Protein AF-Q4CWW0-F1 (afdb_monomer)

InterPro domains:
  IPR001623 DnaJ domain [PF00226] (34-100)
  IPR001623 DnaJ domain [PR00625] (35-53)
  IPR001623 DnaJ domain [PR00625] (53-68)
  IPR001623 DnaJ domain [PR00625] (75-95)
  IPR001623 DnaJ domain [PR00625] (95-114)
  IPR001623 DnaJ domain [SM00271] (32-95)
  IPR001623 DnaJ domain [cd06257] (34-92)
  IPR036869 Chaperone J-domain superfamily [G3DSA:1.10.287.110] (22-113)
  IPR036869 Chaperone J-domain superfamily [SSF46565] (30-106)
  IPR052243 Mitochondrial inner membrane organizing protein [PTHR44157] (26-634)

Mean predicted aligned error: 22.61 Å

Sequence (634 aa):
MVSMGETEEEFREETFSRRPVGDGQKKEPDPSGYYAALGVPQNASQSSIRRSFLYLSQAYHTDKHGGESREIQQLMNERFQQLQEAYMILSDEKQRAAYDAVGSKGVNMVSLLPENITLSKDVARYVTMLEKEQEVLQLENMLSTNSIIKLSYSIAQLFIPNVANDASSPSPPPHPSLKEKEDGEEGSVPKNMSTTEAARERDEEGDGDEKNVDRSVASSGTKAPTKTSQMSMQNTQMQVQLVKLDGEERLVLVPSPELEGMLRQRMGALGHTASHVPSVSRPPSSATLMQKLFLAALPQAIFFRNSFKHELKPNLNMQFLTIASHQGSRMHVGCGGKLSYVPDAIRGYEASCQVSLKGMRLKFSRFRELNALWSLKTKLLFLNAWSLLERYEVSLYRKLSRVWSLENTLIMSLTENGVLKTSVFRFADGLNKSFSVSMGYGVLAFVLYNGSFITSNDKKKEETGKEKRGFISQTVSLLPLSGFGRIGFEAWYNTSEWQSIGIGFATDLSLSILPIGYKTRNSRGRATNTISFLYTRKQHRIEIPVAAFISSEFRWVLLWLMTPWVCYRAARVAWHPFQRSRLATIYRQRRLEHRTEMDLARVRAMHEQKAVEVLSLRNRLAEEKIGGLVIINA

Foldseek 3Di:
DDDDDDDPPPPDPDCPDDPDPPDPPPPDPPCLALCVLLVHDLPDDLVSLVVSLVVLLVVLPLVVCVPDDPVSVVVSVVSNVSNVVSNVQCNDLLSSLLCVQPNPVRNVCSVVDDPPDDDSVVSSVVSVVVVVVVVVVLVCQQFPKDKDKDFAFDLVLVVPDLPDPPVPDDDDDDDDDDDDDDDDDDDDDDDDDDDDDDDDDDDDDDDDDDDDDDDDDDDDDDDDDDDDDDDDDDDPQWDWDFDQDPNDTDTDTDGDVVVVVVVVVVVVVVPDDDDDDDDDDDDDSPQDPVSSVVRRVHGQKIKIKIWTWGDDPPFKIKIKIWIWMDHPPDTKTKIKMWIWGDPDPFKIKIWMWIQIPQAIKIKIWIKGDPDPFKIWIWMWIADDPPGGTAKIKIWIKGDPDPFKIWIWIWIPGPVDWIKTKIKIWGADPNDIWMWIWIDTDLWTKTKTKDKDFDQDPPVPCPVPDRDSQWMKMWIWMDTQSVQKIKTKMKTWGDPDPFKIKIKIKMKIWRNCLPPSHDNPPPPQTKIKIWIWIWMGGHPDIDIHGPDIDIDRHVVVVVVVVCVVVVVVVVCCVVCVVVVVVVVVVVVVVVVVVVVVVVVVVVVVVVVVVVVVVVVVVVVVVVVVVVVDDPPDDD

Nearest PDB structures (foldseek):
  7pge-assembly1_B  TM=3.540E-01  e=8.419E-03  Escherichia coli
  4fqe-assembly1_A  TM=3.627E-01  e=6.221E-02  Dickeya dadantii 3937
  4pr7-assembly1_A  TM=3.180E-01  e=2.919E-02  Dickeya dadantii
  2wjr-assembly1_A  TM=3.089E-01  e=2.227E-02  Escherichia coli K-12
  3pgr-assembly1_A  TM=3.338E-01  e=4.261E-02  Escherichia coli K-12

Organism: Trypanosoma cruzi (strain CL Brener) (NCBI:txid353153)

Structure (mmCIF, N/CA/C/O backbone):
data_AF-Q4CWW0-F1
#
_entry.id   AF-Q4CWW0-F1
#
loop_
_atom_site.group_PDB
_atom_site.id
_atom_site.type_symbol
_atom_site.label_atom_id
_atom_site.label_alt_id
_atom_site.label_comp_id
_atom_site.label_asym_id
_atom_site.label_entity_id
_atom_site.label_seq_id
_atom_site.pdbx_PDB_ins_code
_atom_site.Cartn_x
_atom_site.Cartn_y
_atom_site.Cartn_z
_atom_site.occupancy
_atom_site.B_iso_or_equiv
_atom_site.auth_seq_id
_atom_site.auth_comp_id
_atom_site.auth_asym_id
_atom_site.auth_atom_id
_atom_site.pdbx_PDB_model_num
ATOM 1 N N . MET A 1 1 ? -39.106 49.089 -8.807 1.00 33.34 1 MET A N 1
ATOM 2 C CA . MET A 1 1 ? -40.338 48.671 -8.109 1.00 33.34 1 MET A CA 1
ATOM 3 C C . MET A 1 1 ? -41.087 47.668 -8.982 1.00 33.34 1 MET A C 1
ATOM 5 O O . MET A 1 1 ? -42.009 48.047 -9.683 1.00 33.34 1 MET A O 1
ATOM 9 N N . VAL A 1 2 ? -40.642 46.411 -8.968 1.00 34.94 2 VAL A N 1
ATOM 10 C CA . VAL A 1 2 ? -41.378 45.197 -9.375 1.00 34.94 2 VAL A CA 1
ATOM 11 C C . VAL A 1 2 ? -40.833 44.102 -8.452 1.00 34.94 2 VAL A C 1
ATOM 13 O O . VAL A 1 2 ? -39.640 44.136 -8.143 1.00 34.94 2 VAL A O 1
ATOM 16 N N . SER A 1 3 ? -41.680 43.204 -7.949 1.00 35.41 3 SER A N 1
ATOM 17 C CA . SER A 1 3 ? -41.231 42.127 -7.056 1.00 35.41 3 SER A CA 1
ATOM 18 C C . SER A 1 3 ? -40.558 41.012 -7.850 1.00 35.41 3 SER A C 1
ATOM 20 O O . SER A 1 3 ? -41.059 40.634 -8.908 1.00 35.41 3 SER A O 1
ATOM 22 N N . MET A 1 4 ? -39.490 40.427 -7.305 1.00 34.44 4 MET A N 1
ATOM 23 C CA . MET A 1 4 ? -39.179 39.034 -7.628 1.00 34.44 4 MET A CA 1
ATOM 24 C C . MET A 1 4 ? -40.312 38.174 -7.057 1.00 34.44 4 MET A C 1
ATOM 26 O O . MET A 1 4 ? -40.710 38.370 -5.908 1.00 34.44 4 MET A O 1
ATOM 30 N N . GLY A 1 5 ? -40.869 37.288 -7.878 1.00 34.56 5 GLY A N 1
ATOM 31 C CA . GLY A 1 5 ? -41.782 36.237 -7.442 1.00 34.56 5 GLY A CA 1
ATOM 32 C C . GLY A 1 5 ? -41.027 34.919 -7.471 1.00 34.56 5 GLY A C 1
ATOM 33 O O . GLY A 1 5 ? -40.727 34.415 -8.553 1.00 34.56 5 GLY A O 1
ATOM 34 N N . GLU A 1 6 ? -40.683 34.394 -6.301 1.00 37.84 6 GLU A N 1
ATOM 35 C CA . GLU A 1 6 ? -40.030 33.093 -6.177 1.00 37.84 6 GLU A CA 1
ATOM 36 C C . GLU A 1 6 ? -41.053 32.007 -6.530 1.00 37.84 6 GLU A C 1
ATOM 38 O O . GLU A 1 6 ? -42.061 31.827 -5.851 1.00 37.84 6 GLU A O 1
ATOM 43 N N . THR A 1 7 ? -40.831 31.336 -7.659 1.00 36.66 7 THR A N 1
ATOM 44 C CA . THR A 1 7 ? -41.656 30.215 -8.115 1.00 36.66 7 THR A CA 1
ATOM 45 C C . THR A 1 7 ? -41.043 28.931 -7.581 1.00 36.66 7 THR A C 1
ATOM 47 O O . THR A 1 7 ? -40.188 28.318 -8.214 1.00 36.66 7 THR A O 1
ATOM 50 N N . GLU A 1 8 ? -41.464 28.545 -6.377 1.00 34.28 8 GLU A N 1
ATOM 51 C CA . GLU A 1 8 ? -41.172 27.227 -5.817 1.00 34.28 8 GLU A CA 1
ATOM 52 C C . GLU A 1 8 ? -41.903 26.159 -6.648 1.00 34.28 8 GLU A C 1
ATOM 54 O O . GLU A 1 8 ? -43.064 25.834 -6.401 1.00 34.28 8 GLU A O 1
ATOM 59 N N . GLU A 1 9 ? -41.239 25.630 -7.679 1.00 35.44 9 GLU A N 1
ATOM 60 C CA . GLU A 1 9 ? -41.729 24.457 -8.404 1.00 35.44 9 GLU A CA 1
ATOM 61 C C . GLU A 1 9 ? -41.667 23.236 -7.476 1.00 35.44 9 GLU A C 1
ATOM 63 O O . GLU A 1 9 ? -40.620 22.603 -7.323 1.00 35.44 9 GLU A O 1
ATOM 68 N N . GLU A 1 10 ? -42.799 22.921 -6.833 1.00 34.97 10 GLU A N 1
ATOM 69 C CA . GLU A 1 10 ? -42.956 21.749 -5.969 1.00 34.97 10 GLU A CA 1
ATOM 70 C C . GLU A 1 10 ? -42.474 20.480 -6.685 1.00 34.97 10 GLU A C 1
ATOM 72 O O . GLU A 1 10 ? -43.110 19.973 -7.618 1.00 34.97 10 GLU A O 1
ATOM 77 N N . PHE A 1 11 ? -41.342 19.949 -6.223 1.00 35.72 11 PHE A N 1
ATOM 78 C CA . PHE A 1 11 ? -40.720 18.755 -6.777 1.00 35.72 11 PHE A CA 1
ATOM 79 C C . PHE A 1 11 ? -41.591 17.535 -6.455 1.00 35.72 11 PHE A C 1
ATOM 81 O O . PHE A 1 11 ? -41.449 16.907 -5.407 1.00 35.72 11 PHE A O 1
ATOM 88 N N . ARG A 1 12 ? -42.543 17.228 -7.346 1.00 29.53 12 ARG A N 1
ATOM 89 C CA . ARG A 1 12 ? -43.470 16.098 -7.207 1.00 29.53 12 ARG A CA 1
ATOM 90 C C . ARG A 1 12 ? -42.699 14.786 -7.087 1.00 29.53 12 ARG A C 1
ATOM 92 O O . ARG A 1 12 ? -42.294 14.204 -8.091 1.00 29.53 12 ARG A O 1
ATOM 99 N N . GLU A 1 13 ? -42.569 14.289 -5.860 1.00 36.97 13 GLU A N 1
ATOM 100 C CA . GLU A 1 13 ? -42.163 12.911 -5.603 1.00 36.97 13 GLU A CA 1
ATOM 101 C C . GLU A 1 13 ? -43.212 11.970 -6.210 1.00 36.97 13 GLU A C 1
ATOM 103 O O . GLU A 1 13 ? -44.297 11.768 -5.656 1.00 36.97 13 GLU A O 1
ATOM 108 N N . GLU A 1 14 ? -42.912 11.417 -7.388 1.00 30.72 14 GLU A N 1
ATOM 109 C CA . GLU A 1 14 ? -43.792 10.454 -8.041 1.00 30.72 14 GLU A CA 1
ATOM 110 C C . GLU A 1 14 ? -44.028 9.261 -7.113 1.00 30.72 14 GLU A C 1
ATOM 112 O O . GLU A 1 14 ? -43.091 8.644 -6.598 1.00 30.72 14 GLU A O 1
ATOM 117 N N . THR A 1 15 ? -45.302 8.939 -6.879 1.00 30.30 15 THR A N 1
ATOM 118 C CA . THR A 1 15 ? -45.708 7.971 -5.861 1.00 30.30 15 THR A CA 1
ATOM 119 C C . THR A 1 15 ? -45.315 6.550 -6.257 1.00 30.30 15 THR A C 1
ATOM 121 O O . THR A 1 15 ? -46.128 5.800 -6.807 1.00 30.30 15 THR A O 1
ATOM 124 N N . PHE A 1 16 ? -44.073 6.164 -5.948 1.00 38.25 16 PHE A N 1
ATOM 125 C CA . PHE A 1 16 ? -43.580 4.800 -6.105 1.00 38.25 16 PHE A CA 1
ATOM 126 C C . PHE A 1 16 ? -44.533 3.840 -5.396 1.00 38.25 16 PHE A C 1
ATOM 128 O O . PHE A 1 16 ? -44.714 3.887 -4.177 1.00 38.25 16 PHE A O 1
ATOM 135 N N . SER A 1 17 ? -45.207 3.022 -6.207 1.00 33.00 17 SER A N 1
ATOM 136 C CA . SER A 1 17 ? -46.430 2.334 -5.809 1.00 33.00 17 SER A CA 1
ATOM 137 C C . SER A 1 17 ? -46.233 1.527 -4.527 1.00 33.00 17 SER A C 1
ATOM 139 O O . SER A 1 17 ? -45.369 0.646 -4.459 1.00 33.00 17 SER A O 1
ATOM 141 N N . ARG A 1 18 ? -47.064 1.811 -3.513 1.00 31.02 18 ARG A N 1
ATOM 142 C CA . ARG A 1 18 ? -47.133 1.014 -2.287 1.00 31.02 18 ARG A CA 1
ATOM 143 C C . ARG A 1 18 ? -47.573 -0.406 -2.645 1.00 31.02 18 ARG A C 1
ATOM 145 O O . ARG A 1 18 ? -48.762 -0.717 -2.622 1.00 31.02 18 ARG A O 1
ATOM 152 N N . ARG A 1 19 ? -46.606 -1.301 -2.873 1.00 31.80 19 ARG A N 1
ATOM 153 C CA . ARG A 1 19 ? -46.818 -2.720 -2.573 1.00 31.80 19 ARG A CA 1
ATOM 154 C C . ARG A 1 19 ? -47.335 -2.780 -1.130 1.00 31.80 19 ARG A C 1
ATOM 156 O O . ARG A 1 19 ? -46.744 -2.106 -0.280 1.00 31.80 19 ARG A O 1
ATOM 163 N N . PRO A 1 20 ? -48.428 -3.509 -0.844 1.00 33.28 20 PRO A N 1
ATOM 164 C CA . PRO A 1 20 ? -48.906 -3.626 0.524 1.00 33.28 20 PRO A CA 1
ATOM 165 C C . PRO A 1 20 ? -47.756 -4.152 1.379 1.00 33.28 20 PRO A C 1
ATOM 167 O O . PRO A 1 20 ? -47.070 -5.099 0.985 1.00 33.28 20 PRO A O 1
ATOM 170 N N . VAL A 1 21 ? -47.513 -3.501 2.519 1.00 34.78 21 VAL A N 1
ATOM 171 C CA . VAL A 1 21 ? -46.56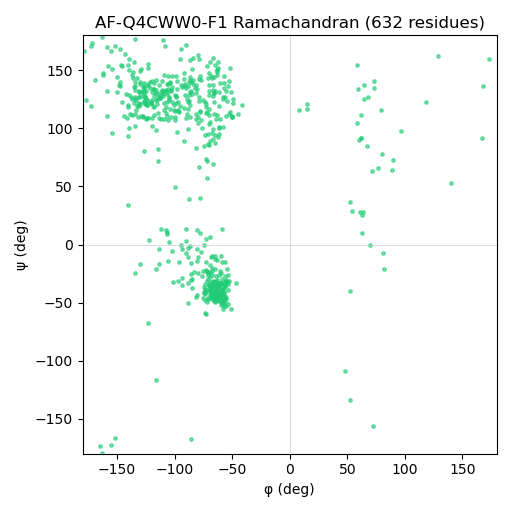6 -4.010 3.512 1.00 34.78 21 VAL A CA 1
ATOM 172 C C . VAL A 1 21 ? -47.109 -5.369 3.927 1.00 34.78 21 VAL A C 1
ATOM 174 O O . VAL A 1 21 ? -48.171 -5.432 4.543 1.00 34.78 21 VAL A O 1
ATOM 177 N N . GLY A 1 22 ? -46.433 -6.437 3.493 1.00 30.83 22 GLY A N 1
ATOM 178 C CA . GLY A 1 22 ? -46.850 -7.804 3.783 1.00 30.83 22 GLY A CA 1
ATOM 179 C C . GLY A 1 22 ? -47.018 -7.965 5.286 1.00 30.83 22 GLY A C 1
ATOM 180 O O . GLY A 1 22 ? -46.188 -7.439 6.033 1.00 30.83 22 GLY A O 1
ATOM 181 N N . ASP A 1 23 ? -48.109 -8.627 5.686 1.00 30.41 23 ASP A N 1
ATOM 182 C CA . ASP A 1 23 ? -48.572 -8.696 7.074 1.00 30.41 23 ASP A CA 1
ATOM 183 C C . ASP A 1 23 ? -47.396 -8.886 8.025 1.00 30.41 23 ASP A C 1
ATOM 185 O O . ASP A 1 23 ? -46.616 -9.833 7.875 1.00 30.41 23 ASP A O 1
ATOM 189 N N . GLY A 1 24 ? -47.226 -7.923 8.934 1.00 34.66 24 GLY A N 1
ATOM 190 C CA . GLY A 1 24 ? -46.001 -7.783 9.706 1.00 34.66 24 GLY A CA 1
ATOM 191 C C . GLY A 1 24 ? -45.710 -9.086 10.429 1.00 34.66 24 GLY A C 1
ATOM 192 O O . GLY A 1 24 ? -46.455 -9.444 11.343 1.00 34.66 24 GLY A O 1
ATOM 193 N N . GLN A 1 25 ? -44.654 -9.791 9.999 1.00 34.19 25 GLN A N 1
ATOM 194 C CA . GLN A 1 25 ? -44.247 -11.057 10.596 1.00 34.19 25 GLN A CA 1
ATOM 195 C C . GLN A 1 25 ? -44.161 -10.838 12.101 1.00 34.19 25 GLN A C 1
ATOM 197 O O . GLN A 1 25 ? -43.308 -10.084 12.576 1.00 34.19 25 GLN A O 1
ATOM 202 N N . LYS A 1 26 ? -45.088 -11.454 12.843 1.00 33.12 26 LYS A N 1
ATOM 203 C CA . LYS A 1 26 ? -45.061 -11.435 14.300 1.00 33.12 26 LYS A CA 1
ATOM 204 C C . LYS A 1 26 ? -43.754 -12.110 14.678 1.00 33.12 26 LYS A C 1
ATOM 206 O O . LYS A 1 26 ? -43.679 -13.330 14.577 1.00 33.12 26 LYS A O 1
ATOM 211 N N . LYS A 1 27 ? -42.733 -11.319 15.038 1.00 41.16 27 LYS A N 1
ATOM 212 C CA . LYS A 1 27 ? -41.474 -11.832 15.583 1.00 41.16 27 LYS A CA 1
ATOM 213 C C . LYS A 1 27 ? -41.866 -12.789 16.699 1.00 41.16 27 LYS A C 1
ATOM 215 O O . LYS A 1 27 ? -42.418 -12.354 17.713 1.00 41.16 27 LYS A O 1
ATOM 220 N N . GLU A 1 28 ? -41.658 -14.079 16.468 1.00 40.06 28 GLU A N 1
ATOM 221 C CA . GLU A 1 28 ? -41.856 -15.075 17.508 1.00 40.06 28 GLU A CA 1
ATOM 222 C C . GLU A 1 28 ? -40.946 -14.679 18.678 1.00 40.06 28 GLU A C 1
ATOM 224 O O . GLU A 1 28 ? -39.847 -14.165 18.445 1.00 40.06 28 GLU A O 1
ATOM 229 N N . PRO A 1 29 ? -41.410 -14.789 19.932 1.00 45.78 29 PRO A N 1
ATOM 230 C CA . PRO A 1 29 ? -40.639 -14.301 21.062 1.00 45.78 29 PRO A CA 1
ATOM 231 C C . PRO A 1 29 ? -39.348 -15.113 21.163 1.00 45.78 29 PRO A C 1
ATOM 233 O O . PRO A 1 29 ? -39.402 -16.279 21.549 1.00 45.78 29 PRO A O 1
ATOM 236 N N . ASP A 1 30 ? -38.212 -14.492 20.815 1.00 55.66 30 ASP A N 1
ATOM 237 C CA . ASP A 1 30 ? -36.886 -15.115 20.855 1.00 55.66 30 ASP A CA 1
ATOM 238 C C . ASP A 1 30 ? -36.721 -15.878 22.183 1.00 55.66 30 ASP A C 1
ATOM 240 O O . ASP A 1 30 ? -36.638 -15.238 23.240 1.00 55.66 30 ASP A O 1
ATOM 244 N N . PRO A 1 31 ? -36.651 -17.226 22.183 1.00 53.19 31 PRO A N 1
ATOM 245 C CA . PRO A 1 31 ? -36.607 -18.005 23.425 1.00 53.19 31 PRO A CA 1
ATOM 246 C C . PRO A 1 31 ? -35.302 -17.789 24.211 1.00 53.19 31 PRO A C 1
ATOM 248 O O . PRO A 1 31 ? -35.201 -18.178 25.372 1.00 53.19 31 PRO A O 1
ATOM 251 N N . SER A 1 32 ? -34.325 -17.123 23.587 1.00 62.69 32 SER A N 1
ATOM 252 C CA . SER A 1 32 ? -33.048 -16.689 24.163 1.00 62.69 32 SER A CA 1
ATOM 253 C C . SER A 1 32 ? -32.975 -15.167 24.403 1.00 62.69 32 SER A C 1
ATOM 255 O O . SER A 1 32 ? -31.886 -14.635 24.598 1.00 62.69 32 SER A O 1
ATOM 257 N N . GLY A 1 33 ? -34.098 -14.441 24.331 1.00 82.81 33 GLY A N 1
ATOM 258 C CA . GLY A 1 33 ? -34.145 -12.980 24.456 1.00 82.81 33 GLY A CA 1
ATOM 259 C C . GLY A 1 33 ? -34.069 -12.453 25.897 1.00 82.81 33 GLY A C 1
ATOM 260 O O . GLY A 1 33 ? -34.407 -13.149 26.856 1.00 82.81 33 GLY A O 1
ATOM 261 N N . TYR A 1 34 ? -33.690 -11.181 26.066 1.00 90.31 34 TYR A N 1
ATOM 262 C CA . TYR A 1 34 ? -33.480 -10.564 27.388 1.00 90.31 34 TYR A CA 1
ATOM 263 C C . TYR A 1 34 ? -34.750 -10.536 28.263 1.00 90.31 34 TYR A C 1
ATOM 265 O O . TYR A 1 34 ? -34.672 -10.714 29.479 1.00 90.31 34 TYR A O 1
ATOM 273 N N . TYR A 1 35 ? -35.935 -10.392 27.658 1.00 92.19 35 TYR A N 1
ATOM 274 C CA . TYR A 1 35 ? -37.216 -10.505 28.368 1.00 92.19 35 TYR A CA 1
ATOM 275 C C . TYR A 1 35 ? -37.445 -11.913 28.944 1.00 92.19 35 TYR A C 1
ATOM 277 O O . TYR A 1 35 ? -37.887 -12.047 30.085 1.00 92.19 35 TYR A O 1
ATOM 285 N N . ALA A 1 36 ? -37.084 -12.958 28.188 1.00 89.06 36 ALA A N 1
ATOM 286 C CA . ALA A 1 36 ? -37.177 -14.348 28.629 1.00 89.06 36 ALA A CA 1
ATOM 287 C C . ALA A 1 36 ? -36.156 -14.657 29.738 1.00 89.06 36 ALA A C 1
ATOM 289 O O . ALA A 1 36 ? -36.513 -15.289 30.729 1.00 89.06 36 ALA A O 1
ATOM 290 N N . ALA A 1 37 ? -34.929 -14.128 29.637 1.00 89.56 37 ALA A N 1
ATOM 291 C CA . ALA A 1 37 ? -33.909 -14.238 30.688 1.00 89.56 37 ALA A CA 1
ATOM 292 C C . ALA A 1 37 ? -34.353 -13.614 32.030 1.00 89.56 37 ALA A C 1
ATOM 294 O O . ALA A 1 37 ? -34.009 -14.125 33.094 1.00 89.56 37 ALA A O 1
ATOM 295 N N . LEU A 1 38 ? -35.155 -12.544 31.982 1.00 90.94 38 LEU A N 1
ATOM 296 C CA . LEU A 1 38 ? -35.777 -11.903 33.148 1.00 90.94 38 LEU A CA 1
ATOM 297 C C . LEU A 1 38 ? -37.140 -12.499 33.551 1.00 90.94 38 LEU A C 1
ATOM 299 O O . LEU A 1 38 ? -37.722 -12.027 34.530 1.00 90.94 38 LEU A O 1
ATOM 303 N N . GLY A 1 39 ? -37.679 -13.476 32.814 1.00 88.62 39 GLY A N 1
ATOM 304 C CA . GLY A 1 39 ? -38.988 -14.085 33.082 1.00 88.62 39 GLY A CA 1
ATOM 305 C C . GLY A 1 39 ? -40.189 -13.134 32.953 1.00 88.62 39 GLY A C 1
ATOM 306 O O . GLY A 1 39 ? -41.189 -13.324 33.643 1.00 88.62 39 GLY A O 1
ATOM 307 N N . VAL A 1 40 ? -40.101 -12.091 32.119 1.00 90.44 40 VAL A N 1
ATOM 308 C CA . VAL A 1 40 ? -41.133 -11.041 31.981 1.00 90.44 40 VAL A CA 1
ATOM 309 C C . VAL A 1 40 ? -41.639 -10.910 30.536 1.00 90.44 40 VAL A C 1
ATOM 311 O O . VAL A 1 40 ? -40.898 -11.194 29.598 1.00 90.44 40 VAL A O 1
ATOM 314 N N . PRO A 1 41 ? -42.891 -10.464 30.306 1.00 89.00 41 PRO A N 1
ATOM 315 C CA . PRO A 1 41 ? -43.392 -10.205 28.954 1.00 89.00 41 PRO A CA 1
ATOM 316 C C . PRO A 1 41 ? -42.705 -8.988 28.313 1.00 89.00 41 PRO A C 1
ATOM 318 O O . PRO A 1 41 ? -42.281 -8.070 29.011 1.00 89.00 41 PRO A O 1
ATOM 321 N N . GLN A 1 42 ? -42.688 -8.911 26.978 1.00 85.50 42 GLN A N 1
ATOM 322 C CA . GLN A 1 42 ? -42.107 -7.773 26.238 1.00 85.50 42 GLN A CA 1
ATOM 323 C C . GLN A 1 42 ? -42.726 -6.414 26.635 1.00 85.50 42 GLN A C 1
ATOM 325 O O . GLN A 1 42 ? -42.032 -5.406 26.710 1.00 85.50 42 GLN A O 1
ATOM 330 N N . ASN A 1 43 ? -44.012 -6.396 27.003 1.00 85.31 43 ASN A N 1
ATOM 331 C CA . ASN A 1 43 ? -44.731 -5.200 27.469 1.00 85.31 43 ASN A CA 1
ATOM 332 C C . ASN A 1 43 ? -44.479 -4.850 28.957 1.00 85.31 43 ASN A C 1
ATOM 334 O O . ASN A 1 43 ? -45.208 -4.047 29.537 1.00 85.31 43 ASN A O 1
ATOM 338 N N . ALA A 1 44 ? -43.484 -5.459 29.610 1.00 88.38 44 ALA A N 1
ATOM 339 C CA . ALA A 1 44 ? -43.180 -5.244 31.025 1.00 88.38 44 ALA A CA 1
ATOM 340 C C . ALA A 1 44 ? -42.811 -3.785 31.352 1.00 88.38 44 ALA A C 1
ATOM 342 O O . ALA A 1 44 ? -42.029 -3.146 30.644 1.00 88.38 44 ALA A O 1
ATOM 343 N N . SER A 1 45 ? -43.310 -3.264 32.474 1.00 92.00 45 SER A N 1
ATOM 344 C CA . SER A 1 45 ? -42.874 -1.970 33.016 1.00 92.00 45 SER A CA 1
ATOM 345 C C . SER A 1 45 ? -41.456 -2.066 33.596 1.00 92.00 45 SER A C 1
ATOM 347 O O . SER A 1 45 ? -41.069 -3.120 34.108 1.00 92.00 45 SER A O 1
ATOM 349 N N . GLN A 1 46 ? -40.703 -0.958 33.627 1.00 90.62 46 GLN A N 1
ATOM 350 C CA . GLN A 1 46 ? -39.390 -0.909 34.299 1.00 90.62 46 GLN A CA 1
ATOM 351 C C . GLN A 1 46 ? -39.452 -1.383 35.765 1.00 90.62 46 GLN A C 1
ATOM 353 O O . GLN A 1 46 ? -38.526 -2.030 36.251 1.00 90.62 46 GLN A O 1
ATOM 358 N N . SER A 1 47 ? -40.557 -1.122 36.474 1.00 92.38 47 SER A N 1
ATOM 359 C CA . SER A 1 47 ? -40.746 -1.597 37.850 1.00 92.38 47 SER A CA 1
ATOM 360 C C . SER A 1 47 ? -40.920 -3.117 37.946 1.00 92.38 47 SER A C 1
ATOM 362 O O . SER A 1 47 ? -40.452 -3.710 38.916 1.00 92.38 47 SER A O 1
ATOM 364 N N . SER A 1 48 ? -41.526 -3.769 36.948 1.00 92.31 48 SER A N 1
ATOM 365 C CA . SER A 1 48 ? -41.588 -5.237 36.874 1.00 92.31 48 SER A CA 1
ATOM 366 C C . SER A 1 48 ? -40.244 -5.862 36.474 1.00 92.31 48 SER A C 1
ATOM 368 O O . SER A 1 48 ? -39.804 -6.789 37.149 1.00 92.31 48 SER A O 1
ATOM 370 N N . ILE A 1 49 ? -39.534 -5.276 35.500 1.00 92.62 49 ILE A N 1
ATOM 371 C CA . ILE A 1 49 ? -38.156 -5.639 35.105 1.00 92.62 49 ILE A CA 1
ATOM 372 C C . ILE A 1 49 ? -37.198 -5.586 36.306 1.00 92.62 49 ILE A C 1
ATOM 374 O O . ILE A 1 49 ? -36.465 -6.535 36.573 1.00 92.62 49 ILE A O 1
ATOM 378 N N . ARG A 1 50 ? -37.244 -4.507 37.100 1.00 93.62 50 ARG A N 1
ATOM 379 C CA . ARG A 1 50 ? -36.412 -4.370 38.306 1.00 93.62 50 ARG A CA 1
ATOM 380 C C . ARG A 1 50 ? -36.786 -5.365 39.409 1.00 93.62 50 ARG A C 1
ATOM 382 O O . ARG A 1 50 ? -35.902 -5.823 40.126 1.00 93.62 50 ARG A O 1
ATOM 389 N N . ARG A 1 51 ? -38.069 -5.718 39.557 1.00 93.75 51 ARG A N 1
ATOM 390 C CA . ARG A 1 51 ? -38.518 -6.740 40.524 1.00 93.75 51 ARG A CA 1
ATOM 391 C C . ARG A 1 51 ? -38.046 -8.140 40.133 1.00 93.75 51 ARG A C 1
ATOM 393 O O . ARG A 1 51 ? -37.528 -8.841 40.998 1.00 93.75 51 ARG A O 1
ATOM 400 N N . SER A 1 52 ? -38.185 -8.537 38.865 1.00 92.38 52 SER A N 1
ATOM 401 C CA . SER A 1 52 ? -37.740 -9.864 38.426 1.00 92.38 52 SER A CA 1
ATOM 402 C C . SER A 1 52 ? -36.217 -9.989 38.452 1.00 92.38 52 SER A C 1
ATOM 404 O O . SER A 1 52 ? -35.712 -10.997 38.940 1.00 92.38 52 SER A O 1
ATOM 406 N N . PHE A 1 53 ? -35.482 -8.933 38.077 1.00 94.12 53 PHE A N 1
ATOM 407 C CA . PHE A 1 53 ? -34.030 -8.880 38.260 1.00 94.12 53 PHE A CA 1
ATOM 408 C C . PHE A 1 53 ? -33.621 -9.086 39.725 1.00 94.12 53 PHE A C 1
ATOM 410 O O . PHE A 1 53 ? -32.776 -9.930 40.007 1.00 94.12 53 PHE A O 1
ATOM 417 N N . LEU A 1 54 ? -34.225 -8.364 40.678 1.00 92.69 54 LEU A N 1
ATOM 418 C CA . LEU A 1 54 ? -33.889 -8.500 42.103 1.00 92.69 54 LEU A CA 1
ATOM 419 C C . LEU A 1 54 ? -34.221 -9.893 42.665 1.00 92.69 54 LEU A C 1
ATOM 421 O O . LEU A 1 54 ? -33.490 -10.390 43.516 1.00 92.69 54 LEU A O 1
ATOM 425 N N . TYR A 1 55 ? -35.282 -10.538 42.177 1.00 92.38 55 TYR A N 1
ATOM 426 C CA . TYR A 1 55 ? -35.643 -11.901 42.574 1.00 92.38 55 TYR A CA 1
ATOM 427 C C . TYR A 1 55 ? -34.666 -12.944 42.004 1.00 92.38 55 TYR A C 1
ATOM 429 O O . TYR A 1 55 ? -34.121 -13.760 42.746 1.00 92.38 55 TYR A O 1
ATOM 437 N N . LEU A 1 56 ? -34.387 -12.887 40.698 1.00 91.62 56 LEU A N 1
ATOM 438 C CA . LEU A 1 56 ? -33.524 -13.853 40.009 1.00 91.62 56 LEU A CA 1
ATOM 439 C C . LEU A 1 56 ? -32.033 -13.666 40.341 1.00 91.62 56 LEU A C 1
ATOM 441 O O . LEU A 1 56 ? -31.312 -14.652 40.464 1.00 91.62 56 LEU A O 1
ATOM 445 N N . SER A 1 57 ? -31.568 -12.433 40.569 1.00 90.12 57 SER A N 1
ATOM 446 C CA . SER A 1 57 ? -30.185 -12.169 41.006 1.00 90.12 57 SER A CA 1
ATOM 447 C C . SER A 1 57 ? -29.929 -12.690 42.418 1.00 90.12 57 SER A C 1
ATOM 449 O O . SER A 1 57 ? -28.852 -13.214 42.682 1.00 90.12 57 SER A O 1
ATOM 451 N N . GLN A 1 58 ? -30.930 -12.634 43.305 1.00 88.50 58 GLN A N 1
ATOM 452 C CA . GLN A 1 58 ? -30.876 -13.315 44.599 1.00 88.50 58 GLN A CA 1
ATOM 453 C C . GLN A 1 58 ? -30.972 -14.838 44.484 1.00 88.50 58 GLN A C 1
ATOM 455 O O . GLN A 1 58 ? -30.536 -15.514 45.412 1.00 88.50 58 GLN A O 1
ATOM 460 N N . ALA A 1 59 ? -31.564 -15.395 43.425 1.00 86.06 59 ALA A N 1
ATOM 461 C CA . ALA A 1 59 ? -31.586 -16.840 43.203 1.00 86.06 59 ALA A CA 1
ATOM 462 C C . ALA A 1 59 ? -30.200 -17.334 42.763 1.00 86.06 59 ALA A C 1
ATOM 464 O O . ALA A 1 59 ? -29.586 -18.100 43.492 1.00 86.06 59 ALA A O 1
ATOM 465 N N . TYR A 1 60 ? -29.668 -16.815 41.653 1.00 85.31 60 TYR A N 1
ATOM 466 C CA . TYR A 1 60 ? -28.408 -17.270 41.045 1.00 85.31 60 TYR A CA 1
ATOM 467 C C . TYR A 1 60 ? -27.123 -16.766 41.740 1.00 85.31 60 TYR A C 1
ATOM 469 O O . TYR A 1 60 ? -26.030 -16.904 41.191 1.00 85.31 60 TYR A O 1
ATOM 477 N N . HIS A 1 61 ? -27.214 -16.149 42.923 1.00 80.81 61 HIS A N 1
ATOM 478 C CA . HIS A 1 61 ? -26.041 -15.614 43.621 1.00 80.81 61 HIS A CA 1
ATOM 479 C C . HIS A 1 61 ? -25.144 -16.744 44.150 1.00 80.81 61 HIS A C 1
ATOM 481 O O . HIS A 1 61 ? -25.608 -17.622 44.879 1.00 80.81 61 HIS A O 1
ATOM 487 N N . THR A 1 62 ? -23.844 -16.694 43.844 1.00 78.00 62 THR A N 1
ATOM 488 C CA . THR A 1 62 ? -22.881 -17.780 44.126 1.00 78.00 62 THR A CA 1
ATOM 489 C C . THR A 1 62 ? -22.825 -18.201 45.594 1.00 78.00 62 THR A C 1
ATOM 491 O O . THR A 1 62 ? -22.604 -19.372 45.879 1.00 78.00 62 THR A O 1
ATOM 494 N N . ASP A 1 63 ? -23.075 -17.270 46.518 1.00 80.50 63 ASP A N 1
ATOM 495 C CA . ASP A 1 63 ? -23.142 -17.508 47.968 1.00 80.50 63 ASP A CA 1
ATOM 496 C C . ASP A 1 63 ? -24.173 -18.591 48.355 1.00 80.50 63 ASP A C 1
ATOM 498 O O . ASP A 1 63 ? -23.912 -19.422 49.220 1.00 80.50 63 ASP A O 1
ATOM 502 N N . LYS A 1 64 ? -25.311 -18.671 47.645 1.00 78.81 64 LYS A N 1
ATOM 503 C CA . LYS A 1 64 ? -26.328 -19.718 47.869 1.00 78.81 64 LYS A CA 1
ATOM 504 C C . LYS A 1 64 ? -25.937 -21.086 47.308 1.00 78.81 64 LYS A C 1
ATOM 506 O O . LYS A 1 64 ? -26.437 -22.100 47.783 1.00 78.81 64 LYS A O 1
ATOM 511 N N . HIS A 1 65 ? -25.042 -21.109 46.324 1.00 76.81 65 HIS A N 1
ATOM 512 C CA . HIS A 1 65 ? -24.616 -22.306 45.591 1.00 76.81 65 HIS A CA 1
ATOM 513 C C . HIS A 1 65 ? -23.191 -22.760 45.977 1.00 76.81 65 HIS A C 1
ATOM 515 O O . HIS A 1 65 ? -22.606 -23.637 45.338 1.00 76.81 65 HIS A O 1
ATOM 521 N N . GLY A 1 66 ? -22.613 -22.194 47.045 1.00 75.25 66 GLY A N 1
ATOM 522 C CA . GLY A 1 66 ? -21.232 -22.454 47.474 1.00 75.25 66 GLY A CA 1
ATOM 523 C C . GLY A 1 66 ? -20.920 -23.916 47.828 1.00 75.25 66 GLY A C 1
ATOM 524 O O . GLY A 1 66 ? -19.764 -24.323 47.741 1.00 75.25 66 GLY A O 1
ATOM 525 N N . GLY A 1 67 ? -21.938 -24.713 48.178 1.00 79.69 67 GLY A N 1
ATOM 526 C CA . GLY A 1 67 ? -21.817 -26.147 48.480 1.00 79.69 67 GLY A CA 1
ATOM 527 C C . GLY A 1 67 ? -22.090 -27.104 47.310 1.00 79.69 67 GLY A C 1
ATOM 528 O O . GLY A 1 67 ? -22.023 -28.315 47.504 1.00 79.69 67 GLY A O 1
ATOM 529 N N . GLU A 1 68 ? -22.429 -26.602 46.120 1.00 82.00 68 GLU A N 1
ATOM 530 C CA . GLU A 1 68 ? -22.791 -27.429 44.959 1.00 82.00 68 GLU A CA 1
ATOM 531 C C . GLU A 1 68 ? -21.587 -27.797 44.069 1.00 82.00 68 GLU A C 1
ATOM 533 O O . GLU A 1 68 ? -20.473 -27.298 44.240 1.00 82.00 68 GLU A O 1
ATOM 538 N N . SER A 1 69 ? -21.805 -28.683 43.085 1.00 82.62 69 SER A N 1
ATOM 539 C CA . SER A 1 69 ? -20.784 -29.026 42.083 1.00 82.62 69 SER A CA 1
ATOM 540 C C . SER A 1 69 ? -20.302 -27.780 41.330 1.00 82.62 69 SER A C 1
ATOM 542 O O . SER A 1 69 ? -21.092 -26.896 40.989 1.00 82.62 69 SER A O 1
ATOM 544 N N . ARG A 1 70 ? -19.008 -27.752 40.983 1.00 83.31 70 ARG A N 1
ATOM 545 C CA . ARG A 1 70 ? -18.386 -26.680 40.182 1.00 83.31 70 ARG A CA 1
ATOM 546 C C . ARG A 1 70 ? -19.118 -26.423 38.863 1.00 83.31 70 ARG A C 1
ATOM 548 O O . ARG A 1 70 ? -19.157 -25.286 38.409 1.00 83.31 70 ARG A O 1
ATOM 555 N N . GLU A 1 71 ? -19.704 -27.460 38.273 1.00 84.62 71 GLU A N 1
ATOM 556 C CA . GLU A 1 71 ? -20.497 -27.381 37.040 1.00 84.62 71 GLU A CA 1
ATOM 557 C C . GLU A 1 71 ? -21.776 -26.553 37.244 1.00 84.62 71 GLU A C 1
ATOM 559 O O . GLU A 1 71 ? -22.124 -25.722 36.408 1.00 84.62 71 GLU A O 1
ATOM 564 N N . ILE A 1 72 ? -22.443 -26.715 38.392 1.00 83.75 72 ILE A N 1
ATOM 565 C CA . ILE A 1 72 ? -23.651 -25.953 38.733 1.00 83.75 72 ILE A CA 1
ATOM 566 C C . ILE A 1 72 ? -23.268 -24.510 39.079 1.00 83.75 72 ILE A C 1
ATOM 568 O O . ILE A 1 72 ? -23.902 -23.579 38.594 1.00 83.75 72 ILE A O 1
ATOM 572 N N . GLN A 1 73 ? -22.169 -24.301 39.814 1.00 82.06 73 GLN A N 1
ATOM 573 C CA . GLN A 1 73 ? -21.631 -22.960 40.086 1.00 82.06 73 GLN A CA 1
ATOM 574 C C . GLN A 1 73 ? -21.269 -22.198 38.797 1.00 82.06 73 GLN A C 1
ATOM 576 O O . GLN A 1 73 ? -21.513 -20.995 38.707 1.00 82.06 73 GLN A O 1
ATOM 581 N N . GLN A 1 74 ? -20.726 -22.886 37.785 1.00 86.31 74 GLN A N 1
ATOM 582 C CA . GLN A 1 74 ? -20.481 -22.314 36.456 1.00 86.31 74 GLN A CA 1
ATOM 583 C C . GLN A 1 74 ? -21.794 -21.950 35.752 1.00 86.31 74 GLN A C 1
ATOM 585 O O . GLN A 1 74 ? -21.950 -20.806 35.330 1.00 86.31 74 GLN A O 1
ATOM 590 N N . LEU A 1 75 ? -22.766 -22.866 35.710 1.00 85.94 75 LEU A N 1
ATOM 591 C CA . LEU A 1 75 ? -24.065 -22.633 35.071 1.00 85.94 75 LEU A CA 1
ATOM 592 C C . LEU A 1 75 ? -24.835 -21.472 35.728 1.00 85.94 75 LEU A C 1
ATOM 594 O O . LEU A 1 75 ? -25.379 -20.622 35.023 1.00 85.94 75 LEU A O 1
ATOM 598 N N . MET A 1 76 ? -24.841 -21.371 37.062 1.00 84.44 76 MET A N 1
ATOM 599 C CA . MET A 1 76 ? -25.471 -20.244 37.769 1.00 84.44 76 MET A CA 1
ATOM 600 C C . MET A 1 76 ? -24.759 -18.917 37.488 1.00 84.44 76 MET A C 1
ATOM 602 O O . MET A 1 76 ? -25.426 -17.902 37.309 1.00 84.44 76 MET A O 1
ATOM 606 N N . ASN A 1 77 ? -23.428 -18.916 37.366 1.00 87.25 77 ASN A N 1
ATOM 607 C CA . ASN A 1 77 ? -22.661 -17.727 36.991 1.00 87.25 77 ASN A CA 1
ATOM 608 C C . ASN A 1 77 ? -22.971 -17.277 35.546 1.00 87.25 77 ASN A C 1
ATOM 610 O O . ASN A 1 77 ? -23.215 -16.095 35.311 1.00 87.25 77 ASN A O 1
ATOM 614 N N . GLU A 1 78 ? -23.059 -18.204 34.587 1.00 87.94 78 GLU A N 1
ATOM 615 C CA . GLU A 1 78 ? -23.489 -17.903 33.211 1.00 87.94 78 GLU A CA 1
ATOM 616 C C . GLU A 1 78 ? -24.914 -17.325 33.166 1.00 87.94 78 GLU A C 1
ATOM 618 O O . GLU A 1 78 ? -25.163 -16.328 32.483 1.00 87.94 78 GLU A O 1
ATOM 623 N N . ARG A 1 79 ? -25.851 -17.892 33.941 1.00 87.69 79 ARG A N 1
ATOM 624 C CA . ARG A 1 79 ? -27.219 -17.359 34.067 1.00 87.69 79 ARG A CA 1
ATOM 625 C C . ARG A 1 79 ? -27.261 -15.993 34.744 1.00 87.69 79 ARG A C 1
ATOM 627 O O . ARG A 1 79 ? -28.014 -15.132 34.296 1.00 87.69 79 ARG A O 1
ATOM 634 N N . PHE A 1 80 ? -26.448 -15.760 35.772 1.00 90.31 80 PHE A N 1
ATOM 635 C CA . PHE A 1 80 ? -26.338 -14.462 36.437 1.00 90.31 80 PHE A CA 1
ATOM 636 C C . PHE A 1 80 ? -25.782 -13.384 35.491 1.00 90.31 80 PHE A C 1
ATOM 638 O O . PHE A 1 80 ? -26.310 -12.274 35.455 1.00 90.31 80 PHE A O 1
ATOM 645 N N . GLN A 1 81 ? -24.781 -13.714 34.667 1.00 89.56 81 GLN A N 1
ATOM 646 C CA . GLN A 1 81 ? -24.239 -12.802 33.652 1.00 89.56 81 GLN A CA 1
ATOM 647 C C . GLN A 1 81 ? -25.288 -12.452 32.583 1.00 89.56 81 GLN A C 1
ATOM 649 O O . GLN A 1 81 ? -25.516 -11.269 32.328 1.00 89.56 81 GLN A O 1
ATOM 654 N N . GLN A 1 82 ? -26.001 -13.448 32.039 1.00 90.00 82 GLN A N 1
ATOM 655 C CA . GLN A 1 82 ? -27.124 -13.232 31.107 1.00 90.00 82 GLN A CA 1
ATOM 656 C C . GLN A 1 82 ? -28.222 -12.345 31.722 1.00 90.00 82 GLN A C 1
ATOM 658 O O . GLN A 1 82 ? -28.762 -11.461 31.058 1.00 90.00 82 GLN A O 1
ATOM 663 N N . LEU A 1 83 ? -28.538 -12.553 33.004 1.00 91.44 83 LEU A N 1
ATOM 664 C CA . LEU A 1 83 ? -29.522 -11.767 33.750 1.00 91.44 83 LEU A CA 1
ATOM 665 C C . LEU A 1 83 ? -29.070 -10.307 33.957 1.00 91.44 83 LEU A C 1
ATOM 667 O O . LEU A 1 83 ? -29.881 -9.384 33.847 1.00 91.44 83 LEU A O 1
ATOM 671 N N . GLN A 1 84 ? -27.786 -10.090 34.252 1.00 92.50 84 GLN A N 1
ATOM 672 C CA . GLN A 1 84 ? -27.198 -8.762 34.433 1.00 92.50 84 GLN A CA 1
ATOM 673 C C . GLN A 1 84 ? -27.150 -7.978 33.114 1.00 92.50 84 GLN A C 1
ATOM 675 O O . GLN A 1 84 ? -27.509 -6.800 33.099 1.00 92.50 84 GLN A O 1
ATOM 680 N N . GLU A 1 85 ? -26.776 -8.629 32.009 1.00 91.25 85 GLU A N 1
ATOM 681 C CA . GLU A 1 85 ? -26.821 -8.053 30.659 1.00 91.25 85 GLU A CA 1
ATOM 682 C C . GLU A 1 85 ? -28.261 -7.673 30.268 1.00 91.25 85 GLU A C 1
ATOM 684 O O . GLU A 1 85 ? -28.525 -6.530 29.888 1.00 91.25 85 GLU A O 1
ATOM 689 N N . ALA A 1 86 ? -29.215 -8.591 30.467 1.00 91.69 86 ALA A N 1
ATOM 690 C CA . ALA A 1 86 ? -30.633 -8.358 30.201 1.00 91.69 86 ALA A CA 1
ATOM 691 C C . ALA A 1 86 ? -31.196 -7.158 30.980 1.00 91.69 86 ALA A C 1
ATOM 693 O O . ALA A 1 86 ? -31.902 -6.323 30.412 1.00 91.69 86 ALA A O 1
ATOM 694 N N . TYR A 1 87 ? -30.875 -7.041 32.273 1.00 94.00 87 TYR A N 1
ATOM 695 C CA . TYR A 1 87 ? -31.321 -5.913 33.091 1.00 94.00 87 TYR A CA 1
ATOM 696 C C . TYR A 1 87 ? -30.652 -4.593 32.694 1.00 94.00 87 TYR A C 1
ATOM 698 O O . TYR A 1 87 ? -31.331 -3.568 32.649 1.00 94.00 87 TYR A O 1
ATOM 706 N N . MET A 1 88 ? -29.357 -4.594 32.364 1.00 92.19 88 MET A N 1
ATOM 707 C CA . MET A 1 88 ? -28.653 -3.400 31.878 1.00 92.19 88 MET A CA 1
ATOM 708 C C . MET A 1 88 ? -29.337 -2.824 30.628 1.00 92.19 88 MET A C 1
ATOM 710 O O . MET A 1 88 ? -29.645 -1.635 30.585 1.00 92.19 88 MET A O 1
ATOM 714 N N . ILE A 1 89 ? -29.654 -3.686 29.661 1.00 91.94 89 ILE A N 1
ATOM 715 C CA . ILE A 1 89 ? -30.225 -3.300 28.364 1.00 91.94 89 ILE A CA 1
ATOM 716 C C . ILE A 1 89 ? -31.706 -2.910 28.475 1.00 91.94 89 ILE A C 1
ATOM 718 O O . ILE A 1 89 ? -32.146 -1.984 27.799 1.00 91.94 89 ILE A O 1
ATOM 722 N N . LEU A 1 90 ? -32.487 -3.583 29.329 1.00 92.31 90 LEU A N 1
ATOM 723 C CA . LEU A 1 90 ? -33.929 -3.330 29.469 1.00 92.31 90 LEU A CA 1
ATOM 724 C C . LEU A 1 90 ? -34.296 -2.276 30.531 1.00 92.31 90 LEU A C 1
ATOM 726 O O . LEU A 1 90 ? -35.467 -1.895 30.629 1.00 92.31 90 LEU A O 1
ATOM 730 N N . SER A 1 91 ? -33.330 -1.799 31.326 1.00 90.81 91 SER A N 1
ATOM 731 C CA . SER A 1 91 ? -33.536 -0.693 32.275 1.00 90.81 91 SER A CA 1
ATOM 732 C C . SER A 1 91 ? -33.302 0.690 31.656 1.00 90.81 91 SER A C 1
ATOM 734 O O . SER A 1 91 ? -34.033 1.618 31.999 1.00 90.81 91 SER A O 1
ATOM 736 N N . ASP A 1 92 ? -32.374 0.829 30.705 1.00 90.38 92 ASP A N 1
ATOM 737 C CA . ASP A 1 92 ? -32.227 2.031 29.872 1.00 90.38 92 ASP A CA 1
ATOM 738 C C . ASP A 1 92 ? -33.283 2.043 28.750 1.00 90.38 92 ASP A C 1
ATOM 740 O O . ASP A 1 92 ? -33.371 1.119 27.941 1.00 90.38 92 ASP A O 1
ATOM 744 N N . GLU A 1 93 ? -34.089 3.106 28.678 1.00 90.19 93 GLU A N 1
ATOM 745 C CA . GLU A 1 93 ? -35.143 3.242 27.666 1.00 90.19 93 GLU A CA 1
ATOM 746 C C . GLU A 1 93 ? -34.584 3.318 26.231 1.00 90.19 93 GLU A C 1
ATOM 748 O O . GLU A 1 93 ? -35.219 2.805 25.307 1.00 90.19 93 GLU A O 1
ATOM 753 N N . LYS A 1 94 ? -33.382 3.883 26.022 1.00 90.69 94 LYS A N 1
ATOM 754 C CA . LYS A 1 94 ? -32.757 3.934 24.689 1.00 90.69 94 LYS A CA 1
ATOM 755 C C . LYS A 1 94 ? -32.290 2.548 24.242 1.00 90.69 94 LYS A C 1
ATOM 757 O O . LYS A 1 94 ? -32.571 2.143 23.114 1.00 90.69 94 LYS A O 1
ATOM 762 N N . GLN A 1 95 ? -31.618 1.805 25.122 1.00 91.12 95 GLN A N 1
ATOM 763 C CA . GLN A 1 95 ? -31.166 0.439 24.828 1.00 91.12 95 GLN A CA 1
ATOM 764 C C . GLN A 1 95 ? -32.343 -0.516 24.617 1.00 91.12 95 GLN A C 1
ATOM 766 O O . GLN A 1 95 ? -32.343 -1.276 23.646 1.00 91.12 95 GLN A O 1
ATOM 771 N N . ARG A 1 96 ? -33.391 -0.401 25.439 1.00 92.12 96 ARG A N 1
ATOM 772 C CA . ARG A 1 96 ? -34.641 -1.138 25.255 1.00 92.12 96 ARG A CA 1
ATOM 773 C C . ARG A 1 96 ? -35.295 -0.839 23.906 1.00 92.12 96 ARG A C 1
ATOM 775 O O . ARG A 1 96 ? -35.595 -1.772 23.173 1.00 92.12 96 ARG A O 1
ATOM 782 N N . ALA A 1 97 ? -35.461 0.432 23.537 1.00 90.44 97 ALA A N 1
ATOM 783 C CA . ALA A 1 97 ? -36.083 0.804 22.265 1.00 90.44 97 ALA A CA 1
ATOM 784 C C . ALA A 1 97 ? -35.300 0.296 21.037 1.00 90.44 97 ALA A C 1
ATOM 786 O O . ALA A 1 97 ? -35.897 -0.096 20.032 1.00 90.44 97 ALA A O 1
ATOM 787 N N . ALA A 1 98 ? -33.967 0.264 21.120 1.00 89.56 98 ALA A N 1
ATOM 788 C CA . ALA A 1 98 ? -33.112 -0.314 20.086 1.00 89.56 98 ALA A CA 1
ATOM 789 C C . ALA A 1 98 ? -33.223 -1.850 20.012 1.00 89.56 98 ALA A C 1
ATOM 791 O O . ALA A 1 98 ? -33.248 -2.416 18.915 1.00 89.56 98 ALA A O 1
ATOM 792 N N . TYR A 1 99 ? -33.329 -2.518 21.166 1.00 90.62 99 TYR A N 1
ATOM 793 C CA . TYR A 1 99 ? -33.544 -3.962 21.262 1.00 90.62 99 TYR A CA 1
ATOM 794 C C . TYR A 1 99 ? -34.927 -4.383 20.742 1.00 90.62 99 TYR A C 1
ATOM 796 O O . TYR A 1 99 ? -35.021 -5.297 19.927 1.00 90.62 99 TYR A O 1
ATOM 804 N N . ASP A 1 100 ? -35.992 -3.681 21.131 1.00 90.00 100 ASP A N 1
ATOM 805 C CA . ASP A 1 100 ? -37.362 -3.963 20.682 1.00 90.00 100 ASP A CA 1
ATOM 806 C C . ASP A 1 100 ? -37.496 -3.822 19.150 1.00 90.00 100 ASP A C 1
ATOM 808 O O . ASP A 1 100 ? -38.215 -4.584 18.499 1.00 90.00 100 ASP A O 1
ATOM 812 N N . ALA A 1 101 ? -36.741 -2.896 18.547 1.00 88.12 101 ALA A N 1
ATOM 813 C CA . ALA A 1 101 ? -36.687 -2.710 17.101 1.00 88.12 101 ALA A CA 1
ATOM 814 C C . ALA A 1 101 ? -35.912 -3.829 16.372 1.00 88.12 101 ALA A C 1
ATOM 816 O O . ALA A 1 101 ? -36.464 -4.525 15.513 1.00 88.12 101 ALA A O 1
ATOM 817 N N . VAL A 1 102 ? -34.630 -4.015 16.706 1.00 85.38 102 VAL A N 1
ATOM 818 C CA . VAL A 1 102 ? -33.638 -4.746 15.881 1.00 85.38 102 VAL A CA 1
ATOM 819 C C . VAL A 1 102 ? -33.000 -5.944 16.619 1.00 85.38 102 VAL A C 1
ATOM 821 O O . VAL A 1 102 ? -32.164 -6.670 16.082 1.00 85.38 102 VAL A O 1
ATOM 824 N N . GLY A 1 103 ? -33.441 -6.235 17.844 1.00 86.75 103 GLY A N 1
ATOM 825 C CA . GLY A 1 103 ? -32.903 -7.309 18.680 1.00 86.75 103 GLY A CA 1
ATOM 826 C C . GLY A 1 103 ? -31.509 -6.979 19.220 1.00 86.75 103 GLY A C 1
ATOM 827 O O . GLY A 1 103 ? -31.117 -5.816 19.323 1.00 86.75 103 GLY A O 1
ATOM 828 N N . SER A 1 104 ? -30.725 -8.006 19.558 1.00 84.94 104 SER A N 1
ATOM 829 C CA . SER A 1 104 ? -29.395 -7.848 20.176 1.00 84.94 104 SER A CA 1
ATOM 830 C C . SER A 1 104 ? -28.408 -7.027 19.331 1.00 84.94 104 SER A C 1
ATOM 832 O O . SER A 1 104 ? -27.584 -6.301 19.885 1.00 84.94 104 SER A O 1
ATOM 834 N N . LYS A 1 105 ? -28.526 -7.049 17.993 1.00 83.88 105 LYS A N 1
ATOM 835 C CA . LYS A 1 105 ? -27.758 -6.158 17.102 1.00 83.88 105 LYS A CA 1
ATOM 836 C C . LYS A 1 105 ? -27.990 -4.676 17.434 1.00 83.88 105 LYS A C 1
ATOM 838 O O . LYS A 1 105 ? -27.042 -3.894 17.419 1.00 83.88 105 LYS A O 1
ATOM 843 N N . GLY A 1 106 ? -29.241 -4.299 17.715 1.00 84.75 106 GLY A N 1
ATOM 844 C CA . GLY A 1 106 ? -29.672 -2.911 17.886 1.00 84.75 106 GLY A CA 1
ATOM 845 C C . GLY A 1 106 ? -29.033 -2.241 19.098 1.00 84.75 106 GLY A C 1
ATOM 846 O O . GLY A 1 106 ? -28.653 -1.077 19.019 1.00 84.75 106 GLY A O 1
ATOM 847 N N . VAL A 1 107 ? -28.809 -3.001 20.173 1.00 86.12 107 VAL A N 1
ATOM 848 C CA . VAL A 1 107 ? -28.115 -2.547 21.392 1.00 86.12 107 VAL A CA 1
ATOM 849 C C . VAL A 1 107 ? -26.729 -1.984 21.065 1.00 86.12 107 VAL A C 1
ATOM 851 O O . VAL A 1 107 ? -26.383 -0.891 21.503 1.00 86.12 107 VAL A O 1
ATOM 854 N N . ASN A 1 108 ? -25.961 -2.669 20.212 1.00 85.38 108 ASN A N 1
ATOM 855 C CA . ASN A 1 108 ? -24.643 -2.190 19.786 1.00 85.38 108 ASN A CA 1
ATOM 856 C C . ASN A 1 108 ? -24.736 -0.900 18.948 1.00 85.38 108 ASN A C 1
ATOM 858 O O . ASN A 1 108 ? -23.863 -0.036 19.041 1.00 85.38 108 ASN A O 1
ATOM 862 N N . MET A 1 109 ? -25.812 -0.733 18.168 1.00 87.19 109 MET A N 1
ATOM 863 C CA . MET A 1 109 ? -26.055 0.466 17.354 1.00 87.19 109 MET A CA 1
ATOM 864 C C . MET A 1 109 ? -26.454 1.701 18.178 1.00 87.19 109 MET A C 1
ATOM 866 O O . MET A 1 109 ? -26.344 2.811 17.664 1.00 87.19 109 MET A O 1
ATOM 870 N N . VAL A 1 110 ? -26.843 1.552 19.454 1.00 85.75 110 VAL A N 1
ATOM 871 C CA . VAL A 1 110 ? -27.129 2.687 20.363 1.00 85.75 110 VAL A CA 1
ATOM 872 C C . VAL A 1 110 ? -25.926 3.632 20.471 1.00 85.75 110 VAL A C 1
ATOM 874 O O . VAL A 1 110 ? -26.095 4.845 20.554 1.00 85.75 110 VAL A O 1
ATOM 877 N N . SER A 1 111 ? -24.709 3.084 20.383 1.00 86.25 111 SER A N 1
ATOM 878 C CA . SER A 1 111 ? -23.449 3.842 20.385 1.00 86.25 111 SER A CA 1
ATOM 879 C C . SER A 1 111 ? -23.240 4.765 19.171 1.00 86.25 111 SER A C 1
ATOM 881 O O . SER A 1 111 ? -22.343 5.603 19.195 1.00 86.25 111 SER A O 1
ATOM 883 N N . LEU A 1 112 ? -24.055 4.620 18.118 1.00 86.75 112 LEU A N 1
ATOM 884 C CA . LEU A 1 112 ? -23.993 5.396 16.873 1.00 86.75 112 LEU A CA 1
ATOM 885 C C . LEU A 1 112 ? -25.106 6.456 16.773 1.00 86.75 112 LEU A C 1
ATOM 887 O O . LEU A 1 112 ? -25.227 7.128 15.748 1.00 86.75 112 LEU A O 1
ATOM 891 N N . LEU A 1 113 ? -25.946 6.589 17.805 1.00 86.75 113 LEU A N 1
ATOM 892 C CA . LEU A 1 113 ? -27.054 7.543 17.823 1.00 86.75 113 LEU A CA 1
ATOM 893 C C . LEU A 1 113 ? -26.556 8.955 18.174 1.00 86.75 113 LEU A C 1
ATOM 895 O O . LEU A 1 113 ? -25.823 9.108 19.153 1.00 86.75 113 LEU A O 1
ATOM 899 N N . PRO A 1 114 ? -26.982 10.005 17.450 1.00 87.00 114 PRO A N 1
ATOM 900 C CA . PRO A 1 114 ? -26.686 11.377 17.843 1.00 87.00 114 PRO A CA 1
ATOM 901 C C . PRO A 1 114 ? -27.415 11.747 19.147 1.00 87.00 114 PRO A C 1
ATOM 903 O O . PRO A 1 114 ? -28.555 11.345 19.393 1.00 87.00 114 PRO A O 1
ATOM 906 N N . GLU A 1 115 ? -26.749 12.539 19.992 1.00 84.44 115 GLU A N 1
ATOM 907 C CA . GLU A 1 115 ? -27.177 12.827 21.374 1.00 84.44 115 GLU A CA 1
ATOM 908 C C . GLU A 1 115 ? -28.560 13.496 21.477 1.00 84.44 115 GLU A C 1
ATOM 910 O O . GLU A 1 115 ? -29.248 13.349 22.490 1.00 84.44 115 GLU A O 1
ATOM 915 N N . ASN A 1 116 ? -28.991 14.186 20.416 1.00 86.75 116 ASN A N 1
ATOM 916 C CA . ASN A 1 116 ? -30.280 14.873 20.331 1.00 86.75 116 ASN A CA 1
ATOM 917 C C . ASN A 1 116 ? -31.498 13.929 20.278 1.00 86.75 116 ASN A C 1
ATOM 919 O O . ASN A 1 116 ? -32.612 14.381 20.546 1.00 86.75 116 ASN A O 1
ATOM 923 N N . ILE A 1 117 ? -31.328 12.638 19.965 1.00 85.38 117 ILE A N 1
ATOM 924 C CA . ILE A 1 117 ? -32.438 11.675 19.960 1.00 85.38 117 ILE A CA 1
ATOM 925 C C . ILE A 1 117 ? -32.732 11.230 21.396 1.00 85.38 117 ILE A C 1
ATOM 927 O O . ILE A 1 117 ? -32.011 10.419 21.983 1.00 85.38 117 ILE A O 1
ATOM 931 N N . THR A 1 118 ? -33.821 11.749 21.962 1.00 83.38 118 THR A N 1
ATOM 932 C CA . THR A 1 118 ? -34.333 11.382 23.293 1.00 83.38 118 THR A CA 1
ATOM 933 C C . THR A 1 118 ? -35.517 10.417 23.239 1.00 83.38 118 THR A C 1
ATOM 935 O O . THR A 1 118 ? -35.657 9.590 24.134 1.00 83.38 118 THR A O 1
ATOM 938 N N . LEU A 1 119 ? -36.356 10.495 22.202 1.00 89.25 119 LEU A N 1
ATOM 939 C CA . LEU A 1 119 ? -37.612 9.750 22.121 1.00 89.25 119 LEU A CA 1
ATOM 940 C C . LEU A 1 119 ? -37.385 8.287 21.706 1.00 89.25 119 LEU A C 1
ATOM 942 O O . LEU A 1 119 ? -36.821 8.014 20.645 1.00 89.25 119 LEU A O 1
ATOM 946 N N . SER A 1 120 ? -37.906 7.336 22.482 1.00 86.50 120 SER A N 1
ATOM 947 C CA . SER A 1 120 ? -37.785 5.890 22.223 1.00 86.50 120 SER A CA 1
ATOM 948 C C . SER A 1 120 ? -38.310 5.462 20.842 1.00 86.50 120 SER A C 1
ATOM 950 O O . SER A 1 120 ? -37.704 4.624 20.177 1.00 86.50 120 SER A O 1
ATOM 952 N N . LYS A 1 121 ? -39.375 6.099 20.335 1.00 89.12 121 LYS A N 1
ATOM 953 C CA . LYS A 1 121 ? -39.884 5.862 18.967 1.00 89.12 121 LYS A CA 1
ATOM 954 C C . LYS A 1 121 ? -38.883 6.249 17.873 1.00 89.12 121 LYS A C 1
ATOM 956 O O . LYS A 1 121 ? -38.834 5.589 16.835 1.00 89.12 121 LYS A O 1
ATOM 961 N N . ASP A 1 122 ? -38.098 7.297 18.095 1.00 91.19 122 ASP A N 1
ATOM 962 C CA . ASP A 1 122 ? -37.134 7.799 17.114 1.00 91.19 122 ASP A CA 1
ATOM 963 C C . ASP A 1 122 ? -35.794 7.063 17.215 1.00 91.19 122 ASP A C 1
ATOM 965 O O . ASP A 1 122 ? -35.186 6.789 16.183 1.00 91.19 122 ASP A O 1
ATOM 969 N N . VAL A 1 123 ? -35.417 6.593 18.414 1.00 90.75 123 VAL A N 1
ATOM 970 C CA . VAL A 1 123 ? -34.371 5.567 18.587 1.00 90.75 123 VAL A CA 1
ATOM 971 C C . VAL A 1 123 ? -34.700 4.321 17.760 1.00 90.75 123 VAL A C 1
ATOM 973 O O . VAL A 1 123 ? -33.890 3.906 16.934 1.00 90.75 123 VAL A O 1
ATOM 976 N N . ALA A 1 124 ? -35.903 3.756 17.917 1.00 90.38 124 ALA A N 1
ATOM 977 C CA . ALA A 1 124 ? -36.323 2.565 17.177 1.00 90.38 124 ALA A CA 1
ATOM 978 C C . ALA A 1 124 ? -36.258 2.773 15.650 1.00 90.38 124 ALA A C 1
ATOM 980 O O . ALA A 1 124 ? -35.689 1.950 14.931 1.00 90.38 124 ALA A O 1
ATOM 981 N N . ARG A 1 125 ? -36.769 3.910 15.150 1.00 90.62 125 ARG A N 1
ATOM 982 C CA . ARG A 1 125 ? -36.672 4.296 13.729 1.00 90.62 125 ARG A CA 1
ATOM 983 C C . ARG A 1 125 ? -35.221 4.358 13.252 1.00 90.62 125 ARG A C 1
ATOM 985 O O . ARG A 1 125 ? -34.886 3.697 12.270 1.00 90.62 125 ARG A O 1
ATOM 992 N N . TYR A 1 126 ? -34.366 5.103 13.953 1.00 91.75 126 TYR A N 1
ATOM 993 C CA . TYR A 1 126 ? -32.970 5.310 13.565 1.00 91.75 126 TYR A CA 1
ATOM 994 C C . TYR A 1 126 ? -32.184 3.992 13.554 1.00 91.75 126 TYR A C 1
ATOM 996 O O . TYR A 1 126 ? -31.450 3.721 12.609 1.00 91.75 126 TYR A O 1
ATOM 1004 N N . VAL A 1 127 ? -32.403 3.108 14.532 1.00 91.94 127 VAL A N 1
ATOM 1005 C CA . VAL A 1 127 ? -31.754 1.787 14.574 1.00 91.94 127 VAL A CA 1
ATOM 1006 C C . VAL A 1 127 ? -32.224 0.882 13.419 1.00 91.94 127 VAL A C 1
ATOM 1008 O O . VAL A 1 127 ? -31.392 0.213 12.809 1.00 91.94 127 VAL A O 1
ATOM 1011 N N . THR A 1 128 ? -33.504 0.918 13.013 1.00 91.44 128 THR A N 1
ATOM 1012 C CA . THR A 1 128 ? -33.946 0.206 11.786 1.00 91.44 128 THR A CA 1
ATOM 1013 C C . THR A 1 128 ? -33.411 0.812 10.485 1.00 91.44 128 THR A C 1
ATOM 1015 O O . THR A 1 128 ? -33.333 0.114 9.474 1.00 91.44 128 THR A O 1
ATOM 1018 N N . MET A 1 129 ? -33.043 2.098 10.481 1.00 91.56 129 MET A N 1
ATOM 1019 C CA . MET A 1 129 ? -32.362 2.732 9.350 1.00 91.56 129 MET A CA 1
ATOM 1020 C C . MET A 1 129 ? -30.890 2.305 9.294 1.00 91.56 129 MET A C 1
ATOM 1022 O O . MET A 1 129 ? -30.438 1.883 8.233 1.00 91.56 129 MET A O 1
ATOM 1026 N N . LEU A 1 130 ? -30.187 2.313 10.433 1.00 91.88 130 LEU A N 1
ATOM 1027 C CA . LEU A 1 130 ? -28.805 1.832 10.546 1.00 91.88 130 LEU A CA 1
ATOM 1028 C C . LEU A 1 130 ? -28.660 0.359 10.147 1.00 91.88 130 LEU A C 1
ATOM 1030 O O . LEU A 1 130 ? -27.686 0.012 9.485 1.00 91.88 130 LEU A O 1
ATOM 1034 N N . GLU A 1 131 ? -29.609 -0.514 10.504 1.00 88.88 131 GLU A N 1
ATOM 1035 C CA . GLU A 1 131 ? -29.566 -1.914 10.058 1.00 88.88 131 GLU A CA 1
ATOM 1036 C C . GLU A 1 131 ? -29.661 -2.021 8.529 1.00 88.88 131 GLU A C 1
ATOM 1038 O O . GLU A 1 131 ? -28.829 -2.686 7.915 1.00 88.88 131 GLU A O 1
ATOM 1043 N N . LYS A 1 132 ? -30.598 -1.303 7.897 1.00 90.62 132 LYS A N 1
ATOM 1044 C CA . LYS A 1 132 ? -30.737 -1.276 6.430 1.00 90.62 132 LYS A CA 1
ATOM 1045 C C . LYS A 1 132 ? -29.519 -0.672 5.737 1.00 90.62 132 LYS A C 1
ATOM 1047 O O . LYS A 1 132 ? -29.102 -1.172 4.697 1.00 90.62 132 LYS A O 1
ATOM 1052 N N . GLU A 1 133 ? -28.925 0.374 6.304 1.00 90.00 133 GLU A N 1
ATOM 1053 C CA . GLU A 1 133 ? -27.683 0.960 5.795 1.00 90.00 133 GLU A CA 1
ATOM 1054 C C . GLU A 1 133 ? -26.525 -0.044 5.894 1.00 90.00 133 GLU A C 1
ATOM 1056 O O . GLU A 1 133 ? -25.799 -0.252 4.923 1.00 90.00 133 GLU A O 1
ATOM 1061 N N . GLN A 1 134 ? -26.401 -0.762 7.016 1.00 85.88 134 GLN A N 1
ATOM 1062 C CA . GLN A 1 134 ? -25.431 -1.848 7.162 1.00 85.88 134 GLN A CA 1
ATOM 1063 C C . GLN A 1 134 ? -25.696 -3.013 6.200 1.00 85.88 134 GLN A C 1
ATOM 1065 O O . GLN A 1 134 ? -24.738 -3.636 5.744 1.00 85.88 134 GLN A O 1
ATOM 1070 N N . GLU A 1 135 ? -26.948 -3.339 5.877 1.00 85.31 135 GLU A N 1
ATOM 1071 C CA . GLU A 1 135 ? -27.292 -4.347 4.864 1.00 85.31 135 GLU A CA 1
ATOM 1072 C C . GLU A 1 135 ? -26.901 -3.886 3.453 1.00 85.31 135 GLU A C 1
ATOM 1074 O O . GLU A 1 135 ? -26.250 -4.642 2.732 1.00 85.31 135 GLU A O 1
ATOM 1079 N N . VAL A 1 136 ? -27.197 -2.636 3.080 1.00 84.44 136 VAL A N 1
ATOM 1080 C CA . VAL A 1 136 ? -26.784 -2.043 1.794 1.00 84.44 136 VAL A CA 1
ATOM 1081 C C . VAL A 1 136 ? -25.260 -1.992 1.673 1.00 84.44 136 VAL A C 1
ATOM 1083 O O . VAL A 1 136 ? -24.720 -2.439 0.663 1.00 84.44 136 VAL A O 1
ATOM 1086 N N . LEU A 1 137 ? -24.546 -1.549 2.711 1.00 79.56 137 LEU A N 1
ATOM 1087 C CA . LEU A 1 137 ? -23.080 -1.540 2.735 1.00 79.56 137 LEU A CA 1
ATOM 1088 C C . LEU A 1 137 ? -22.491 -2.959 2.688 1.00 79.56 137 LEU A C 1
ATOM 1090 O O . LEU A 1 137 ? -21.447 -3.174 2.071 1.00 79.56 137 LEU A O 1
ATOM 1094 N N . GLN A 1 138 ? -23.137 -3.956 3.299 1.00 76.44 138 GLN A N 1
ATOM 1095 C CA . GLN A 1 138 ? -22.716 -5.356 3.166 1.00 76.44 138 GLN A CA 1
ATOM 1096 C C . GLN A 1 138 ? -22.927 -5.874 1.740 1.00 76.44 138 GLN A C 1
ATOM 1098 O O . GLN A 1 138 ? -22.018 -6.501 1.197 1.00 76.44 138 GLN A O 1
ATOM 1103 N N . LEU A 1 139 ? -24.062 -5.563 1.108 1.00 77.25 139 LEU A N 1
ATOM 1104 C CA . LEU A 1 139 ? -24.337 -5.899 -0.291 1.00 77.25 139 LEU A CA 1
ATOM 1105 C C . LEU A 1 139 ? -23.345 -5.219 -1.249 1.00 77.25 139 LEU A C 1
ATOM 1107 O O . LEU A 1 139 ? -22.815 -5.885 -2.135 1.00 77.25 139 LEU A O 1
ATOM 1111 N N . GLU A 1 140 ? -23.016 -3.940 -1.047 1.00 78.25 140 GLU A N 1
ATOM 1112 C CA . GLU A 1 140 ? -22.008 -3.229 -1.846 1.00 78.25 140 GLU A CA 1
ATOM 1113 C C . GLU A 1 140 ? -20.618 -3.876 -1.709 1.00 78.25 140 GLU A C 1
ATOM 1115 O O . GLU A 1 140 ? -19.951 -4.149 -2.710 1.00 78.25 140 GLU A O 1
ATOM 1120 N N . ASN A 1 141 ? -20.193 -4.202 -0.483 1.00 70.62 141 ASN A N 1
ATOM 1121 C CA . ASN A 1 141 ? -18.919 -4.887 -0.248 1.00 70.62 141 ASN A CA 1
ATOM 1122 C C . ASN A 1 141 ? -18.891 -6.289 -0.889 1.00 70.62 141 ASN A C 1
ATOM 1124 O O . ASN A 1 141 ? -17.911 -6.634 -1.561 1.00 70.62 141 ASN A O 1
ATOM 1128 N N . MET A 1 142 ? -19.978 -7.062 -0.754 1.00 67.94 142 MET A N 1
ATOM 1129 C CA . MET A 1 142 ? -20.168 -8.379 -1.384 1.00 67.94 142 MET A CA 1
ATOM 1130 C C . MET A 1 142 ? -20.230 -8.333 -2.917 1.00 67.94 142 MET A C 1
ATOM 1132 O O . MET A 1 142 ? -20.002 -9.362 -3.551 1.00 67.94 142 MET A O 1
ATOM 1136 N N . LEU A 1 143 ? -20.539 -7.174 -3.507 1.00 66.50 143 LEU A N 1
ATOM 1137 C CA . LEU A 1 143 ? -20.654 -6.980 -4.952 1.00 66.50 143 LEU A CA 1
ATOM 1138 C C . LEU A 1 143 ? -19.547 -6.090 -5.541 1.00 66.50 143 LEU A C 1
ATOM 1140 O O . LEU A 1 143 ? -19.650 -5.667 -6.692 1.00 66.50 143 LEU A O 1
ATOM 1144 N N . SER A 1 144 ? -18.481 -5.810 -4.784 1.00 69.56 144 SER A N 1
ATOM 1145 C CA . SER A 1 144 ? -17.494 -4.770 -5.108 1.00 69.56 144 SER A CA 1
ATOM 1146 C C . SER A 1 144 ? -16.682 -5.048 -6.392 1.00 69.56 144 SER A C 1
ATOM 1148 O O . SER A 1 144 ? -15.573 -5.598 -6.387 1.00 69.56 144 SER A O 1
ATOM 1150 N N . THR A 1 145 ? -17.232 -4.624 -7.536 1.00 72.56 145 THR A N 1
ATOM 1151 C CA . THR A 1 145 ? -16.575 -4.625 -8.850 1.00 72.56 145 THR A CA 1
ATOM 1152 C C . THR A 1 145 ? -15.531 -3.520 -8.937 1.00 72.56 145 THR A C 1
ATOM 1154 O O . THR A 1 145 ? -15.846 -2.339 -8.810 1.00 72.56 145 THR A O 1
ATOM 1157 N N . ASN A 1 146 ? -14.284 -3.882 -9.230 1.00 78.75 146 ASN A N 1
ATOM 1158 C CA . ASN A 1 146 ? -13.203 -2.931 -9.464 1.00 78.75 146 ASN A CA 1
ATOM 1159 C C . ASN A 1 146 ? -12.648 -3.104 -10.886 1.00 78.75 146 ASN A C 1
ATOM 1161 O O . ASN A 1 146 ? -11.889 -4.039 -11.162 1.00 78.75 146 ASN A O 1
ATOM 1165 N N . SER A 1 147 ? -13.054 -2.207 -11.787 1.00 77.12 147 SER A N 1
ATOM 1166 C CA . SER A 1 147 ? -12.617 -2.157 -13.184 1.00 77.12 147 SER A CA 1
ATOM 1167 C C . SER A 1 147 ? -11.531 -1.099 -13.389 1.00 77.12 147 SER A C 1
ATOM 1169 O O . SER A 1 147 ? -11.800 0.101 -13.370 1.00 77.12 147 SER A O 1
ATOM 1171 N N . ILE A 1 148 ? -10.299 -1.541 -13.634 1.00 78.38 148 ILE A N 1
ATOM 1172 C CA . ILE A 1 148 ? -9.153 -0.683 -13.944 1.00 78.38 148 ILE A CA 1
ATOM 1173 C C . ILE A 1 148 ? -8.866 -0.770 -15.442 1.00 78.38 148 ILE A C 1
ATOM 1175 O O . ILE A 1 148 ? -8.456 -1.821 -15.941 1.00 78.38 148 ILE A O 1
ATOM 1179 N N . ILE A 1 149 ? -9.009 0.355 -16.141 1.00 77.75 149 ILE A N 1
ATOM 1180 C CA . ILE A 1 149 ? -8.560 0.518 -17.527 1.00 77.75 149 ILE A CA 1
ATOM 1181 C C . ILE A 1 149 ? -7.292 1.373 -17.519 1.00 77.75 149 ILE A C 1
ATOM 1183 O O . ILE A 1 149 ? -7.279 2.482 -16.987 1.00 77.75 149 ILE A O 1
ATOM 1187 N N . LYS A 1 150 ? -6.209 0.856 -18.100 1.00 75.75 150 LYS A N 1
ATOM 1188 C CA . LYS A 1 150 ? -4.974 1.603 -18.356 1.00 75.75 150 LYS A CA 1
ATOM 1189 C C . LYS A 1 150 ? -4.767 1.708 -19.858 1.00 75.75 150 LYS A C 1
ATOM 1191 O O . LYS A 1 150 ? -4.710 0.694 -20.550 1.00 75.75 150 LYS A O 1
ATOM 1196 N N . LEU A 1 151 ? -4.629 2.938 -20.332 1.00 76.31 151 LEU A N 1
ATOM 1197 C CA . LEU A 1 151 ? -4.297 3.269 -21.712 1.00 76.31 151 LEU A CA 1
ATOM 1198 C C . LEU A 1 151 ? -2.871 3.824 -21.719 1.00 76.31 151 LEU A C 1
ATOM 1200 O O . LEU A 1 151 ? -2.538 4.686 -20.905 1.00 76.31 151 LEU A O 1
ATOM 1204 N N . SER A 1 152 ? -2.014 3.296 -22.587 1.00 75.56 152 SER A N 1
ATOM 1205 C CA . SER A 1 152 ? -0.618 3.719 -22.718 1.00 75.56 152 SER A CA 1
ATOM 1206 C C . SER A 1 152 ? -0.375 4.244 -24.124 1.00 75.56 152 SER A C 1
ATOM 1208 O O . SER A 1 152 ? -0.357 3.479 -25.086 1.00 75.56 152 SER A O 1
ATOM 1210 N N . TYR A 1 153 ? -0.193 5.556 -24.224 1.00 74.50 153 TYR A N 1
ATOM 1211 C CA . TYR A 1 153 ? 0.098 6.282 -25.457 1.00 74.50 153 TYR A CA 1
ATOM 1212 C C . TYR A 1 153 ? 1.609 6.479 -25.617 1.00 74.50 153 TYR A C 1
ATOM 1214 O O . TYR A 1 153 ? 2.351 6.427 -24.635 1.00 74.50 153 TYR A O 1
ATOM 1222 N N . SER A 1 154 ? 2.070 6.742 -26.841 1.00 70.44 154 SER A N 1
ATOM 1223 C CA . SER A 1 154 ? 3.455 7.154 -27.084 1.00 70.44 154 SER A CA 1
ATOM 1224 C C . SER A 1 154 ? 3.518 8.239 -28.145 1.00 70.44 154 SER A C 1
ATOM 1226 O O . SER A 1 154 ? 3.159 8.031 -29.301 1.00 70.44 154 SER A O 1
ATOM 1228 N N . ILE A 1 155 ? 4.030 9.396 -27.736 1.00 72.12 155 ILE A N 1
ATOM 1229 C CA . ILE A 1 155 ? 4.154 10.599 -28.566 1.00 72.12 155 ILE A CA 1
ATOM 1230 C C . ILE A 1 155 ? 5.473 10.572 -29.372 1.00 72.12 155 ILE A C 1
ATOM 1232 O O . ILE A 1 155 ? 5.729 11.443 -30.195 1.00 72.12 155 ILE A O 1
ATOM 1236 N N . ALA A 1 156 ? 6.309 9.535 -29.202 1.00 67.44 156 ALA A N 1
ATOM 1237 C CA . ALA A 1 156 ? 7.622 9.410 -29.847 1.00 67.44 156 ALA A CA 1
ATOM 1238 C C . ALA A 1 156 ? 7.583 9.583 -31.379 1.00 67.44 156 ALA A C 1
ATOM 1240 O O . ALA A 1 156 ? 8.520 10.119 -31.961 1.00 67.44 156 ALA A O 1
ATOM 1241 N N . GLN A 1 157 ? 6.485 9.194 -32.034 1.00 64.44 157 GLN A N 1
ATOM 1242 C CA . GLN A 1 157 ? 6.314 9.329 -33.486 1.00 64.44 157 GLN A CA 1
ATOM 1243 C C . GLN A 1 157 ? 6.211 10.786 -33.974 1.00 64.44 157 GLN A C 1
ATOM 1245 O O . GLN A 1 157 ? 6.526 11.045 -35.136 1.00 64.44 157 GLN A O 1
ATOM 1250 N N . LEU A 1 158 ? 5.830 11.736 -33.107 1.00 65.12 158 LEU A N 1
ATOM 1251 C CA . LEU A 1 158 ? 5.881 13.168 -33.430 1.00 65.12 158 LEU A CA 1
ATOM 1252 C C . LEU A 1 158 ? 7.328 13.688 -33.473 1.00 65.12 158 LEU A C 1
ATOM 1254 O O . LEU A 1 158 ? 7.628 14.590 -34.247 1.00 65.12 158 LEU A O 1
ATOM 1258 N N . PHE A 1 159 ? 8.217 13.100 -32.664 1.00 64.69 159 PHE A N 1
ATOM 1259 C CA . PHE A 1 159 ? 9.607 13.539 -32.489 1.00 64.69 159 PHE A CA 1
ATOM 1260 C C . PHE A 1 159 ? 10.619 12.777 -33.353 1.00 64.69 159 PHE A C 1
ATOM 1262 O O . PHE A 1 159 ? 11.748 13.234 -33.506 1.00 64.69 159 PHE A O 1
ATOM 1269 N N . ILE A 1 160 ? 10.239 11.634 -33.934 1.00 61.97 160 ILE A N 1
ATOM 1270 C CA . ILE A 1 160 ? 11.041 10.976 -34.971 1.00 61.97 160 ILE A CA 1
ATOM 1271 C C . ILE A 1 160 ? 10.923 11.821 -36.253 1.00 61.97 160 ILE A C 1
ATOM 1273 O O . ILE A 1 160 ? 9.817 11.903 -36.813 1.00 61.97 160 ILE A O 1
ATOM 1277 N N . PRO A 1 161 ? 12.015 12.449 -36.738 1.00 48.94 161 PRO A N 1
ATOM 1278 C CA . PRO A 1 161 ? 11.989 13.157 -38.010 1.00 48.94 161 PRO A CA 1
ATOM 1279 C C . PRO A 1 161 ? 11.701 12.162 -39.136 1.00 48.94 161 PRO A C 1
ATOM 1281 O O . PRO A 1 161 ? 12.131 11.007 -39.083 1.00 48.94 161 PRO A O 1
ATOM 1284 N N . ASN A 1 162 ? 10.986 12.602 -40.172 1.00 43.66 162 ASN A N 1
ATOM 1285 C CA . ASN A 1 162 ? 10.931 11.812 -41.395 1.00 43.66 162 ASN A CA 1
ATOM 1286 C C . ASN A 1 162 ? 12.322 11.874 -42.023 1.00 43.66 162 ASN A C 1
ATOM 1288 O O . ASN A 1 162 ? 12.670 12.885 -42.626 1.00 43.66 162 ASN A O 1
ATOM 1292 N N . VAL A 1 163 ? 13.085 10.785 -41.920 1.00 38.84 163 VAL A N 1
ATOM 1293 C CA . VAL A 1 163 ? 14.193 10.519 -42.843 1.00 38.84 163 VAL A CA 1
ATOM 1294 C C . VAL A 1 163 ? 13.561 10.137 -44.184 1.00 38.84 163 VAL A C 1
ATOM 1296 O O . VAL A 1 163 ? 13.494 8.970 -44.568 1.00 38.84 163 VAL A O 1
ATOM 1299 N N . ALA A 1 164 ? 12.990 11.147 -44.844 1.00 37.62 164 ALA A N 1
ATOM 1300 C CA . ALA A 1 164 ? 12.827 11.143 -46.286 1.00 37.62 164 ALA A CA 1
ATOM 1301 C C . ALA A 1 164 ? 14.229 11.097 -46.915 1.00 37.62 164 ALA A C 1
ATOM 1303 O O . ALA A 1 164 ? 15.216 11.414 -46.253 1.00 37.62 164 ALA A O 1
ATOM 1304 N N . ASN A 1 165 ? 14.319 10.631 -48.159 1.00 33.00 165 ASN A N 1
ATOM 1305 C CA . ASN A 1 165 ? 15.579 10.186 -48.749 1.00 33.00 165 ASN A CA 1
ATOM 1306 C C . ASN A 1 165 ? 16.547 11.335 -49.102 1.00 33.00 165 ASN A C 1
ATOM 1308 O O . ASN A 1 165 ? 16.819 11.561 -50.279 1.00 33.00 165 ASN A O 1
ATOM 1312 N N . ASP A 1 166 ? 17.177 11.948 -48.098 1.00 28.67 166 ASP A N 1
ATOM 1313 C CA . ASP A 1 166 ? 18.456 12.660 -48.233 1.00 28.67 166 ASP A CA 1
ATOM 1314 C C . ASP A 1 166 ? 19.587 11.632 -48.441 1.00 28.67 166 ASP A C 1
ATOM 1316 O O . ASP A 1 166 ? 20.557 11.525 -47.690 1.00 28.67 166 ASP A O 1
ATOM 1320 N N . ALA A 1 167 ? 19.435 10.815 -49.486 1.00 33.97 167 ALA A N 1
ATOM 1321 C CA . ALA A 1 167 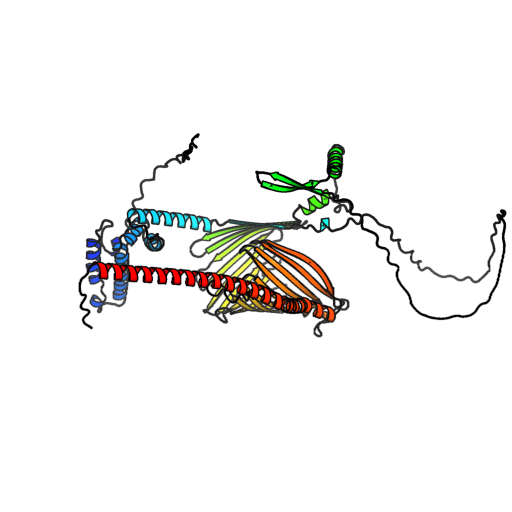? 20.365 9.777 -49.911 1.00 33.97 167 ALA A CA 1
ATOM 1322 C C . ALA A 1 167 ? 21.564 10.377 -50.675 1.00 33.97 167 ALA A C 1
ATOM 1324 O O . ALA A 1 167 ? 22.036 9.822 -51.662 1.00 33.97 167 ALA A O 1
ATOM 1325 N N . SER A 1 168 ? 22.065 11.521 -50.203 1.00 33.56 168 SER A N 1
ATOM 1326 C CA . SER A 1 168 ? 23.244 12.222 -50.714 1.00 33.56 168 SER A CA 1
ATOM 1327 C C . SER A 1 168 ? 24.473 11.936 -49.844 1.00 33.56 168 SER A C 1
ATOM 1329 O O . SER A 1 168 ? 25.189 12.842 -49.420 1.00 33.56 168 SER A O 1
ATOM 1331 N N . SER A 1 169 ? 24.716 10.655 -49.560 1.00 27.03 169 SER A N 1
ATOM 1332 C CA . SER A 1 169 ? 26.019 10.163 -49.101 1.00 27.03 169 SER A CA 1
ATOM 1333 C C . SER A 1 169 ? 26.441 9.026 -50.040 1.00 27.03 169 SER A C 1
ATOM 1335 O O . SER A 1 169 ? 25.671 8.082 -50.221 1.00 27.03 169 SER A O 1
ATOM 1337 N N . PRO A 1 170 ? 27.593 9.141 -50.729 1.00 33.03 170 PRO A N 1
ATOM 1338 C CA . PRO A 1 170 ? 27.915 8.256 -51.842 1.00 33.03 170 PRO A CA 1
ATOM 1339 C C . PRO A 1 170 ? 28.235 6.838 -51.366 1.00 33.03 170 PRO A C 1
ATOM 1341 O O . PRO A 1 170 ? 28.884 6.637 -50.338 1.00 33.03 170 PRO A O 1
ATOM 1344 N N . SER A 1 171 ? 27.821 5.849 -52.158 1.00 26.59 171 SER A N 1
ATOM 1345 C CA . SER A 1 171 ? 28.264 4.464 -52.001 1.00 26.59 171 SER A CA 1
ATOM 1346 C C . SER A 1 171 ? 29.796 4.382 -52.090 1.00 26.59 171 SER A C 1
ATOM 1348 O O . SER A 1 171 ? 30.365 4.981 -53.008 1.00 26.59 171 SER A O 1
ATOM 1350 N N . PRO A 1 172 ? 30.476 3.645 -51.191 1.00 29.06 172 PRO A N 1
ATOM 1351 C CA . PRO A 1 172 ? 31.928 3.503 -51.244 1.00 29.06 172 PRO A CA 1
ATOM 1352 C C . PRO A 1 172 ? 32.372 2.802 -52.543 1.00 29.06 172 PRO A C 1
ATOM 1354 O O . PRO A 1 172 ? 31.619 1.982 -53.077 1.00 29.06 172 PRO A O 1
ATOM 1357 N N . PRO A 1 173 ? 33.580 3.102 -53.057 1.00 30.97 173 PRO A N 1
ATOM 1358 C CA . PRO A 1 173 ? 34.081 2.501 -54.289 1.00 30.97 173 PRO A CA 1
ATOM 1359 C C . PRO A 1 173 ? 34.251 0.976 -54.144 1.00 30.97 173 PRO A C 1
ATOM 1361 O O . PRO A 1 173 ? 34.545 0.491 -53.046 1.00 30.97 173 PRO A O 1
ATOM 1364 N N . PRO A 1 174 ? 34.076 0.203 -55.231 1.00 31.27 174 PRO A N 1
ATOM 1365 C CA . PRO A 1 174 ? 34.134 -1.252 -55.177 1.00 31.27 174 PRO A CA 1
ATOM 1366 C C . PRO A 1 174 ? 35.547 -1.746 -54.845 1.00 31.27 174 PRO A C 1
ATOM 1368 O O . PRO A 1 174 ? 36.528 -1.329 -55.461 1.00 31.27 174 PRO A O 1
ATOM 1371 N N . HIS A 1 175 ? 35.649 -2.683 -53.900 1.00 25.34 175 HIS A N 1
ATOM 1372 C CA . HIS A 1 175 ? 36.899 -3.398 -53.648 1.00 25.34 175 HIS A CA 1
ATOM 1373 C C . HIS A 1 175 ? 37.247 -4.284 -54.862 1.00 25.34 175 HIS A C 1
ATOM 1375 O O . HIS A 1 175 ? 36.394 -5.072 -55.282 1.00 25.34 175 HIS A O 1
ATOM 1381 N N . PRO A 1 176 ? 38.469 -4.197 -55.423 1.00 31.00 176 PRO A N 1
ATOM 1382 C CA . PRO A 1 176 ? 38.875 -5.039 -56.544 1.00 31.00 176 PRO A CA 1
ATOM 1383 C C . PRO A 1 176 ? 38.966 -6.508 -56.113 1.00 31.00 176 PRO A C 1
ATOM 1385 O O . PRO A 1 176 ? 39.463 -6.829 -55.032 1.00 31.00 176 PRO A O 1
ATOM 1388 N N . SER A 1 177 ? 38.466 -7.402 -56.964 1.00 27.12 177 SER A N 1
ATOM 1389 C CA . SER A 1 177 ? 38.450 -8.843 -56.708 1.00 27.12 177 SER A CA 1
ATOM 1390 C C . SER A 1 177 ? 39.802 -9.486 -57.028 1.00 27.12 177 SER A C 1
ATOM 1392 O O . SER A 1 177 ? 40.433 -9.182 -58.036 1.00 27.12 177 SER A O 1
ATOM 1394 N N . LEU A 1 178 ? 40.247 -10.392 -56.154 1.00 22.55 178 LEU A N 1
ATOM 1395 C CA . LEU A 1 178 ? 41.485 -11.151 -56.324 1.00 22.55 178 LEU A CA 1
ATOM 1396 C C . LEU A 1 178 ? 41.328 -12.222 -57.415 1.00 22.55 178 LEU A C 1
ATOM 1398 O O . LEU A 1 178 ? 40.622 -13.207 -57.200 1.00 22.55 178 LEU A O 1
ATOM 1402 N N . LYS A 1 179 ? 42.054 -12.061 -58.525 1.00 24.95 179 LYS A N 1
ATOM 1403 C CA . LYS A 1 179 ? 42.463 -13.118 -59.467 1.00 24.95 179 LYS A CA 1
ATOM 1404 C C . LYS A 1 179 ? 43.906 -12.817 -59.905 1.00 24.95 179 LYS A C 1
ATOM 1406 O O . LYS A 1 179 ? 44.242 -11.662 -60.131 1.00 24.95 179 LYS A O 1
ATOM 1411 N N . GLU A 1 180 ? 44.836 -13.740 -59.652 1.00 23.81 180 GLU A N 1
ATOM 1412 C CA . GLU A 1 180 ? 45.408 -14.642 -60.676 1.00 23.81 180 GLU A CA 1
ATOM 1413 C C . GLU A 1 180 ? 46.131 -13.825 -61.767 1.00 23.81 180 GLU A C 1
ATOM 1415 O O . GLU A 1 180 ? 45.496 -13.208 -62.611 1.00 23.81 180 GLU A O 1
ATOM 1420 N N . LYS A 1 181 ? 47.440 -13.588 -61.601 1.00 18.95 181 LYS A N 1
ATOM 1421 C CA . LYS A 1 181 ? 48.521 -14.431 -62.160 1.00 18.95 181 LYS A CA 1
ATOM 1422 C C . LYS A 1 181 ? 48.455 -14.541 -63.690 1.00 18.95 181 LYS A C 1
ATOM 1424 O O . LYS A 1 181 ? 47.686 -15.353 -64.184 1.00 18.95 181 LYS A O 1
ATOM 1429 N N . GLU A 1 182 ? 49.338 -13.832 -64.390 1.00 22.97 182 GLU A N 1
ATOM 1430 C CA . GLU A 1 182 ? 50.483 -14.431 -65.105 1.00 22.97 182 GLU A CA 1
ATOM 1431 C C . GLU A 1 182 ? 51.427 -13.331 -65.632 1.00 22.97 182 GLU A C 1
ATOM 1433 O O . GLU A 1 182 ? 51.182 -12.143 -65.407 1.00 22.97 182 GLU A O 1
ATOM 1438 N N . ASP A 1 183 ? 52.568 -13.745 -66.180 1.00 19.31 183 ASP A N 1
ATOM 1439 C CA . ASP A 1 183 ? 53.778 -12.932 -66.347 1.00 19.31 183 ASP A CA 1
ATOM 1440 C C . ASP A 1 183 ? 53.779 -12.058 -67.621 1.00 19.31 183 ASP A C 1
ATOM 1442 O O . ASP A 1 183 ? 53.063 -12.334 -68.584 1.00 19.31 183 ASP A O 1
ATOM 1446 N N . GLY A 1 184 ? 54.615 -11.009 -67.653 1.00 23.28 184 GLY A N 1
ATOM 1447 C CA . GLY A 1 184 ? 54.777 -10.157 -68.840 1.00 23.28 184 GLY A CA 1
ATOM 1448 C C . GLY A 1 184 ? 55.522 -8.842 -68.590 1.00 23.28 184 GLY A C 1
ATOM 1449 O O . GLY A 1 184 ? 54.907 -7.822 -68.282 1.00 23.28 184 GLY A O 1
ATOM 1450 N N . GLU A 1 185 ? 56.845 -8.847 -68.760 1.00 18.42 185 GLU A N 1
ATOM 1451 C CA . GLU A 1 185 ? 57.634 -7.621 -68.945 1.00 18.42 185 GLU A CA 1
ATOM 1452 C C . GLU A 1 185 ? 57.555 -7.174 -70.415 1.00 18.42 185 GLU A C 1
ATOM 1454 O O . GLU A 1 185 ? 57.816 -8.003 -71.278 1.00 18.42 185 GLU A O 1
ATOM 1459 N N . GLU A 1 186 ? 57.240 -5.898 -70.701 1.00 21.28 186 GLU A N 1
ATOM 1460 C CA . GLU A 1 186 ? 57.876 -5.068 -71.757 1.00 21.28 186 GLU A CA 1
ATOM 1461 C C . GLU A 1 186 ? 57.197 -3.689 -71.966 1.00 21.28 186 GLU A C 1
ATOM 1463 O O . GLU A 1 186 ? 56.021 -3.487 -71.673 1.00 21.28 186 GLU A 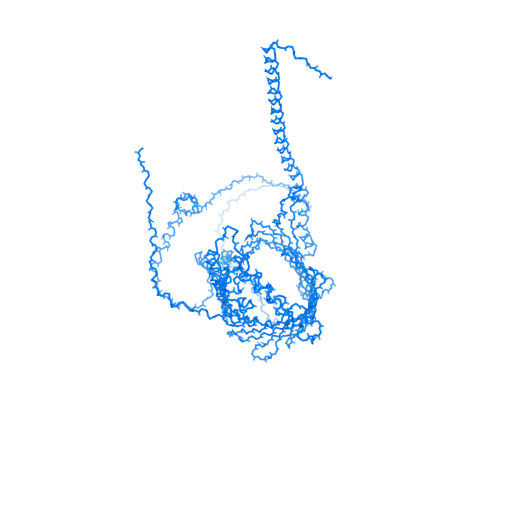O 1
ATOM 1468 N N . GLY A 1 187 ? 57.934 -2.744 -72.571 1.00 20.42 187 GLY A N 1
ATOM 1469 C CA . GLY A 1 187 ? 57.389 -2.037 -73.746 1.00 20.42 187 GLY A CA 1
ATOM 1470 C C . GLY A 1 187 ? 56.546 -0.756 -73.588 1.00 20.42 187 GLY A C 1
ATOM 1471 O O . GLY A 1 187 ? 55.414 -0.695 -74.048 1.00 20.42 187 GLY A O 1
ATOM 1472 N N . SER A 1 188 ? 57.141 0.315 -73.060 1.00 20.86 188 SER A N 1
ATOM 1473 C CA . SER A 1 188 ? 56.992 1.720 -73.528 1.00 20.86 188 SER A CA 1
ATOM 1474 C C . SER A 1 188 ? 55.840 2.154 -74.487 1.00 20.86 188 SER A C 1
ATOM 1476 O O . SER A 1 188 ? 55.861 1.871 -75.682 1.00 20.86 188 SER A O 1
ATOM 1478 N N . VAL A 1 189 ? 54.971 3.044 -73.979 1.00 18.80 189 VAL A N 1
ATOM 1479 C CA . VAL A 1 189 ? 54.358 4.258 -74.602 1.00 18.80 189 VAL A CA 1
ATOM 1480 C C . VAL A 1 189 ? 54.429 4.443 -76.141 1.00 18.80 189 VAL A C 1
ATOM 1482 O O . VAL A 1 189 ? 55.493 4.747 -76.684 1.00 18.80 189 VAL A O 1
ATOM 1485 N N . PRO A 1 190 ? 53.257 4.543 -76.805 1.00 23.08 190 PRO A N 1
ATOM 1486 C CA . PRO A 1 190 ? 52.879 5.749 -77.584 1.00 23.08 190 PRO A CA 1
ATOM 1487 C C . PRO A 1 190 ? 51.553 6.364 -77.066 1.00 23.08 190 PRO A C 1
ATOM 1489 O O . PRO A 1 190 ? 50.673 5.646 -76.611 1.00 23.08 190 PRO A O 1
ATOM 1492 N N . LYS A 1 191 ? 51.361 7.688 -76.958 1.00 20.69 191 LYS A N 1
ATOM 1493 C CA . LYS A 1 191 ? 51.196 8.718 -78.015 1.00 20.69 191 LYS A CA 1
ATOM 1494 C C . LYS A 1 191 ? 49.997 8.520 -78.972 1.00 20.69 191 LYS A C 1
ATOM 1496 O O . LYS A 1 191 ? 50.169 8.023 -80.073 1.00 20.69 191 LYS A O 1
ATOM 1501 N N . ASN A 1 192 ? 48.850 9.089 -78.585 1.00 22.80 192 ASN A N 1
ATOM 1502 C CA . ASN A 1 192 ? 47.870 9.780 -79.448 1.00 22.80 192 ASN A CA 1
ATOM 1503 C C . ASN A 1 192 ? 47.578 11.128 -78.742 1.00 22.80 192 ASN A C 1
ATOM 1505 O O . ASN A 1 192 ? 47.359 11.099 -77.535 1.00 22.80 192 ASN A O 1
ATOM 1509 N N . MET A 1 193 ? 47.663 12.349 -79.288 1.00 19.88 193 MET A N 1
ATOM 1510 C CA . MET A 1 193 ? 47.711 12.909 -80.655 1.00 19.88 193 MET A CA 1
ATOM 1511 C C . MET A 1 193 ? 46.353 13.246 -81.306 1.00 19.88 193 MET A C 1
ATOM 1513 O O . MET A 1 193 ? 45.925 12.607 -82.258 1.00 19.88 193 MET A O 1
ATOM 1517 N N . SER A 1 194 ? 45.747 14.331 -80.811 1.00 25.41 194 SER A N 1
ATOM 1518 C CA . SER A 1 194 ? 44.808 15.227 -81.517 1.00 25.41 194 SER A CA 1
ATOM 1519 C C . SER A 1 194 ? 44.812 16.573 -80.758 1.00 25.41 194 SER A C 1
ATOM 1521 O O . SER A 1 194 ? 44.475 16.558 -79.578 1.00 25.41 194 SER A O 1
ATOM 1523 N N . THR A 1 195 ? 45.314 17.737 -81.200 1.00 19.72 195 THR A N 1
ATOM 1524 C CA . THR A 1 195 ? 45.368 18.464 -82.498 1.00 19.72 195 THR A CA 1
ATOM 1525 C C . THR A 1 195 ? 44.074 19.170 -82.929 1.00 19.72 195 THR A C 1
ATOM 1527 O O . THR A 1 195 ? 43.498 18.842 -83.960 1.00 19.72 195 THR A O 1
ATOM 1530 N N . THR A 1 196 ? 43.689 20.185 -82.145 1.00 25.25 196 THR A N 1
ATOM 1531 C CA . THR A 1 196 ? 42.917 21.397 -82.513 1.00 25.25 196 THR A CA 1
ATOM 1532 C C . THR A 1 196 ? 43.321 22.465 -81.477 1.00 25.25 196 THR A C 1
ATOM 1534 O O . THR A 1 196 ? 42.967 22.315 -80.312 1.00 25.25 196 THR A O 1
ATOM 1537 N N . GLU A 1 197 ? 44.270 23.381 -81.680 1.00 20.91 197 GLU A N 1
ATOM 1538 C CA . GLU A 1 197 ? 44.445 24.448 -82.689 1.00 20.91 197 GLU A CA 1
ATOM 1539 C C . GLU A 1 197 ? 43.452 25.632 -82.619 1.00 20.91 197 GLU A C 1
ATOM 1541 O O . GLU A 1 197 ? 42.243 25.460 -82.699 1.00 20.91 197 GLU A O 1
ATOM 1546 N N . ALA A 1 198 ? 44.047 26.836 -82.560 1.00 21.47 198 ALA A N 1
ATOM 1547 C CA . ALA A 1 198 ? 43.559 28.147 -83.023 1.00 21.47 198 ALA A CA 1
ATOM 1548 C C . ALA A 1 198 ? 42.352 28.861 -82.352 1.00 21.47 198 ALA A C 1
ATOM 1550 O O . ALA A 1 198 ? 41.268 28.917 -82.921 1.00 21.47 198 ALA A O 1
ATOM 1551 N N . ALA A 1 199 ? 42.615 29.602 -81.262 1.00 25.69 199 ALA A N 1
ATOM 1552 C CA . ALA A 1 199 ? 42.466 31.079 -81.157 1.00 25.69 199 ALA A CA 1
ATOM 1553 C C . ALA A 1 199 ? 42.943 31.535 -79.752 1.00 25.69 199 ALA A C 1
ATOM 1555 O O . ALA A 1 199 ? 42.548 30.914 -78.774 1.00 25.69 199 ALA A O 1
ATOM 1556 N N . ARG A 1 200 ? 43.897 32.456 -79.522 1.00 20.95 200 ARG A N 1
ATOM 1557 C CA . ARG A 1 200 ? 44.223 33.806 -80.057 1.00 20.95 200 ARG A CA 1
ATOM 1558 C C . ARG A 1 200 ? 43.404 34.972 -79.477 1.00 20.95 200 ARG A C 1
ATOM 1560 O O . ARG A 1 200 ? 42.602 35.554 -80.187 1.00 20.95 200 ARG A O 1
ATOM 1567 N N . GLU A 1 201 ? 43.774 35.379 -78.266 1.00 26.53 201 GLU A N 1
ATOM 1568 C CA . GLU A 1 201 ? 43.977 36.769 -77.802 1.00 26.53 201 GLU A CA 1
ATOM 1569 C C . GLU A 1 201 ? 44.904 36.654 -76.565 1.00 26.53 201 GLU A C 1
ATOM 1571 O O . GLU A 1 201 ? 44.779 35.672 -75.834 1.00 26.53 201 GLU A O 1
ATOM 1576 N N . ARG A 1 202 ? 45.998 37.402 -76.360 1.00 21.20 202 ARG A N 1
ATOM 1577 C CA . ARG A 1 202 ? 46.418 38.790 -76.661 1.00 21.20 202 ARG A CA 1
ATOM 1578 C C . ARG A 1 202 ? 45.856 39.847 -75.698 1.00 21.20 202 ARG A C 1
ATOM 1580 O O . ARG A 1 202 ? 44.649 40.046 -75.702 1.00 21.20 202 ARG A O 1
ATOM 1587 N N . ASP A 1 203 ? 46.673 40.558 -74.906 1.00 23.67 203 ASP A N 1
ATOM 1588 C CA . ASP A 1 203 ? 48.109 40.341 -74.576 1.00 23.67 203 ASP A CA 1
ATOM 1589 C C . ASP A 1 203 ? 48.320 40.032 -73.067 1.00 23.67 203 ASP A C 1
ATOM 1591 O O . ASP A 1 203 ? 47.834 38.978 -72.661 1.00 23.67 203 ASP A O 1
ATOM 1595 N N . GLU A 1 204 ? 48.990 40.749 -72.155 1.00 26.30 204 GLU A N 1
ATOM 1596 C CA . GLU A 1 204 ? 49.716 42.036 -72.133 1.00 26.30 204 GLU A CA 1
ATOM 1597 C C . GLU A 1 204 ? 50.823 41.959 -71.027 1.00 26.30 204 GLU A C 1
ATOM 1599 O O . GLU A 1 204 ? 51.161 40.863 -70.572 1.00 26.30 204 GLU A O 1
ATOM 1604 N N . GLU A 1 205 ? 51.439 43.073 -70.617 1.00 23.23 205 GLU A N 1
ATOM 1605 C CA . GLU A 1 205 ? 52.685 43.146 -69.812 1.00 23.23 205 GLU A CA 1
ATOM 1606 C C . GLU A 1 205 ? 52.453 43.284 -68.276 1.00 23.23 205 GLU A C 1
ATOM 1608 O O . GLU A 1 205 ? 51.343 43.555 -67.828 1.00 23.23 205 GLU A O 1
ATOM 1613 N N . GLY A 1 206 ? 53.443 43.126 -67.379 1.00 20.78 206 GLY A N 1
ATOM 1614 C CA . GLY A 1 206 ? 54.836 42.694 -67.589 1.00 20.78 206 GLY A CA 1
ATOM 1615 C C . GLY A 1 206 ? 55.911 43.437 -66.769 1.00 20.78 206 GLY A C 1
ATOM 1616 O O . GLY A 1 206 ? 56.872 43.906 -67.362 1.00 20.78 206 GLY A O 1
ATOM 1617 N N . ASP A 1 207 ? 55.786 43.522 -65.437 1.00 26.22 207 ASP A N 1
ATOM 1618 C CA . ASP A 1 207 ? 56.813 44.051 -64.504 1.00 26.22 207 ASP A CA 1
ATOM 1619 C C . ASP A 1 207 ? 56.537 43.472 -63.088 1.00 26.22 207 ASP A C 1
ATOM 1621 O O . ASP A 1 207 ? 55.389 43.126 -62.801 1.00 26.22 207 ASP A O 1
ATOM 1625 N N . GLY A 1 208 ? 57.461 43.292 -62.137 1.00 21.72 208 GLY A N 1
ATOM 1626 C CA . GLY A 1 208 ? 58.916 43.488 -62.094 1.00 21.72 208 GLY A CA 1
ATOM 1627 C C . GLY A 1 208 ? 59.390 43.409 -60.629 1.00 21.72 208 GLY A C 1
ATOM 1628 O O . GLY A 1 208 ? 58.732 43.987 -59.770 1.00 21.72 208 GLY A O 1
ATOM 1629 N N . ASP A 1 209 ? 60.498 42.703 -60.348 1.00 24.75 209 ASP A N 1
ATOM 1630 C CA . ASP A 1 209 ? 61.209 42.633 -59.046 1.00 24.75 209 ASP A CA 1
ATOM 1631 C C . ASP A 1 209 ? 60.426 42.127 -57.787 1.00 24.75 209 ASP A C 1
ATOM 1633 O O . ASP A 1 209 ? 59.206 42.170 -57.699 1.00 24.75 209 ASP A O 1
ATOM 1637 N N . GLU A 1 210 ? 61.034 41.564 -56.729 1.00 23.94 210 GLU A N 1
ATOM 1638 C CA . GLU A 1 210 ? 62.364 40.953 -56.575 1.00 23.94 210 GLU A CA 1
ATOM 1639 C C . GLU A 1 210 ? 62.343 39.794 -55.536 1.00 23.94 210 GLU A C 1
ATOM 1641 O O . GLU A 1 210 ? 61.379 39.605 -54.798 1.00 23.94 210 GLU A O 1
ATOM 1646 N N . LYS A 1 211 ? 63.446 39.025 -55.503 1.00 24.41 211 LYS A N 1
ATOM 1647 C CA . LYS A 1 211 ? 63.993 38.127 -54.444 1.00 24.41 211 LYS A CA 1
ATOM 1648 C C . LYS A 1 211 ? 63.106 37.855 -53.197 1.00 24.41 211 LYS A C 1
ATOM 1650 O O . LYS A 1 211 ? 62.825 38.757 -52.422 1.00 24.41 211 LYS A O 1
ATOM 1655 N N . ASN A 1 212 ? 62.650 36.622 -52.933 1.00 20.30 212 ASN A N 1
ATOM 1656 C CA . ASN A 1 212 ? 63.409 35.417 -52.508 1.00 20.30 212 ASN A CA 1
ATOM 1657 C C . ASN A 1 212 ? 63.903 35.448 -51.036 1.00 20.30 212 ASN A C 1
ATOM 1659 O O . ASN A 1 212 ? 64.451 36.452 -50.599 1.00 20.30 212 ASN A O 1
ATOM 1663 N N . VAL A 1 213 ? 63.828 34.288 -50.352 1.00 22.64 213 VAL A N 1
ATOM 1664 C CA . VAL A 1 213 ? 64.249 34.006 -48.950 1.00 22.64 213 VAL A CA 1
ATOM 1665 C C . VAL A 1 213 ? 63.300 34.623 -47.882 1.00 22.64 213 VAL A C 1
ATOM 1667 O O . VAL A 1 213 ? 62.859 35.752 -48.033 1.00 22.64 213 VAL A O 1
ATOM 1670 N N . ASP A 1 214 ? 62.870 33.953 -46.799 1.00 23.47 214 ASP A N 1
ATOM 1671 C CA . ASP A 1 214 ? 63.227 32.628 -46.250 1.00 23.47 214 ASP A CA 1
ATOM 1672 C C . ASP A 1 214 ? 62.011 31.767 -45.819 1.00 23.47 214 ASP A C 1
ATOM 1674 O O . ASP A 1 214 ? 60.852 32.183 -45.849 1.00 23.47 214 ASP A O 1
ATOM 1678 N N . ARG A 1 215 ? 62.290 30.534 -45.384 1.00 20.11 215 ARG A N 1
ATOM 1679 C CA . ARG A 1 215 ? 61.349 29.566 -44.811 1.00 20.11 215 ARG A CA 1
ATOM 1680 C C . ARG A 1 215 ? 61.158 29.744 -43.295 1.00 20.11 215 ARG A C 1
ATOM 1682 O O . ARG A 1 215 ? 62.082 30.097 -42.574 1.00 20.11 215 ARG A O 1
ATOM 1689 N N . SER A 1 216 ? 60.019 29.217 -42.830 1.00 21.80 216 SER A N 1
ATOM 1690 C CA . SER A 1 216 ? 59.849 28.371 -41.623 1.00 21.80 216 SER A CA 1
ATOM 1691 C C . SER A 1 216 ? 58.954 28.874 -40.465 1.00 21.80 216 SER A C 1
ATOM 1693 O O . SER A 1 216 ? 59.192 29.890 -39.835 1.00 21.80 216 SER A O 1
ATOM 1695 N N . VAL A 1 217 ? 57.953 28.026 -40.170 1.00 21.53 217 VAL A N 1
ATOM 1696 C CA . VAL A 1 217 ? 57.449 27.613 -38.839 1.00 21.53 217 VAL A CA 1
ATOM 1697 C C . VAL A 1 217 ? 56.858 28.663 -37.872 1.00 21.53 217 VAL A C 1
ATOM 1699 O O . VAL A 1 217 ? 57.578 29.369 -37.185 1.00 21.53 217 VAL A O 1
ATOM 1702 N N . ALA A 1 218 ? 55.533 28.540 -37.672 1.00 21.53 218 ALA A N 1
ATOM 1703 C CA . ALA A 1 218 ? 54.727 28.900 -36.484 1.00 21.53 218 ALA A CA 1
ATOM 1704 C C . ALA A 1 218 ? 54.733 30.382 -36.009 1.00 21.53 218 ALA A C 1
ATOM 1706 O O . ALA A 1 218 ? 55.758 30.999 -35.781 1.00 21.53 218 ALA A O 1
ATOM 1707 N N . SER A 1 219 ? 53.593 31.007 -35.701 1.00 22.75 219 SER A N 1
ATOM 1708 C CA . SER A 1 219 ? 52.452 30.453 -34.957 1.00 22.75 219 SER A CA 1
ATOM 1709 C C . SER A 1 219 ? 51.168 31.302 -35.110 1.00 22.75 219 SER A C 1
ATOM 1711 O O . SER A 1 219 ? 51.102 32.230 -35.910 1.00 22.75 219 SER A O 1
ATOM 1713 N N . SER A 1 220 ? 50.114 30.958 -34.365 1.00 21.50 220 SER A N 1
ATOM 1714 C CA . SER A 1 220 ? 48.784 31.583 -34.406 1.00 21.50 220 SER A CA 1
ATOM 1715 C C . SER A 1 220 ? 48.720 33.013 -33.848 1.00 21.50 220 SER A C 1
ATOM 1717 O O . SER A 1 220 ? 49.162 33.242 -32.721 1.00 21.50 220 SER A O 1
ATOM 1719 N N . GLY A 1 221 ? 48.000 33.924 -34.518 1.00 22.62 221 GLY A N 1
ATOM 1720 C CA . GLY A 1 221 ? 47.612 35.203 -33.911 1.00 22.62 221 GLY A CA 1
ATOM 1721 C C . GLY A 1 221 ? 46.579 36.045 -34.676 1.00 22.62 221 GLY A C 1
ATOM 1722 O O . GLY A 1 221 ? 46.678 36.214 -35.883 1.00 22.62 221 GLY A O 1
ATOM 1723 N N . THR A 1 222 ? 45.678 36.675 -33.905 1.00 23.38 222 THR A N 1
ATOM 1724 C CA . THR A 1 222 ? 44.959 37.942 -34.209 1.00 23.38 222 THR A CA 1
ATOM 1725 C C . THR A 1 222 ? 43.532 37.904 -34.805 1.00 23.38 222 THR A C 1
ATOM 1727 O O . THR A 1 222 ? 43.332 37.944 -36.009 1.00 23.38 222 THR A O 1
ATOM 1730 N N . LYS A 1 223 ? 42.561 38.054 -33.881 1.00 25.58 223 LYS A N 1
ATOM 1731 C CA . LYS A 1 223 ? 41.271 38.798 -33.949 1.00 25.58 223 LYS A CA 1
ATOM 1732 C C . LYS A 1 223 ? 40.161 38.365 -34.931 1.00 25.58 223 LYS A C 1
ATOM 1734 O O . LYS A 1 223 ? 40.295 38.405 -36.145 1.00 25.58 223 LYS A O 1
ATOM 1739 N N . ALA A 1 224 ? 38.978 38.133 -34.353 1.00 22.23 224 ALA A N 1
ATOM 1740 C CA . ALA A 1 224 ? 37.698 38.053 -35.058 1.00 22.23 224 ALA A CA 1
ATOM 1741 C C . ALA A 1 224 ? 37.061 39.451 -35.274 1.00 22.23 224 ALA A C 1
ATOM 1743 O O . ALA A 1 224 ? 37.266 40.337 -34.438 1.00 22.23 224 ALA A O 1
ATOM 1744 N N . PRO A 1 225 ? 36.257 39.653 -36.338 1.00 25.98 225 PRO A N 1
ATOM 1745 C CA . PRO A 1 225 ? 35.494 40.880 -36.566 1.00 25.98 225 PRO A CA 1
ATOM 1746 C C . PRO A 1 225 ? 34.081 40.820 -35.955 1.00 25.98 225 PRO A C 1
ATOM 1748 O O . PRO A 1 225 ? 33.365 39.830 -36.100 1.00 25.98 225 PRO A O 1
ATOM 1751 N N . THR A 1 226 ? 33.634 41.913 -35.334 1.00 19.20 226 THR A N 1
ATOM 1752 C CA . THR A 1 226 ? 32.286 42.023 -34.751 1.00 19.20 226 THR A CA 1
ATOM 1753 C C . THR A 1 226 ? 31.326 42.721 -35.718 1.00 19.20 226 THR A C 1
ATOM 1755 O O . THR A 1 226 ? 31.479 43.915 -35.974 1.00 19.20 226 THR A O 1
ATOM 1758 N N . LYS A 1 227 ? 30.293 42.025 -36.214 1.00 26.36 227 LYS A N 1
ATOM 1759 C CA . LYS A 1 227 ? 29.121 42.657 -36.852 1.00 26.36 227 LYS A CA 1
ATOM 1760 C C . LYS A 1 227 ? 27.819 42.001 -36.395 1.00 26.36 227 LYS A C 1
ATOM 1762 O O . LYS A 1 227 ? 27.528 40.859 -36.735 1.00 26.36 227 LYS A O 1
ATOM 1767 N N . THR A 1 228 ? 27.032 42.757 -35.637 1.00 20.72 228 THR A N 1
ATOM 1768 C CA . THR A 1 228 ? 25.682 42.381 -35.208 1.00 20.72 228 THR A CA 1
ATOM 1769 C C . THR A 1 228 ? 24.748 42.302 -36.413 1.00 20.72 228 THR A C 1
ATOM 1771 O O . THR A 1 228 ? 24.669 43.248 -37.193 1.00 20.72 228 THR A O 1
ATOM 1774 N N . SER A 1 229 ? 24.003 41.207 -36.538 1.00 29.81 229 SER A N 1
ATOM 1775 C CA . SER A 1 229 ? 22.865 41.079 -37.455 1.00 29.81 229 SER A CA 1
ATOM 1776 C C . SER A 1 229 ? 21.636 40.659 -36.648 1.00 29.81 229 SER A C 1
ATOM 1778 O O . SER A 1 229 ? 21.717 39.799 -35.772 1.00 29.81 229 SER A O 1
ATOM 1780 N N . GLN A 1 230 ? 20.511 41.341 -36.866 1.00 25.89 230 GLN A N 1
ATOM 1781 C CA . GLN A 1 230 ? 19.288 41.139 -36.088 1.00 25.89 230 GLN A CA 1
ATOM 1782 C C . GLN A 1 230 ? 18.509 39.938 -36.634 1.00 25.89 230 GLN A C 1
ATOM 1784 O O . GLN A 1 230 ? 18.321 39.814 -37.842 1.00 25.89 230 GLN A O 1
ATOM 1789 N N . MET A 1 231 ? 18.036 39.061 -35.746 1.00 24.23 231 MET A N 1
ATOM 1790 C CA . MET A 1 231 ? 17.207 37.917 -36.132 1.00 24.23 231 MET A CA 1
ATOM 1791 C C . MET A 1 231 ? 15.802 38.393 -36.520 1.00 24.23 231 MET A C 1
ATOM 1793 O O . MET A 1 231 ? 15.097 38.973 -35.694 1.00 24.23 231 MET A O 1
ATOM 1797 N N . SER A 1 232 ? 15.375 38.123 -37.754 1.00 27.69 232 SER A N 1
ATOM 1798 C CA . SER A 1 232 ? 13.991 38.334 -38.174 1.00 27.69 232 SER A CA 1
ATOM 1799 C C . SER A 1 232 ? 13.087 37.239 -37.598 1.00 27.69 232 SER A C 1
ATOM 1801 O O . SER A 1 232 ? 13.299 36.045 -37.800 1.00 27.69 232 SER A O 1
ATOM 1803 N N . MET A 1 233 ? 12.051 37.650 -36.869 1.00 26.50 233 MET A N 1
ATOM 1804 C CA . MET A 1 233 ? 11.008 36.750 -36.373 1.00 26.50 233 MET A CA 1
ATOM 1805 C C . MET A 1 233 ? 10.051 36.425 -37.526 1.00 26.50 233 MET A C 1
ATOM 1807 O O . MET A 1 233 ? 9.349 37.318 -37.996 1.00 26.50 233 MET A O 1
ATOM 1811 N N . GLN A 1 234 ? 10.002 35.168 -37.975 1.00 31.41 234 GLN A N 1
ATOM 1812 C CA . GLN A 1 234 ? 9.052 34.719 -38.998 1.00 31.41 234 GLN A CA 1
ATOM 1813 C C . GLN A 1 234 ? 8.153 33.574 -38.503 1.00 31.41 234 GLN A C 1
ATOM 1815 O O . GLN A 1 234 ? 8.615 32.579 -37.950 1.00 31.41 234 GLN A O 1
ATOM 1820 N N . ASN A 1 235 ? 6.859 33.727 -38.801 1.00 38.00 235 ASN A N 1
ATOM 1821 C CA . ASN A 1 235 ? 5.847 32.678 -38.961 1.00 38.00 235 ASN A CA 1
ATOM 1822 C C . ASN A 1 235 ? 5.372 31.929 -37.697 1.00 38.00 235 ASN A C 1
ATOM 1824 O O . ASN A 1 235 ? 5.424 30.702 -37.605 1.00 38.00 235 ASN A O 1
ATOM 1828 N N . THR A 1 236 ? 4.755 32.662 -36.766 1.00 41.38 236 THR A N 1
ATOM 1829 C CA . THR A 1 236 ? 3.822 32.096 -35.772 1.00 41.38 236 THR A CA 1
ATOM 1830 C C . THR A 1 236 ? 2.512 31.643 -36.443 1.00 41.38 236 THR A C 1
ATOM 1832 O O . THR A 1 236 ? 1.662 32.468 -36.766 1.00 41.38 236 THR A O 1
ATOM 1835 N N . GLN A 1 237 ? 2.325 30.332 -36.636 1.00 58.12 237 GLN A N 1
ATOM 1836 C CA . GLN A 1 237 ? 1.184 29.747 -37.378 1.00 58.12 237 GLN A CA 1
ATOM 1837 C C . GLN A 1 237 ? -0.159 29.711 -36.612 1.00 58.12 237 GLN A C 1
ATOM 1839 O O . GLN A 1 237 ? -1.187 29.336 -37.177 1.00 58.12 237 GLN A O 1
ATOM 1844 N N . MET A 1 238 ? -0.159 30.082 -35.330 1.00 58.81 238 MET A N 1
ATOM 1845 C CA . MET A 1 238 ? -1.332 30.109 -34.450 1.00 58.81 238 MET A CA 1
ATOM 1846 C C . MET A 1 238 ? -1.459 31.492 -33.813 1.00 58.81 238 MET A C 1
ATOM 1848 O O . MET A 1 238 ? -0.468 32.028 -33.314 1.00 58.81 238 MET A O 1
ATOM 1852 N N . GLN A 1 239 ? -2.674 32.034 -33.770 1.00 65.12 239 GLN A N 1
ATOM 1853 C CA . GLN A 1 239 ? -3.022 33.198 -32.960 1.00 65.12 239 GLN A CA 1
ATOM 1854 C C . GLN A 1 239 ? -3.782 32.749 -31.708 1.00 65.12 239 GLN A C 1
ATOM 1856 O O . GLN A 1 239 ? -4.563 31.802 -31.739 1.00 65.12 239 GLN A O 1
ATOM 1861 N N . VAL A 1 240 ? -3.563 33.434 -30.589 1.00 63.00 240 VAL A N 1
ATOM 1862 C CA . VAL A 1 240 ? -4.348 33.224 -29.367 1.00 63.00 240 VAL A CA 1
ATOM 1863 C C . VAL A 1 240 ? -5.470 34.253 -29.356 1.00 63.00 240 VAL A C 1
ATOM 1865 O O . VAL A 1 240 ? -5.195 35.450 -29.346 1.00 63.00 240 VAL A O 1
ATOM 1868 N N . GLN A 1 241 ? -6.720 33.795 -29.351 1.00 60.94 241 GLN A N 1
ATOM 1869 C CA . GLN A 1 241 ? -7.895 34.654 -29.226 1.00 60.94 241 GLN A CA 1
ATOM 1870 C C . GLN A 1 241 ? -8.643 34.336 -27.930 1.00 60.94 241 GLN A C 1
ATOM 1872 O O . GLN A 1 241 ? -8.736 33.184 -27.503 1.00 60.94 241 GLN A O 1
ATOM 1877 N N . LEU A 1 242 ? -9.159 35.377 -27.283 1.00 57.91 242 LEU A N 1
ATOM 1878 C CA . LEU A 1 242 ? -9.973 35.261 -26.078 1.00 57.91 242 LEU A CA 1
ATOM 1879 C C . LEU A 1 242 ? -11.436 35.130 -26.509 1.00 57.91 242 LEU A C 1
ATOM 1881 O O . LEU A 1 242 ? -12.017 36.081 -27.026 1.00 57.91 242 LEU A O 1
ATOM 1885 N N . VAL A 1 243 ? -12.006 33.936 -26.346 1.00 63.72 243 VAL A N 1
ATOM 1886 C CA . VAL A 1 243 ? -13.365 33.605 -26.791 1.00 63.72 243 VAL A CA 1
ATOM 1887 C C . VAL A 1 243 ? -14.206 33.246 -25.572 1.00 63.72 243 VAL A C 1
ATOM 1889 O O . VAL A 1 243 ? -13.770 32.490 -24.702 1.00 63.72 243 VAL A O 1
ATOM 1892 N N . LYS A 1 244 ? -15.416 33.804 -25.497 1.00 55.72 244 LYS A N 1
ATOM 1893 C CA . LYS A 1 244 ? -16.334 33.569 -24.382 1.00 55.72 244 LYS A CA 1
ATOM 1894 C C . LYS A 1 244 ? -17.196 32.342 -24.685 1.00 55.72 244 LYS A C 1
ATOM 1896 O O . LYS A 1 244 ? -17.991 32.367 -25.620 1.00 55.72 244 LYS A O 1
ATOM 1901 N N . LEU A 1 245 ? -16.994 31.266 -23.929 1.00 49.50 245 LEU A N 1
ATOM 1902 C CA . LEU A 1 245 ? -17.646 29.964 -24.097 1.00 49.50 245 LEU A CA 1
ATOM 1903 C C . LEU A 1 245 ? -18.289 29.573 -22.767 1.00 49.50 245 LEU A C 1
ATOM 1905 O O . LEU A 1 245 ? -17.628 29.599 -21.732 1.00 49.50 245 LEU A O 1
ATOM 1909 N N . ASP A 1 246 ? -19.581 29.247 -22.800 1.00 60.91 246 ASP A N 1
ATOM 1910 C CA . ASP A 1 246 ? -20.398 28.933 -21.617 1.00 60.91 246 ASP A CA 1
ATOM 1911 C C . ASP A 1 246 ? -20.329 30.024 -20.524 1.00 60.91 246 ASP A C 1
ATOM 1913 O O . ASP A 1 246 ? -20.287 29.751 -19.328 1.00 60.91 246 ASP A O 1
ATOM 1917 N N . GLY A 1 247 ? -20.264 31.291 -20.952 1.00 59.00 247 GLY A N 1
ATOM 1918 C CA . GLY A 1 247 ? -20.131 32.470 -20.085 1.00 59.00 247 GLY A CA 1
ATOM 1919 C C . GLY A 1 247 ? -18.701 32.779 -19.618 1.00 59.00 247 GLY A C 1
ATOM 1920 O O . GLY A 1 247 ? -18.413 33.933 -19.293 1.00 59.00 247 GLY A O 1
ATOM 1921 N N . GLU A 1 248 ? -17.788 31.807 -19.646 1.00 41.28 248 GLU A N 1
ATOM 1922 C CA . GLU A 1 248 ? -16.389 31.978 -19.242 1.00 41.28 248 GLU A CA 1
ATOM 1923 C C . GLU A 1 248 ? -15.494 32.478 -20.383 1.00 41.28 248 GLU A C 1
ATOM 1925 O O . GLU A 1 248 ? -15.596 32.053 -21.532 1.00 41.28 248 GLU A O 1
ATOM 1930 N N . GLU A 1 249 ? -14.550 33.356 -20.052 1.00 60.84 249 GLU A N 1
ATOM 1931 C CA . GLU A 1 249 ? -13.510 33.823 -20.969 1.00 60.84 249 GLU A CA 1
ATOM 1932 C C . GLU A 1 249 ? -12.367 32.805 -21.052 1.00 60.84 249 GLU A C 1
ATOM 1934 O O . GLU A 1 249 ? -11.638 32.585 -20.083 1.00 60.84 249 GLU A O 1
ATOM 1939 N N . ARG A 1 250 ? -12.211 32.162 -22.216 1.00 51.44 250 ARG A N 1
ATOM 1940 C CA . ARG A 1 250 ? -11.235 31.088 -22.435 1.00 51.44 250 ARG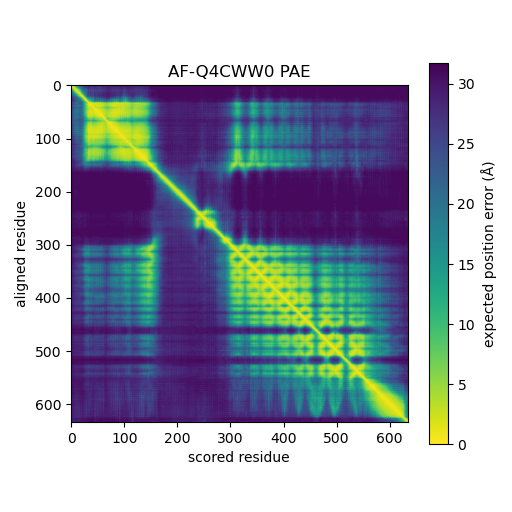 A CA 1
ATOM 1941 C C . ARG A 1 250 ? -10.300 31.431 -23.601 1.00 51.44 250 ARG A C 1
ATOM 1943 O O . ARG A 1 250 ? -10.714 31.947 -24.637 1.00 51.44 250 ARG A O 1
ATOM 1950 N N . LEU A 1 251 ? -9.010 31.146 -23.423 1.00 53.81 251 LEU A N 1
ATOM 1951 C CA . LEU A 1 251 ? -7.976 31.351 -24.441 1.00 53.81 251 LEU A CA 1
ATOM 1952 C C . LEU A 1 251 ? -8.016 30.193 -25.445 1.00 53.81 251 LEU A C 1
ATOM 1954 O O . LEU A 1 251 ? -7.643 29.067 -25.112 1.00 53.81 251 LEU A O 1
ATOM 1958 N N . VAL A 1 252 ? -8.459 30.472 -26.670 1.00 55.44 252 VAL A N 1
ATOM 1959 C CA . VAL A 1 252 ? -8.538 29.507 -27.771 1.00 55.44 252 VAL A CA 1
ATOM 1960 C C . VAL A 1 252 ? -7.431 29.807 -28.781 1.00 55.44 252 VAL A C 1
ATOM 1962 O O . VAL A 1 252 ? -7.235 30.947 -29.201 1.00 55.44 252 VAL A O 1
ATOM 1965 N N . LEU A 1 253 ? -6.687 28.773 -29.172 1.00 61.12 253 LEU A N 1
ATOM 1966 C CA . LEU A 1 253 ? -5.697 28.851 -30.246 1.00 61.12 253 LEU A CA 1
ATOM 1967 C C . LEU A 1 253 ? -6.417 28.718 -31.592 1.00 61.12 253 LEU A C 1
ATOM 1969 O O . LEU A 1 253 ? -6.885 27.637 -31.945 1.00 61.12 253 LEU A O 1
ATOM 1973 N N . VAL A 1 254 ? -6.508 29.828 -32.320 1.00 70.88 254 VAL A N 1
ATOM 1974 C CA . VAL A 1 254 ? -7.109 29.913 -33.653 1.00 70.88 254 VAL A CA 1
ATOM 1975 C C . VAL A 1 254 ? -5.976 29.870 -34.692 1.00 70.88 254 VAL A C 1
ATOM 1977 O O . VAL A 1 254 ? -5.017 30.640 -34.576 1.00 70.88 254 VAL A O 1
ATOM 1980 N N . PRO A 1 255 ? -6.022 28.974 -35.693 1.00 70.81 255 PRO A N 1
ATOM 1981 C CA . PRO A 1 255 ? -5.009 28.928 -36.747 1.00 70.81 255 PRO A CA 1
ATOM 1982 C C . PRO A 1 255 ? -5.031 30.199 -37.609 1.00 70.81 255 PRO A C 1
ATOM 1984 O O . PRO A 1 255 ? -6.064 30.854 -37.732 1.00 70.81 255 PRO A O 1
ATOM 1987 N N . SER A 1 256 ? -3.901 30.551 -38.233 1.00 70.50 256 SER A N 1
ATOM 1988 C CA . SER A 1 256 ? -3.872 31.671 -39.187 1.00 70.50 256 SER A CA 1
ATOM 1989 C C . SER A 1 256 ? -4.780 31.401 -40.406 1.00 70.50 256 SER A C 1
ATOM 1991 O O . SER A 1 256 ? -4.958 30.239 -40.788 1.00 70.50 256 SER A O 1
ATOM 1993 N N . PRO A 1 257 ? -5.328 32.440 -41.072 1.00 68.44 257 PRO A N 1
ATOM 1994 C CA . PRO A 1 257 ? -6.191 32.255 -42.247 1.00 68.44 257 PRO A CA 1
ATOM 1995 C C . PRO A 1 257 ? -5.478 31.555 -43.417 1.00 68.44 257 PRO A C 1
ATOM 1997 O O . PRO A 1 257 ? -6.118 30.852 -44.195 1.00 68.44 257 PRO A O 1
ATOM 2000 N N . GLU A 1 258 ? -4.150 31.671 -43.511 1.00 66.12 258 GLU A N 1
ATOM 2001 C CA . GLU A 1 258 ? -3.321 30.893 -44.443 1.00 66.12 258 GLU A CA 1
ATOM 2002 C C . GLU A 1 258 ? -3.413 29.385 -44.159 1.00 66.12 258 GLU A C 1
ATOM 2004 O O . GLU A 1 258 ? -3.639 28.584 -45.069 1.00 66.12 258 GLU A O 1
ATOM 2009 N N . LEU A 1 259 ? -3.284 28.990 -42.885 1.00 65.06 259 LEU A N 1
ATOM 2010 C CA . LEU A 1 259 ? -3.400 27.595 -42.467 1.00 65.06 259 LEU A CA 1
ATOM 2011 C C . LEU A 1 259 ? -4.837 27.084 -42.653 1.00 65.06 259 LEU A C 1
ATOM 2013 O O . LEU A 1 259 ? -5.026 25.950 -43.089 1.00 65.06 259 LEU A O 1
ATOM 2017 N N . GLU A 1 260 ? -5.849 27.912 -42.376 1.00 64.44 260 GLU A N 1
ATOM 2018 C CA . GLU A 1 260 ? -7.252 27.552 -42.598 1.00 64.44 260 GLU A CA 1
ATOM 2019 C C . GLU A 1 260 ? -7.563 27.350 -44.091 1.00 64.44 260 GLU A C 1
ATOM 2021 O O . GLU A 1 260 ? -8.177 26.347 -44.461 1.00 64.44 260 GLU A O 1
ATOM 2026 N N . GLY A 1 261 ? -7.082 28.238 -44.968 1.00 60.53 261 GLY A N 1
ATOM 2027 C CA . GLY A 1 261 ? -7.195 28.080 -46.420 1.00 60.53 261 GLY A CA 1
ATOM 2028 C C . GLY A 1 261 ? -6.526 26.793 -46.914 1.00 60.53 261 GLY A C 1
ATOM 2029 O O . GLY A 1 261 ? -7.131 26.022 -47.664 1.00 60.53 261 GLY A O 1
ATOM 2030 N N . MET A 1 262 ? -5.321 26.500 -46.417 1.00 60.56 262 MET A N 1
ATOM 2031 C CA . MET A 1 262 ? -4.589 25.273 -46.743 1.00 60.56 262 MET A CA 1
ATOM 2032 C C . MET A 1 262 ? -5.310 24.006 -46.237 1.00 60.56 262 MET A C 1
ATOM 2034 O O . MET A 1 262 ? -5.339 22.991 -46.937 1.00 60.56 262 MET A O 1
ATOM 2038 N N . LEU A 1 263 ? -5.948 24.061 -45.060 1.00 58.97 263 LEU A N 1
ATOM 2039 C CA . LEU A 1 263 ? -6.791 22.984 -44.526 1.00 58.97 263 LEU A CA 1
ATOM 2040 C C . LEU A 1 263 ? -8.064 22.786 -45.362 1.00 58.97 263 LEU A C 1
ATOM 2042 O O . LEU A 1 263 ? -8.371 21.652 -45.730 1.00 58.97 263 LEU A O 1
ATOM 2046 N N . ARG A 1 264 ? -8.772 23.864 -45.727 1.00 59.12 264 ARG A N 1
ATOM 2047 C CA . ARG A 1 264 ? -9.965 23.813 -46.596 1.00 59.12 264 ARG A CA 1
ATOM 2048 C C . ARG A 1 264 ? -9.641 23.201 -47.961 1.00 59.12 264 ARG A C 1
ATOM 2050 O O . ARG A 1 264 ? -10.356 22.306 -48.408 1.00 59.12 264 ARG A O 1
ATOM 2057 N N . GLN A 1 265 ? -8.527 23.602 -48.580 1.00 55.31 265 GLN A N 1
ATOM 2058 C CA . GLN A 1 265 ? -8.059 23.023 -49.843 1.00 55.31 265 GLN A CA 1
ATOM 2059 C C . GLN A 1 265 ? -7.748 21.521 -49.703 1.00 55.31 265 GLN A C 1
ATOM 2061 O O . GLN A 1 265 ? -8.086 20.732 -50.587 1.00 55.31 265 GLN A O 1
ATOM 2066 N N . ARG A 1 266 ? -7.157 21.094 -48.575 1.00 50.88 266 ARG A N 1
ATOM 2067 C CA . ARG A 1 266 ? -6.874 19.673 -48.312 1.00 50.88 266 ARG A CA 1
ATOM 2068 C C . ARG A 1 266 ? -8.131 18.842 -48.048 1.00 50.88 266 ARG A C 1
ATOM 2070 O O . ARG A 1 266 ? -8.169 17.690 -48.465 1.00 50.88 266 ARG A O 1
ATOM 2077 N N . MET A 1 267 ? -9.143 19.419 -47.399 1.00 50.22 267 MET A N 1
ATOM 2078 C CA . MET A 1 267 ? -10.439 18.769 -47.175 1.00 50.22 267 MET A CA 1
ATOM 2079 C C . MET A 1 267 ? -11.214 18.587 -48.487 1.00 50.22 267 MET A C 1
ATOM 2081 O O . MET A 1 267 ? -11.742 17.505 -48.727 1.00 50.22 267 MET A O 1
ATOM 2085 N N . GLY A 1 268 ? -11.221 19.590 -49.374 1.00 40.91 268 GLY A N 1
ATOM 2086 C CA . GLY A 1 268 ? -11.841 19.472 -50.701 1.00 40.91 268 GLY A CA 1
ATOM 2087 C C . GLY A 1 268 ? -11.185 18.403 -51.589 1.00 40.91 268 GLY A C 1
ATOM 2088 O O . GLY A 1 268 ? -11.873 17.682 -52.308 1.00 40.91 268 GLY A O 1
ATOM 2089 N N . ALA A 1 269 ? -9.863 18.233 -51.486 1.00 41.56 269 ALA A N 1
ATOM 2090 C CA . ALA A 1 269 ? -9.111 17.243 -52.261 1.00 41.56 269 ALA A CA 1
ATOM 2091 C C . ALA A 1 269 ? -9.401 15.769 -51.890 1.00 41.56 269 ALA A C 1
ATOM 2093 O O . ALA A 1 269 ? -8.985 14.872 -52.620 1.00 41.56 269 ALA A O 1
ATOM 2094 N N . LEU A 1 270 ? -10.108 15.491 -50.786 1.00 38.94 270 LEU A N 1
ATOM 2095 C CA . LEU A 1 270 ? -10.439 14.123 -50.355 1.00 38.94 270 LEU A CA 1
ATOM 2096 C C . LEU A 1 270 ? -11.638 13.500 -51.100 1.00 38.94 270 LEU A C 1
ATOM 2098 O O . LEU A 1 270 ? -11.941 12.331 -50.876 1.00 38.94 270 LEU A O 1
ATOM 2102 N N . GLY A 1 271 ? -12.312 14.242 -51.988 1.00 32.84 271 GLY A N 1
ATOM 2103 C CA . GLY A 1 271 ? -13.518 13.768 -52.682 1.00 32.84 271 GLY A CA 1
ATOM 2104 C C . GLY A 1 271 ? -13.303 12.687 -53.752 1.00 32.84 271 GLY A C 1
ATOM 2105 O O . GLY A 1 271 ? -14.233 11.935 -54.042 1.00 32.84 271 GLY A O 1
ATOM 2106 N N . HIS A 1 272 ? -12.103 12.575 -54.341 1.00 28.14 272 HIS A N 1
ATOM 2107 C CA . HIS A 1 272 ? -11.868 11.700 -55.500 1.00 28.14 272 HIS A CA 1
ATOM 2108 C C . HIS A 1 272 ? -10.519 10.965 -55.471 1.00 28.14 272 HIS A C 1
ATOM 2110 O O . HIS A 1 272 ? -9.519 11.455 -55.989 1.00 28.14 272 HIS A O 1
ATOM 2116 N N . THR A 1 273 ? -10.509 9.738 -54.945 1.00 27.97 273 THR A N 1
ATOM 2117 C CA . THR A 1 273 ? -9.870 8.559 -55.579 1.00 27.97 273 THR A CA 1
ATOM 2118 C C . THR A 1 273 ? -10.208 7.299 -54.778 1.00 27.97 273 THR A C 1
ATOM 2120 O O . THR A 1 273 ? -9.877 7.191 -53.601 1.00 27.97 273 THR A O 1
ATOM 2123 N N . ALA A 1 274 ? -10.880 6.339 -55.415 1.00 25.73 274 ALA A N 1
ATOM 2124 C CA . ALA A 1 274 ? -11.214 5.040 -54.829 1.00 25.73 274 ALA A CA 1
ATOM 2125 C C . ALA A 1 274 ? -10.400 3.909 -55.489 1.00 25.73 274 ALA A C 1
ATOM 2127 O O . ALA A 1 274 ? -9.675 4.137 -56.453 1.00 25.73 274 ALA A O 1
ATOM 2128 N N . SER A 1 275 ? -10.557 2.685 -54.972 1.00 26.53 275 SER A N 1
ATOM 2129 C CA . SER A 1 275 ? -9.949 1.425 -55.443 1.00 26.53 275 SER A CA 1
ATOM 2130 C C . SER A 1 275 ? -8.412 1.322 -55.410 1.00 26.53 275 SER A C 1
ATOM 2132 O O . SER A 1 275 ? -7.736 1.568 -56.398 1.00 26.53 275 SER A O 1
ATOM 2134 N N . HIS A 1 276 ? -7.876 0.807 -54.297 1.00 26.97 276 HIS A N 1
ATOM 2135 C CA . HIS A 1 276 ? -7.090 -0.441 -54.297 1.00 26.97 276 HIS A CA 1
ATOM 2136 C C . HIS A 1 276 ? -6.991 -1.016 -52.868 1.00 26.97 276 HIS A C 1
ATOM 2138 O O . HIS A 1 276 ? -6.995 -0.270 -51.890 1.00 26.97 276 HIS A O 1
ATOM 2144 N N . VAL A 1 277 ? -6.943 -2.347 -52.732 1.00 28.56 277 VAL A N 1
ATOM 2145 C CA . VAL A 1 277 ? -6.943 -3.042 -51.426 1.00 28.56 277 VAL A CA 1
ATOM 2146 C C . VAL A 1 277 ? -5.506 -3.185 -50.886 1.00 28.56 277 VAL A C 1
ATOM 2148 O O . VAL A 1 277 ? -4.648 -3.679 -51.619 1.00 28.56 277 VAL A O 1
ATOM 2151 N N . PRO A 1 278 ? -5.209 -2.787 -49.630 1.00 32.22 278 PRO A N 1
ATOM 2152 C CA . PRO A 1 278 ? -3.836 -2.745 -49.124 1.00 32.22 278 PRO A CA 1
ATOM 2153 C C . PRO A 1 278 ? -3.355 -4.070 -48.508 1.00 32.22 278 PRO A C 1
ATOM 2155 O O . PRO A 1 278 ? -3.898 -4.558 -47.517 1.00 32.22 278 PRO A O 1
ATOM 2158 N N . SER A 1 279 ? -2.245 -4.599 -49.025 1.00 26.53 279 SER A N 1
ATOM 2159 C CA . SER A 1 279 ? -1.402 -5.575 -48.321 1.00 26.53 279 SER A CA 1
ATOM 2160 C C . SER A 1 279 ? -0.654 -4.920 -47.149 1.00 26.53 279 SER A C 1
ATOM 2162 O O . SER A 1 279 ? -0.251 -3.762 -47.253 1.00 26.53 279 SER A O 1
ATOM 2164 N N . VAL A 1 280 ? -0.402 -5.658 -46.061 1.00 29.88 280 VAL A N 1
ATOM 2165 C CA . VAL A 1 280 ? 0.199 -5.122 -44.820 1.00 29.88 280 VAL A CA 1
ATOM 2166 C C . VAL A 1 280 ? 1.685 -4.762 -44.994 1.00 29.88 280 VAL A C 1
ATOM 2168 O O . VAL A 1 280 ? 2.582 -5.550 -44.694 1.00 29.88 280 VAL A O 1
ATOM 2171 N N . SER A 1 281 ? 1.956 -3.544 -45.462 1.00 30.39 281 SER A N 1
ATOM 2172 C CA . SER A 1 281 ? 3.297 -2.957 -45.496 1.00 30.39 281 SER A CA 1
ATOM 2173 C C . SER A 1 281 ? 3.720 -2.402 -44.128 1.00 30.39 281 SER A C 1
ATOM 2175 O O . SER A 1 281 ? 2.896 -2.130 -43.253 1.00 30.39 281 SER A O 1
ATOM 2177 N N . ARG A 1 282 ? 5.028 -2.161 -43.956 1.00 31.14 282 ARG A N 1
ATOM 2178 C CA . ARG A 1 282 ? 5.570 -1.347 -42.849 1.00 31.14 282 ARG A CA 1
ATOM 2179 C C . ARG A 1 282 ? 4.850 0.017 -42.776 1.00 31.14 282 ARG A C 1
ATOM 2181 O O . ARG A 1 282 ? 4.421 0.506 -43.825 1.00 31.14 282 ARG A O 1
ATOM 2188 N N . PRO A 1 283 ? 4.755 0.658 -41.590 1.00 35.84 283 PRO A N 1
ATOM 2189 C CA . PRO A 1 283 ? 4.219 2.016 -41.494 1.00 35.84 283 PRO A CA 1
ATOM 2190 C C . PRO A 1 283 ? 5.024 2.942 -42.422 1.00 35.84 283 PRO A C 1
ATOM 2192 O O . PRO A 1 283 ? 6.258 2.928 -42.346 1.00 35.84 283 PRO A O 1
ATOM 2195 N N . PRO A 1 284 ? 4.373 3.699 -43.323 1.00 35.66 284 PRO A N 1
ATOM 2196 C CA . PRO A 1 284 ? 5.079 4.466 -44.340 1.00 35.66 284 PRO A CA 1
ATOM 2197 C C . PRO A 1 284 ? 5.929 5.565 -43.696 1.00 35.66 284 PRO A C 1
ATOM 2199 O O . PRO A 1 284 ? 5.444 6.342 -42.874 1.00 35.66 284 PRO A O 1
ATOM 2202 N N . SER A 1 285 ? 7.194 5.673 -44.107 1.00 50.75 285 SER A N 1
ATOM 2203 C CA . SER A 1 285 ? 8.112 6.744 -43.678 1.00 50.75 285 SER A CA 1
ATOM 2204 C C . SER A 1 285 ? 7.659 8.143 -44.119 1.00 50.75 285 SER A C 1
ATOM 2206 O O . SER A 1 285 ? 8.138 9.144 -43.593 1.00 50.75 285 SER A O 1
ATOM 2208 N N . SER A 1 286 ? 6.695 8.213 -45.040 1.00 54.22 286 SER A N 1
ATOM 2209 C CA . SER A 1 286 ? 5.992 9.413 -45.495 1.00 54.22 286 SER A CA 1
ATOM 2210 C C . SER A 1 286 ? 4.716 9.739 -44.697 1.00 54.22 286 SER A C 1
ATOM 2212 O O . SER A 1 286 ? 3.929 10.571 -45.147 1.00 54.22 286 SER A O 1
ATOM 2214 N N . ALA A 1 287 ? 4.493 9.115 -43.529 1.00 59.84 287 ALA A N 1
ATOM 2215 C CA . ALA A 1 287 ? 3.312 9.361 -42.697 1.00 59.84 287 ALA A CA 1
ATOM 2216 C C . ALA A 1 287 ? 3.072 10.865 -42.471 1.00 59.84 287 ALA A C 1
ATOM 2218 O O . ALA A 1 287 ? 3.942 11.582 -41.960 1.00 59.84 287 ALA A O 1
ATOM 2219 N N . THR A 1 288 ? 1.886 11.339 -42.866 1.00 72.94 288 THR A N 1
ATOM 2220 C CA . THR A 1 288 ? 1.525 12.763 -42.803 1.00 72.94 288 THR A CA 1
ATOM 2221 C C . THR A 1 288 ? 1.433 13.245 -41.357 1.00 72.94 288 THR A C 1
ATOM 2223 O O . THR A 1 288 ? 1.242 12.447 -40.439 1.00 72.94 288 THR A O 1
ATOM 2226 N N . LEU A 1 289 ? 1.504 14.561 -41.125 1.00 72.00 289 LEU A N 1
ATOM 2227 C CA . LEU A 1 289 ? 1.358 15.119 -39.774 1.00 72.00 289 LEU A CA 1
ATOM 2228 C C . LEU A 1 289 ? 0.028 14.693 -39.119 1.00 72.00 289 LEU A C 1
ATOM 2230 O O . LEU A 1 289 ? 0.017 14.340 -37.943 1.00 72.00 289 LEU A O 1
ATOM 2234 N N . MET A 1 290 ? -1.059 14.597 -39.895 1.00 72.12 290 MET A N 1
ATOM 2235 C CA . MET A 1 290 ? -2.340 14.055 -39.423 1.00 72.12 290 MET A CA 1
ATOM 2236 C C . MET A 1 290 ? -2.275 12.559 -39.083 1.00 72.12 290 MET A C 1
ATOM 2238 O O . MET A 1 290 ? -2.819 12.154 -38.061 1.00 72.12 290 MET A O 1
ATOM 2242 N N . GLN A 1 291 ? -1.580 11.734 -39.874 1.00 75.06 291 GLN A N 1
ATOM 2243 C CA . GLN A 1 291 ? -1.373 10.317 -39.539 1.00 75.06 291 GLN A CA 1
ATOM 2244 C C . GLN A 1 291 ? -0.496 10.146 -38.290 1.00 75.06 291 GLN A C 1
ATOM 2246 O O . GLN A 1 291 ? -0.793 9.296 -37.455 1.00 75.06 291 GLN A O 1
ATOM 2251 N N . LYS A 1 292 ? 0.536 10.981 -38.111 1.00 73.00 292 LYS A N 1
ATOM 2252 C CA . LYS A 1 292 ? 1.363 11.008 -36.893 1.00 73.00 292 LYS A CA 1
ATOM 2253 C C . LYS A 1 292 ? 0.557 11.417 -35.657 1.00 73.00 292 LYS A C 1
ATOM 2255 O O . LYS A 1 292 ? 0.679 10.763 -34.624 1.00 73.00 292 LYS A O 1
ATOM 2260 N N . LEU A 1 293 ? -0.291 12.444 -35.760 1.00 76.19 293 LEU A N 1
ATOM 2261 C CA . LEU A 1 293 ? -1.211 12.840 -34.686 1.00 76.19 293 LEU A CA 1
ATOM 2262 C C . LEU A 1 293 ? -2.221 11.730 -34.366 1.00 76.19 293 LEU A C 1
ATOM 2264 O O . LEU A 1 293 ? -2.411 11.405 -33.198 1.00 76.19 293 LEU A O 1
ATOM 2268 N N . PHE A 1 294 ? -2.816 11.103 -35.383 1.00 75.12 294 PHE A N 1
ATOM 2269 C CA . PHE A 1 294 ? -3.764 10.001 -35.205 1.00 75.12 294 PHE A CA 1
ATOM 2270 C C . PHE A 1 294 ? -3.116 8.787 -34.522 1.00 75.12 294 PHE A C 1
ATOM 2272 O O . PHE A 1 294 ? -3.662 8.257 -33.559 1.00 75.12 294 PHE A O 1
ATOM 2279 N N . LEU A 1 295 ? -1.911 8.388 -34.943 1.00 73.25 295 LEU A N 1
ATOM 2280 C CA . LEU A 1 295 ? -1.163 7.301 -34.305 1.00 73.25 295 LEU A CA 1
ATOM 2281 C C . LEU A 1 295 ? -0.702 7.647 -32.878 1.00 73.25 295 LEU A C 1
ATOM 2283 O O . LEU A 1 295 ? -0.670 6.758 -32.030 1.00 73.25 295 LEU A O 1
ATOM 2287 N N . ALA A 1 296 ? -0.391 8.914 -32.583 1.00 71.88 296 ALA A N 1
ATOM 2288 C CA . ALA A 1 296 ? -0.097 9.374 -31.221 1.00 71.88 296 ALA A CA 1
ATOM 2289 C C . ALA A 1 296 ? -1.351 9.407 -30.320 1.00 71.88 296 ALA A C 1
ATOM 2291 O O . ALA A 1 296 ? -1.240 9.201 -29.110 1.00 71.88 296 ALA A O 1
ATOM 2292 N N . ALA A 1 297 ? -2.534 9.625 -30.907 1.00 75.94 297 ALA A N 1
ATOM 2293 C CA . ALA A 1 297 ? -3.833 9.565 -30.237 1.00 75.94 297 ALA A CA 1
ATOM 2294 C C . ALA A 1 297 ? -4.367 8.130 -30.044 1.00 75.94 297 ALA A C 1
ATOM 2296 O O . ALA A 1 297 ? -5.320 7.934 -29.292 1.00 75.94 297 ALA A O 1
ATOM 2297 N N . LEU A 1 298 ? -3.758 7.116 -30.673 1.00 76.00 298 LEU A N 1
ATOM 2298 C CA . LEU A 1 298 ? -4.082 5.708 -30.437 1.00 76.00 298 LEU A CA 1
ATOM 2299 C C . LEU A 1 298 ? -3.251 5.123 -29.274 1.00 76.00 298 LEU A C 1
ATOM 2301 O O . LEU A 1 298 ? -2.035 5.325 -29.205 1.00 76.00 298 LEU A O 1
ATOM 2305 N N . PRO A 1 299 ? -3.861 4.345 -28.359 1.00 74.00 299 PRO A N 1
ATOM 2306 C CA . PRO A 1 299 ? -3.124 3.689 -27.284 1.00 74.00 299 PRO A CA 1
ATOM 2307 C C . PRO A 1 299 ? -2.283 2.523 -27.831 1.00 74.00 299 PRO A C 1
ATOM 2309 O O . PRO A 1 299 ? -2.815 1.526 -28.319 1.00 74.00 299 PRO A O 1
ATOM 2312 N N . GLN A 1 300 ? -0.956 2.602 -27.687 1.00 75.25 300 GLN A N 1
ATOM 2313 C CA . GLN A 1 300 ? -0.029 1.510 -28.021 1.00 75.25 300 GLN A CA 1
ATOM 2314 C C . GLN A 1 300 ? -0.249 0.259 -27.165 1.00 75.25 300 GLN A C 1
ATOM 2316 O O . GLN A 1 300 ? 0.013 -0.861 -27.620 1.00 75.25 300 GLN A O 1
ATOM 2321 N N . ALA A 1 301 ? -0.712 0.449 -25.926 1.00 76.69 301 ALA A N 1
ATOM 2322 C CA . ALA A 1 301 ? -1.216 -0.633 -25.102 1.00 76.69 301 ALA A CA 1
ATOM 2323 C C . ALA A 1 301 ? -2.537 -0.266 -24.421 1.00 76.69 301 ALA A C 1
ATOM 2325 O O . ALA A 1 301 ? -2.688 0.818 -23.854 1.00 76.69 301 ALA A O 1
ATOM 2326 N N . ILE A 1 302 ? -3.466 -1.218 -24.436 1.00 78.00 302 ILE A N 1
ATOM 2327 C CA . ILE A 1 302 ? -4.699 -1.208 -23.650 1.00 78.00 302 ILE A CA 1
ATOM 2328 C C . ILE A 1 302 ? -4.568 -2.340 -22.636 1.00 78.00 302 ILE A C 1
ATOM 2330 O O . ILE A 1 302 ? -4.322 -3.481 -23.019 1.00 78.00 302 ILE A O 1
ATOM 2334 N N . PHE A 1 303 ? -4.734 -2.044 -21.350 1.00 81.12 303 PHE A N 1
ATOM 2335 C CA . PHE A 1 303 ? -4.823 -3.037 -20.282 1.00 81.12 303 PHE A CA 1
ATOM 2336 C C . PHE A 1 303 ? -6.145 -2.835 -19.542 1.00 81.12 303 PHE A C 1
ATOM 2338 O O . PHE A 1 303 ? -6.323 -1.861 -18.812 1.00 81.12 303 PHE A O 1
ATOM 2345 N N . PHE A 1 304 ? -7.069 -3.766 -19.740 1.00 81.06 304 PHE A N 1
ATOM 2346 C CA . PHE A 1 304 ? -8.321 -3.877 -19.012 1.00 81.06 304 PHE A CA 1
ATOM 2347 C C . PHE A 1 304 ? -8.177 -4.943 -17.925 1.00 81.06 304 PHE A C 1
ATOM 2349 O O . PHE A 1 304 ? -7.775 -6.078 -18.195 1.00 81.06 304 PHE A O 1
ATOM 2356 N N . ARG A 1 305 ? -8.537 -4.591 -16.692 1.00 82.81 305 ARG A N 1
ATOM 2357 C CA . ARG A 1 305 ? -8.669 -5.523 -15.574 1.00 82.81 305 ARG A CA 1
ATOM 2358 C C . ARG A 1 305 ? -9.993 -5.266 -14.876 1.00 82.81 305 ARG A C 1
ATOM 2360 O O . ARG A 1 305 ? -10.106 -4.275 -14.164 1.00 82.81 305 ARG A O 1
ATOM 2367 N N . ASN A 1 306 ? -10.942 -6.186 -14.997 1.00 84.62 306 ASN A N 1
ATOM 2368 C CA . ASN A 1 306 ? -12.067 -6.256 -14.070 1.00 84.62 306 ASN A CA 1
ATOM 2369 C C . ASN A 1 306 ? -11.725 -7.254 -12.957 1.00 84.62 306 ASN A C 1
ATOM 2371 O O . ASN A 1 306 ? -11.175 -8.325 -13.226 1.00 84.62 306 ASN A O 1
ATOM 2375 N N . SER A 1 307 ? -12.042 -6.927 -11.709 1.00 82.69 307 SER A N 1
ATOM 2376 C CA . SER A 1 307 ? -12.136 -7.935 -10.660 1.00 82.69 307 SER A CA 1
ATOM 2377 C C . SER A 1 307 ? -13.346 -7.704 -9.774 1.00 82.69 307 SER A C 1
ATOM 2379 O O . SER A 1 307 ? -13.491 -6.623 -9.209 1.00 82.69 307 SER A O 1
ATOM 2381 N N . PHE A 1 308 ? -14.149 -8.748 -9.624 1.00 79.50 308 PHE A N 1
ATOM 2382 C CA . PHE A 1 308 ? -15.298 -8.818 -8.733 1.00 79.50 308 PHE A CA 1
ATOM 2383 C C . PHE A 1 308 ? -14.871 -9.545 -7.458 1.00 79.50 308 PHE A C 1
ATOM 2385 O O . PHE A 1 308 ? -14.277 -10.624 -7.544 1.00 79.50 308 PHE A O 1
ATOM 2392 N N . LYS A 1 309 ? -15.119 -8.953 -6.290 1.00 80.06 309 LYS A N 1
ATOM 2393 C CA . LYS A 1 309 ? -14.919 -9.613 -4.997 1.00 80.06 309 LYS A CA 1
ATOM 2394 C C . LYS A 1 309 ? -16.270 -9.994 -4.411 1.00 80.06 309 LYS A C 1
ATOM 2396 O O . LYS A 1 309 ? -17.144 -9.145 -4.337 1.00 80.06 309 LYS A O 1
ATOM 2401 N N . HIS A 1 310 ? -16.361 -11.221 -3.922 1.00 78.94 310 HIS A N 1
ATOM 2402 C CA . HIS A 1 310 ? -17.449 -11.714 -3.097 1.00 78.94 310 HIS A CA 1
ATOM 2403 C C . HIS A 1 310 ? -16.873 -12.165 -1.753 1.00 78.94 310 HIS A C 1
ATOM 2405 O O . HIS A 1 310 ? -15.989 -13.025 -1.697 1.00 78.94 310 HIS A O 1
ATOM 2411 N N . GLU A 1 311 ? -17.369 -11.573 -0.673 1.00 75.94 311 GLU A N 1
ATOM 2412 C CA . GLU A 1 311 ? -17.082 -11.985 0.702 1.00 75.94 311 GLU A CA 1
ATOM 2413 C C . GLU A 1 311 ? -18.148 -13.003 1.128 1.00 75.94 311 GLU A C 1
ATOM 2415 O O . GLU A 1 311 ? -19.341 -12.777 0.918 1.00 75.94 311 GLU A O 1
ATOM 2420 N N . LEU A 1 312 ? -17.731 -14.162 1.639 1.00 76.25 312 LEU A N 1
ATOM 2421 C CA . LEU A 1 312 ? -18.603 -15.227 2.139 1.00 76.25 312 LEU A CA 1
ATOM 2422 C C . LEU A 1 312 ? -18.267 -15.469 3.613 1.00 76.25 312 LEU A C 1
ATOM 2424 O O . LEU A 1 312 ? -17.130 -15.774 3.985 1.00 76.25 312 LEU A O 1
ATOM 2428 N N . LYS A 1 313 ? -19.271 -15.309 4.474 1.00 74.06 313 LYS A N 1
ATOM 2429 C CA . LYS A 1 313 ? -19.111 -15.481 5.920 1.00 74.06 313 LYS A CA 1
ATOM 2430 C C . LYS A 1 313 ? -19.119 -16.977 6.289 1.00 74.06 313 LYS A C 1
ATOM 2432 O O . LYS A 1 313 ? -19.934 -17.709 5.732 1.00 74.06 313 LYS A O 1
ATOM 2437 N N . PRO A 1 314 ? -18.307 -17.424 7.266 1.00 66.81 314 PRO A N 1
ATOM 2438 C CA . PRO A 1 314 ? -17.207 -16.706 7.906 1.00 66.81 314 PRO A CA 1
ATOM 2439 C C . PRO A 1 314 ? -15.884 -16.863 7.127 1.00 66.81 314 PRO A C 1
ATOM 2441 O O . PRO A 1 314 ? -15.437 -17.970 6.832 1.00 66.81 314 PRO A O 1
ATOM 2444 N N . ASN A 1 315 ? -15.211 -15.736 6.883 1.00 78.38 315 ASN A N 1
ATOM 2445 C CA . ASN A 1 315 ? -13.795 -15.648 6.505 1.00 78.38 315 ASN A CA 1
ATOM 2446 C C . ASN A 1 315 ? -13.370 -16.336 5.182 1.00 78.38 315 ASN A C 1
ATOM 2448 O O . ASN A 1 315 ? -12.205 -16.734 5.054 1.00 78.38 315 ASN A O 1
ATOM 2452 N N . LEU A 1 316 ? -14.264 -16.469 4.194 1.00 83.62 316 LEU A N 1
ATOM 2453 C CA . LEU A 1 316 ? -13.955 -17.007 2.863 1.00 83.62 316 LEU A CA 1
ATOM 2454 C C . LEU A 1 316 ? -14.205 -15.955 1.771 1.00 83.62 316 LEU A C 1
ATOM 2456 O O . LEU A 1 316 ? -15.334 -15.609 1.460 1.00 83.62 316 LEU A O 1
ATOM 2460 N N . ASN A 1 317 ? -13.141 -15.471 1.137 1.00 84.94 317 ASN A N 1
ATOM 2461 C CA . ASN A 1 317 ? -13.191 -14.379 0.166 1.00 84.94 317 ASN A CA 1
ATOM 2462 C C . ASN A 1 317 ? -12.788 -14.854 -1.227 1.00 84.94 317 ASN A C 1
ATOM 2464 O O . ASN A 1 317 ? -11.662 -15.316 -1.434 1.00 84.94 317 ASN A O 1
ATOM 2468 N N . MET A 1 318 ? -13.701 -14.702 -2.188 1.00 84.38 318 MET A N 1
ATOM 2469 C CA . MET A 1 318 ? -13.528 -15.073 -3.591 1.00 84.38 318 MET A CA 1
ATOM 2470 C C . MET A 1 318 ? -13.380 -13.817 -4.454 1.00 84.38 318 MET A C 1
ATOM 2472 O O . MET A 1 318 ? -14.288 -13.000 -4.544 1.00 84.38 318 MET A O 1
ATOM 2476 N N . GLN A 1 319 ? -12.241 -13.656 -5.124 1.00 85.50 319 GLN A N 1
ATOM 2477 C CA . GLN A 1 319 ? -12.002 -12.595 -6.099 1.00 85.50 319 GLN A CA 1
ATOM 2478 C C . GLN A 1 319 ? -11.881 -13.187 -7.505 1.00 85.50 319 GLN A C 1
ATOM 2480 O O . GLN A 1 319 ? -10.864 -13.788 -7.851 1.00 85.50 319 GLN A O 1
ATOM 2485 N N . PHE A 1 320 ? -12.888 -12.961 -8.338 1.00 86.56 320 PHE A N 1
ATOM 2486 C CA . PHE A 1 320 ? -12.830 -13.245 -9.768 1.00 86.56 320 PHE A CA 1
ATOM 2487 C C . PHE A 1 320 ? -12.042 -12.138 -10.479 1.00 86.56 320 PHE A C 1
ATOM 2489 O O . PHE A 1 320 ? -12.074 -10.975 -10.072 1.00 86.56 320 PHE A O 1
ATOM 2496 N N . LEU A 1 321 ? -11.283 -12.496 -11.513 1.00 86.75 321 LEU A N 1
ATOM 2497 C CA . LEU A 1 321 ? -10.292 -11.628 -12.145 1.00 86.75 321 LEU A CA 1
ATOM 2498 C C . LEU A 1 321 ? -10.248 -11.864 -13.658 1.00 86.75 321 LEU A C 1
ATOM 2500 O O . LEU A 1 321 ? -9.726 -12.878 -14.115 1.00 86.75 321 LEU A O 1
ATOM 2504 N N . THR A 1 322 ? -10.713 -10.889 -14.433 1.00 86.25 322 THR A N 1
ATOM 2505 C CA . THR A 1 322 ? -10.622 -10.894 -15.898 1.00 86.25 322 THR A CA 1
ATOM 2506 C C . THR A 1 322 ? -9.608 -9.849 -16.336 1.00 86.25 322 THR A C 1
ATOM 2508 O O . THR A 1 322 ? -9.750 -8.667 -16.021 1.00 86.25 322 THR A O 1
ATOM 2511 N N . ILE A 1 323 ? -8.579 -10.281 -17.063 1.00 84.31 323 ILE A N 1
ATOM 2512 C CA . ILE A 1 323 ? -7.539 -9.424 -17.632 1.00 84.31 323 ILE A CA 1
ATOM 2513 C C . ILE A 1 323 ? -7.561 -9.585 -19.151 1.00 84.31 323 ILE A C 1
ATOM 2515 O O . ILE A 1 323 ? -7.386 -10.686 -19.671 1.00 84.31 323 ILE A O 1
ATOM 2519 N N . ALA A 1 324 ? -7.715 -8.471 -19.858 1.00 82.12 324 ALA A N 1
ATOM 2520 C CA . ALA A 1 324 ? -7.498 -8.386 -21.293 1.00 82.12 324 ALA A CA 1
ATOM 2521 C C . ALA A 1 324 ? -6.471 -7.284 -21.555 1.00 82.12 324 ALA A C 1
ATOM 2523 O O . ALA A 1 324 ? -6.684 -6.129 -21.191 1.00 82.12 324 ALA A O 1
ATOM 2524 N N . SER A 1 325 ? -5.341 -7.627 -22.167 1.00 82.31 325 SER A N 1
ATOM 2525 C CA . SER A 1 325 ? -4.327 -6.648 -22.553 1.00 82.31 325 SER A CA 1
ATOM 2526 C C . SER A 1 325 ? -3.877 -6.829 -23.993 1.00 82.31 325 SER A C 1
ATOM 2528 O O . SER A 1 325 ? -3.518 -7.933 -24.400 1.00 82.31 325 SER A O 1
ATOM 2530 N N . HIS A 1 326 ? -3.853 -5.730 -24.733 1.00 78.75 326 HIS A N 1
ATOM 2531 C CA . HIS A 1 326 ? -3.403 -5.638 -26.114 1.00 78.75 326 HIS A CA 1
ATOM 2532 C C . HIS A 1 326 ? -2.178 -4.722 -26.163 1.00 78.75 326 HIS A C 1
ATOM 2534 O O . HIS A 1 326 ? -2.265 -3.587 -25.702 1.00 78.75 326 HIS A O 1
ATOM 2540 N N . GLN A 1 327 ? -1.049 -5.198 -26.694 1.00 75.50 327 GLN A N 1
ATOM 2541 C CA . GLN A 1 327 ? 0.171 -4.402 -26.874 1.00 75.50 327 GLN A CA 1
ATOM 2542 C C . GLN A 1 327 ? 0.839 -4.757 -28.208 1.00 75.50 327 GLN A C 1
ATOM 2544 O O . GLN A 1 327 ? 1.401 -5.846 -28.364 1.00 75.50 327 GLN A O 1
ATOM 2549 N N . GLY A 1 328 ? 0.783 -3.844 -29.182 1.00 71.56 328 GLY A N 1
ATOM 2550 C CA . GLY A 1 328 ? 1.142 -4.161 -30.570 1.00 71.56 328 GLY A CA 1
ATOM 2551 C C . GLY A 1 328 ? 0.380 -5.401 -31.059 1.00 71.56 328 GLY A C 1
ATOM 2552 O O . GLY A 1 328 ? -0.797 -5.552 -30.769 1.00 71.56 328 GLY A O 1
ATOM 2553 N N . SER A 1 329 ? 1.063 -6.346 -31.711 1.00 68.56 329 SER A N 1
ATOM 2554 C CA . SER A 1 329 ? 0.455 -7.620 -32.144 1.00 68.56 329 SER A CA 1
ATOM 2555 C C . SER A 1 329 ? 0.206 -8.637 -31.008 1.00 68.56 329 SER A C 1
ATOM 2557 O O . SER A 1 329 ? -0.245 -9.752 -31.272 1.00 68.56 329 SER A O 1
ATOM 2559 N N . ARG A 1 330 ? 0.542 -8.329 -29.745 1.00 71.75 330 ARG A N 1
ATOM 2560 C CA . ARG A 1 330 ? 0.410 -9.269 -28.618 1.00 71.75 330 ARG A CA 1
ATOM 2561 C C . ARG A 1 330 ? -0.879 -9.011 -27.844 1.00 71.75 330 ARG A C 1
ATOM 2563 O O . ARG A 1 330 ? -0.906 -8.195 -26.925 1.00 71.75 330 ARG A O 1
ATOM 2570 N N . MET A 1 331 ? -1.919 -9.776 -28.166 1.00 73.25 331 MET A N 1
ATOM 2571 C CA . MET A 1 331 ? -3.100 -9.905 -27.314 1.00 73.25 331 MET A CA 1
ATOM 2572 C C . MET A 1 331 ? -2.872 -10.963 -26.222 1.00 73.25 331 MET A C 1
ATOM 2574 O O . MET A 1 331 ? -2.311 -12.033 -26.462 1.00 73.25 331 MET A O 1
ATOM 2578 N N . HIS A 1 332 ? -3.314 -10.655 -25.007 1.00 77.25 332 HIS A N 1
ATOM 2579 C CA . HIS A 1 332 ? -3.345 -11.542 -23.850 1.00 77.25 332 HIS A CA 1
ATOM 2580 C C . HIS A 1 332 ? -4.710 -11.394 -23.173 1.00 77.25 332 HIS A C 1
ATOM 2582 O O . HIS A 1 332 ? -4.941 -10.427 -22.452 1.00 77.25 332 HIS A O 1
ATOM 2588 N N . VAL A 1 333 ? -5.604 -12.355 -23.401 1.00 81.12 333 VAL A N 1
ATOM 2589 C CA . VAL A 1 333 ? -6.864 -12.491 -22.656 1.00 81.12 333 VAL A CA 1
ATOM 2590 C C . VAL A 1 333 ? -6.717 -13.638 -21.660 1.00 81.12 333 VAL A C 1
ATOM 2592 O O . VAL A 1 333 ? -6.119 -14.674 -21.976 1.00 81.12 333 VAL A O 1
ATOM 2595 N N . GLY A 1 334 ? -7.243 -13.445 -20.454 1.00 83.69 334 GLY A N 1
ATOM 2596 C CA . GLY A 1 334 ? -7.322 -14.477 -19.435 1.00 83.69 334 GLY A CA 1
ATOM 2597 C C . GLY A 1 334 ? -8.320 -14.153 -18.327 1.00 83.69 334 GLY A C 1
ATOM 2598 O O . GLY A 1 334 ? -8.486 -12.998 -17.932 1.00 83.69 334 GLY A O 1
ATOM 2599 N N . CYS A 1 335 ? -8.965 -15.193 -17.817 1.00 87.69 335 CYS A N 1
ATOM 2600 C CA . CYS A 1 335 ? -9.834 -15.150 -16.648 1.00 87.69 335 CYS A CA 1
ATOM 2601 C C . CYS A 1 335 ? -9.158 -15.856 -15.464 1.00 87.69 335 CYS A C 1
ATOM 2603 O O . CYS A 1 335 ? -8.109 -16.493 -15.596 1.00 87.69 335 CYS A O 1
ATOM 2605 N N . GLY A 1 336 ? -9.741 -15.743 -14.281 1.00 86.69 336 GLY A N 1
ATOM 2606 C CA . GLY A 1 336 ? -9.196 -16.373 -13.095 1.00 86.69 336 GLY A CA 1
ATOM 2607 C C . GLY A 1 336 ? -10.043 -16.146 -11.859 1.00 86.69 336 GLY A C 1
ATOM 2608 O O . GLY A 1 336 ? -10.920 -15.284 -11.829 1.00 86.69 336 GLY A O 1
ATOM 2609 N N . GLY A 1 337 ? -9.738 -16.921 -10.829 1.00 88.56 337 GLY A N 1
ATOM 2610 C CA . GLY A 1 337 ? -10.314 -16.796 -9.500 1.00 88.56 337 GLY A CA 1
ATOM 2611 C C . GLY A 1 337 ? -9.211 -16.876 -8.456 1.00 88.56 337 GLY A C 1
ATOM 2612 O O . GLY A 1 337 ? -8.285 -17.675 -8.588 1.00 88.56 337 GLY A O 1
ATOM 2613 N N . LYS A 1 338 ? -9.308 -16.047 -7.421 1.00 89.94 338 LYS A N 1
ATOM 2614 C CA . LYS A 1 338 ? -8.527 -16.116 -6.189 1.00 89.94 338 LYS A CA 1
ATOM 2615 C C . LYS A 1 338 ? -9.488 -16.425 -5.045 1.00 89.94 338 LYS A C 1
ATOM 2617 O O . LYS A 1 338 ? -10.315 -15.593 -4.699 1.00 89.94 338 LYS A O 1
ATOM 2622 N N . LEU A 1 339 ? -9.353 -17.600 -4.456 1.00 89.56 339 LEU A N 1
ATOM 2623 C CA . LEU A 1 339 ? -9.962 -17.980 -3.191 1.00 89.56 339 LEU A CA 1
ATOM 2624 C C . LEU A 1 339 ? -8.992 -17.623 -2.058 1.00 89.56 339 LEU A C 1
ATOM 2626 O O . LEU A 1 339 ? -7.804 -17.929 -2.143 1.00 89.56 339 LEU A O 1
ATOM 2630 N N . SER A 1 340 ? -9.486 -17.009 -0.991 1.00 87.56 340 SER A N 1
ATOM 2631 C CA . SER A 1 340 ? -8.725 -16.720 0.228 1.00 87.56 340 SER A CA 1
ATOM 2632 C C . SER A 1 340 ? -9.558 -17.072 1.455 1.00 87.56 340 SER A C 1
ATOM 2634 O O . SER A 1 340 ? -10.648 -16.545 1.610 1.00 87.56 340 SER A O 1
ATOM 2636 N N . TYR A 1 341 ? -9.060 -17.960 2.310 1.00 89.00 341 TYR A N 1
ATOM 2637 C CA . TYR A 1 341 ? -9.773 -18.515 3.460 1.00 89.00 341 TYR A CA 1
ATOM 2638 C C . TYR A 1 341 ? -8.933 -18.371 4.732 1.00 89.00 341 TYR A C 1
ATOM 2640 O O . TYR A 1 341 ? -7.764 -18.768 4.750 1.00 89.00 341 TYR A O 1
ATOM 2648 N N . VAL A 1 342 ? -9.511 -17.791 5.785 1.00 86.81 342 VAL A N 1
ATOM 2649 C CA . VAL A 1 342 ? -8.825 -17.490 7.055 1.00 86.81 342 VAL A CA 1
ATOM 2650 C C . VAL A 1 342 ? -9.626 -18.090 8.221 1.00 86.81 342 VAL A C 1
ATOM 2652 O O . VAL A 1 342 ? -10.402 -17.376 8.852 1.00 86.81 342 VAL A O 1
ATOM 2655 N N . PRO A 1 343 ? -9.501 -19.403 8.503 1.00 84.50 343 PRO A N 1
ATOM 2656 C CA . PRO A 1 343 ? -10.242 -20.044 9.594 1.00 84.50 343 PRO A CA 1
ATOM 2657 C C . PRO A 1 343 ? -9.910 -19.427 10.958 1.00 84.50 343 PRO A C 1
ATOM 2659 O O . PRO A 1 343 ? -10.811 -19.090 11.718 1.00 84.50 343 PRO A O 1
ATOM 2662 N N . ASP A 1 344 ? -8.619 -19.211 11.221 1.00 82.50 344 ASP A N 1
ATOM 2663 C CA . ASP A 1 344 ? -8.099 -18.685 12.481 1.00 82.50 344 ASP A CA 1
ATOM 2664 C C . ASP A 1 344 ? -7.277 -17.421 12.211 1.00 82.50 344 ASP A C 1
ATOM 2666 O O . ASP A 1 344 ? -6.603 -17.332 11.183 1.00 82.50 344 ASP A O 1
ATOM 2670 N N . ALA A 1 345 ? -7.143 -16.532 13.200 1.00 79.94 345 ALA A N 1
ATOM 2671 C CA . ALA A 1 345 ? -6.142 -15.453 13.167 1.00 79.94 345 ALA A CA 1
ATOM 2672 C C . ALA A 1 345 ? -4.696 -15.962 12.928 1.00 79.94 345 ALA A C 1
ATOM 2674 O O . ALA A 1 345 ? -3.827 -15.220 12.477 1.00 79.94 345 ALA A O 1
ATOM 2675 N N . ILE A 1 346 ? -4.444 -17.246 13.207 1.00 84.06 346 ILE A N 1
ATOM 2676 C CA . ILE A 1 346 ? -3.150 -17.925 13.068 1.00 84.06 346 ILE A CA 1
ATOM 2677 C C . ILE A 1 346 ? -2.912 -18.455 11.639 1.00 84.06 346 ILE A C 1
ATOM 2679 O O . ILE A 1 346 ? -1.756 -18.641 11.250 1.00 84.06 346 ILE A O 1
ATOM 2683 N N . ARG A 1 347 ? -3.955 -18.740 10.841 1.00 85.25 347 ARG A N 1
ATOM 2684 C CA . ARG A 1 347 ? -3.842 -19.504 9.580 1.00 85.25 347 ARG A CA 1
ATOM 2685 C C . ARG A 1 347 ? -4.626 -18.855 8.442 1.00 85.25 347 ARG A C 1
ATOM 2687 O O . ARG A 1 347 ? -5.832 -18.679 8.540 1.00 85.25 347 ARG A O 1
ATOM 2694 N N . GLY A 1 348 ? -3.957 -18.612 7.316 1.00 87.56 348 GLY A N 1
ATOM 2695 C CA . GLY A 1 348 ? -4.585 -18.151 6.077 1.00 87.56 348 GLY A CA 1
ATOM 2696 C C . GLY A 1 348 ? -4.167 -18.996 4.875 1.00 87.56 348 GLY A C 1
ATOM 2697 O O . GLY A 1 348 ? -3.001 -19.358 4.724 1.00 87.56 348 GLY A O 1
ATOM 2698 N N . TYR A 1 349 ? -5.108 -19.280 3.988 1.00 89.81 349 TYR A N 1
ATOM 2699 C CA . TYR A 1 349 ? -4.899 -20.020 2.747 1.00 89.81 349 TYR A CA 1
ATOM 2700 C C . TYR A 1 349 ? -5.359 -19.156 1.574 1.00 89.81 349 TYR A C 1
ATOM 2702 O O . TYR A 1 349 ? -6.403 -18.521 1.642 1.00 89.81 349 TYR A O 1
ATOM 2710 N N . GLU A 1 350 ? -4.589 -19.116 0.495 1.00 91.38 350 GLU A N 1
ATOM 2711 C CA . GLU A 1 350 ? -4.901 -18.395 -0.736 1.00 91.38 350 GLU A CA 1
ATOM 2712 C C . GLU A 1 350 ? -4.611 -19.312 -1.928 1.00 91.38 350 GLU A C 1
ATOM 2714 O O . GLU A 1 350 ? -3.457 -19.632 -2.205 1.00 91.38 350 GLU A O 1
ATOM 2719 N N . ALA A 1 351 ? -5.648 -19.727 -2.648 1.00 88.44 351 ALA A N 1
ATOM 2720 C CA . ALA A 1 351 ? -5.528 -20.450 -3.908 1.00 88.44 351 ALA A CA 1
ATOM 2721 C C . ALA A 1 351 ? -5.919 -19.508 -5.049 1.00 88.44 351 ALA A C 1
ATOM 2723 O O . ALA A 1 351 ? -6.941 -18.837 -4.974 1.00 88.44 351 ALA A O 1
ATOM 2724 N N . SER A 1 352 ? -5.134 -19.448 -6.120 1.00 87.62 352 SER A N 1
ATOM 2725 C CA . SER A 1 352 ? -5.497 -18.683 -7.313 1.00 87.62 352 SER A CA 1
ATOM 2726 C C . SER A 1 352 ? -5.249 -19.476 -8.586 1.00 87.62 352 SER A C 1
ATOM 2728 O O . SER A 1 352 ? -4.187 -20.068 -8.769 1.00 87.62 352 SER A O 1
ATOM 2730 N N . CYS A 1 353 ? -6.238 -19.463 -9.469 1.00 87.62 353 CYS A N 1
ATOM 2731 C CA . CYS A 1 353 ? -6.157 -19.987 -10.820 1.00 87.62 353 CYS A CA 1
ATOM 2732 C C . CYS A 1 353 ? -6.234 -18.814 -11.794 1.00 87.62 353 CYS A C 1
ATOM 2734 O O . CYS A 1 353 ? -7.122 -17.971 -11.673 1.00 87.62 353 CYS A O 1
ATOM 2736 N N . GLN A 1 354 ? -5.321 -18.763 -12.761 1.00 84.81 354 GLN A N 1
ATOM 2737 C CA . GLN A 1 354 ? -5.365 -17.817 -13.870 1.00 84.81 354 GLN A CA 1
ATOM 2738 C C . GLN A 1 354 ? -5.236 -18.590 -15.184 1.00 84.81 354 GLN A C 1
ATOM 2740 O O . GLN A 1 354 ? -4.169 -19.113 -15.499 1.00 84.81 354 GLN A O 1
ATOM 2745 N N . VAL A 1 355 ? -6.320 -18.650 -15.953 1.00 82.50 355 VAL A N 1
ATOM 2746 C CA . VAL A 1 355 ? -6.366 -19.259 -17.286 1.00 82.50 355 VAL A CA 1
ATOM 2747 C C . VAL A 1 355 ? -6.112 -18.172 -18.325 1.00 82.50 355 VAL A C 1
ATOM 2749 O O . VAL A 1 355 ? -6.655 -17.075 -18.232 1.00 82.50 355 VAL A O 1
ATOM 2752 N N . SER A 1 356 ? -5.278 -18.452 -19.323 1.00 77.38 356 SER A N 1
ATOM 2753 C CA . SER A 1 356 ? -5.011 -17.538 -20.435 1.00 77.38 356 SER A CA 1
ATOM 2754 C C . SER A 1 356 ? -4.828 -18.301 -21.742 1.00 77.38 356 SER A C 1
ATOM 2756 O O . SER A 1 356 ? -4.516 -19.491 -21.725 1.00 77.38 356 SER A O 1
ATOM 2758 N N . LEU A 1 357 ? -4.913 -17.598 -22.874 1.00 73.44 357 LEU A N 1
ATOM 2759 C CA . LEU A 1 357 ? -4.660 -18.166 -24.211 1.00 73.44 357 LEU A CA 1
ATOM 2760 C C . LEU A 1 357 ? -3.272 -18.826 -24.376 1.00 73.44 357 LEU A C 1
ATOM 2762 O O . LEU A 1 357 ? -3.055 -19.551 -25.338 1.00 73.44 357 LEU A O 1
ATOM 2766 N N . LYS A 1 358 ? -2.320 -18.570 -23.465 1.00 68.81 358 LYS A N 1
ATOM 2767 C CA . LYS A 1 358 ? -0.964 -19.156 -23.471 1.00 68.81 358 LYS A CA 1
ATOM 2768 C C . LYS A 1 358 ? -0.755 -20.226 -22.389 1.00 68.81 358 LYS A C 1
ATOM 2770 O O . LYS A 1 358 ? 0.376 -20.642 -22.163 1.00 68.81 358 LYS A O 1
ATOM 2775 N N . GLY A 1 359 ? -1.824 -20.641 -21.709 1.00 76.19 359 GLY A N 1
ATOM 2776 C CA . GLY A 1 359 ? -1.803 -21.641 -20.644 1.00 76.19 359 GLY A CA 1
ATOM 2777 C C . GLY A 1 359 ? -2.506 -21.189 -19.362 1.00 76.19 359 GLY A C 1
ATOM 2778 O O . GLY A 1 359 ? -2.739 -19.997 -19.127 1.00 76.19 359 GLY A O 1
ATOM 2779 N N . MET A 1 360 ? -2.830 -22.175 -18.528 1.00 80.25 360 MET A N 1
ATOM 2780 C CA . MET A 1 360 ? -3.279 -22.004 -17.146 1.00 80.25 360 MET A CA 1
ATOM 2781 C C . MET A 1 360 ? -2.076 -21.928 -16.205 1.00 80.25 360 MET A C 1
ATOM 2783 O O . MET A 1 360 ? -1.106 -22.651 -16.400 1.00 80.25 360 MET A O 1
ATOM 2787 N N . ARG A 1 361 ? -2.182 -21.099 -15.161 1.00 82.44 361 ARG A N 1
ATOM 2788 C CA . ARG A 1 361 ? -1.253 -21.030 -14.028 1.00 82.44 361 ARG A CA 1
ATOM 2789 C C . ARG A 1 361 ? -2.022 -21.188 -12.727 1.00 82.44 361 ARG A C 1
ATOM 2791 O O . ARG A 1 361 ? -2.948 -20.417 -12.463 1.00 82.44 361 ARG A O 1
ATOM 2798 N N . LEU A 1 362 ? -1.604 -22.135 -11.897 1.00 84.69 362 LEU A N 1
ATOM 2799 C CA . LEU A 1 362 ? -2.156 -22.347 -10.560 1.00 84.69 362 LEU A CA 1
ATOM 2800 C C . LEU A 1 362 ? -1.156 -21.855 -9.510 1.00 84.69 362 LEU A C 1
ATOM 2802 O O . LEU A 1 362 ? 0.048 -22.080 -9.627 1.00 84.69 362 LEU A O 1
ATOM 2806 N N . LYS A 1 363 ? -1.637 -21.168 -8.473 1.00 87.56 363 LYS A N 1
ATOM 2807 C CA . LYS A 1 363 ? -0.808 -20.686 -7.361 1.00 87.56 363 LYS A CA 1
ATOM 2808 C C . LYS A 1 363 ? -1.482 -20.983 -6.036 1.00 87.56 363 LYS A C 1
ATOM 2810 O O . LYS A 1 363 ? -2.592 -20.513 -5.806 1.00 87.56 363 LYS A O 1
ATOM 2815 N N . PHE A 1 364 ? -0.786 -21.666 -5.139 1.00 91.25 364 PHE A N 1
ATOM 2816 C CA . PHE A 1 364 ? -1.261 -21.938 -3.785 1.00 91.25 364 PHE A CA 1
ATOM 2817 C C . PHE A 1 364 ? -0.315 -21.285 -2.784 1.00 91.25 364 PHE A C 1
ATOM 2819 O O . PHE A 1 364 ? 0.865 -21.609 -2.737 1.00 91.25 364 PHE A O 1
ATOM 2826 N N . SER A 1 365 ? -0.817 -20.345 -1.992 1.00 91.00 365 SER A N 1
ATOM 2827 C CA . SER A 1 365 ? -0.099 -19.679 -0.910 1.00 91.00 365 SER A CA 1
ATOM 2828 C C . SER A 1 365 ? -0.741 -20.033 0.426 1.00 91.00 365 SER A C 1
ATOM 2830 O O . SER A 1 365 ? -1.929 -19.823 0.622 1.00 91.00 365 SER A O 1
ATOM 2832 N N . ARG A 1 366 ? 0.049 -20.517 1.380 1.00 92.31 366 ARG A N 1
ATOM 2833 C CA . ARG A 1 366 ? -0.364 -20.695 2.777 1.00 92.31 366 ARG A CA 1
ATOM 2834 C C . ARG A 1 366 ? 0.427 -19.730 3.644 1.00 92.31 366 ARG A C 1
ATOM 2836 O O . ARG A 1 366 ? 1.655 -19.727 3.588 1.00 92.31 366 ARG A O 1
ATOM 2843 N N . PHE A 1 367 ? -0.277 -18.944 4.442 1.00 91.31 367 PHE A N 1
ATOM 2844 C CA . PHE A 1 367 ? 0.246 -18.085 5.494 1.00 91.31 367 PHE A CA 1
ATOM 2845 C C . PHE A 1 367 ? -0.059 -18.710 6.861 1.00 91.31 367 PHE A C 1
ATOM 2847 O O . PHE A 1 367 ? -1.148 -19.239 7.086 1.00 91.31 367 PHE A O 1
ATOM 2854 N N . ARG A 1 368 ? 0.901 -18.661 7.780 1.00 91.75 368 ARG A N 1
ATOM 2855 C CA . ARG A 1 368 ? 0.735 -19.123 9.158 1.00 91.75 368 ARG A CA 1
ATOM 2856 C C . ARG A 1 368 ? 1.551 -18.245 10.097 1.00 91.75 368 ARG A C 1
ATOM 2858 O O . ARG A 1 368 ? 2.770 -18.183 9.947 1.00 91.75 368 ARG A O 1
ATOM 2865 N N . GLU A 1 369 ? 0.925 -17.626 11.091 1.00 88.25 369 GLU A N 1
ATOM 2866 C CA . GLU A 1 369 ? 1.676 -17.117 12.240 1.00 88.25 369 GLU A CA 1
ATOM 2867 C C . GLU A 1 369 ? 2.180 -18.314 13.071 1.00 88.25 369 GLU A C 1
ATOM 2869 O O . GLU A 1 369 ? 1.462 -19.285 13.316 1.00 88.25 369 GLU A O 1
ATOM 2874 N N . LEU A 1 370 ? 3.464 -18.298 13.427 1.00 89.38 370 LEU A N 1
ATOM 2875 C CA . LEU A 1 370 ? 4.103 -19.324 14.259 1.00 89.38 370 LEU A CA 1
ATOM 2876 C C . LEU A 1 370 ? 4.087 -18.905 15.732 1.00 89.38 370 LEU A C 1
ATOM 2878 O O . LEU A 1 370 ? 3.948 -19.744 16.615 1.00 89.38 370 LEU A O 1
ATOM 2882 N N . ASN A 1 371 ? 4.228 -17.602 15.976 1.00 88.38 371 ASN A N 1
ATOM 2883 C CA . ASN A 1 371 ? 3.993 -16.901 17.235 1.00 88.38 371 ASN A CA 1
ATOM 2884 C C . ASN A 1 371 ? 3.881 -15.393 16.930 1.00 88.38 371 ASN A C 1
ATOM 2886 O O . ASN A 1 371 ? 4.039 -14.980 15.781 1.00 88.38 371 ASN A O 1
ATOM 2890 N N . ALA A 1 372 ? 3.678 -14.557 17.951 1.00 86.38 372 ALA A N 1
ATOM 2891 C CA . ALA A 1 372 ? 3.501 -13.112 17.781 1.00 86.38 372 ALA A CA 1
ATOM 2892 C C . ALA A 1 372 ? 4.627 -12.408 16.989 1.00 86.38 372 ALA A C 1
ATOM 2894 O O . ALA A 1 372 ? 4.367 -11.376 16.368 1.00 86.38 372 ALA A O 1
ATOM 2895 N N . LEU A 1 373 ? 5.857 -12.948 16.983 1.00 90.00 373 LEU A N 1
ATOM 2896 C CA . LEU A 1 373 ? 7.017 -12.380 16.285 1.00 90.00 373 LEU A CA 1
ATOM 2897 C C . LEU A 1 373 ? 7.276 -12.993 14.904 1.00 90.00 373 LEU A C 1
ATOM 2899 O O . LEU A 1 373 ? 7.803 -12.294 14.040 1.00 90.00 373 LEU A O 1
ATOM 2903 N N . TRP A 1 374 ? 6.951 -14.268 14.686 1.00 92.50 374 TRP A N 1
ATOM 2904 C CA . TRP A 1 374 ? 7.336 -15.016 13.485 1.00 92.50 374 TRP A CA 1
ATOM 2905 C C . TRP A 1 374 ? 6.123 -15.493 12.684 1.00 92.50 374 TRP A C 1
ATOM 2907 O O . TRP A 1 374 ? 5.216 -16.114 13.236 1.00 92.50 374 TRP A O 1
ATOM 2917 N N . SER A 1 375 ? 6.147 -15.311 11.363 1.00 92.56 375 SER A N 1
ATOM 2918 C CA . SER A 1 375 ? 5.150 -15.892 10.457 1.00 92.56 375 SER A CA 1
ATOM 2919 C C . SER A 1 375 ? 5.786 -16.486 9.201 1.00 92.56 375 SER A C 1
ATOM 2921 O O . SER A 1 375 ? 6.831 -16.048 8.728 1.00 92.56 375 SER A O 1
ATOM 2923 N N . LEU A 1 376 ? 5.167 -17.539 8.677 1.00 94.81 376 LEU A N 1
ATOM 2924 C CA . LEU A 1 376 ? 5.645 -18.340 7.558 1.00 94.81 376 LEU A CA 1
ATOM 2925 C C . LEU A 1 376 ? 4.658 -18.232 6.395 1.00 94.81 376 LEU A C 1
ATOM 2927 O O . LEU A 1 376 ? 3.461 -18.461 6.567 1.00 94.81 376 LEU A O 1
ATOM 2931 N N . LYS A 1 377 ? 5.160 -17.936 5.196 1.00 94.12 377 LYS A N 1
ATOM 2932 C CA . LYS A 1 377 ? 4.384 -17.911 3.955 1.00 94.12 377 LYS A CA 1
ATOM 2933 C C . LYS A 1 377 ? 5.021 -18.829 2.917 1.00 94.12 377 LYS A C 1
ATOM 2935 O O . LYS A 1 377 ? 6.059 -18.505 2.350 1.00 94.12 377 LYS A O 1
ATOM 2940 N N . THR A 1 378 ? 4.379 -19.959 2.651 1.00 93.69 378 THR A N 1
ATOM 2941 C CA . THR A 1 378 ? 4.786 -20.921 1.616 1.00 93.69 378 THR A CA 1
ATOM 2942 C C . THR A 1 378 ? 3.923 -20.726 0.374 1.00 93.69 378 THR A C 1
ATOM 2944 O O . THR A 1 378 ? 2.707 -20.885 0.478 1.00 93.69 378 THR A O 1
ATOM 2947 N N . LYS A 1 379 ? 4.517 -20.399 -0.779 1.00 92.31 379 LYS A N 1
ATOM 2948 C CA . LYS A 1 379 ? 3.838 -20.283 -2.080 1.00 92.31 379 LYS A CA 1
ATOM 2949 C C . LYS A 1 379 ? 4.324 -21.378 -3.028 1.00 92.31 379 LYS A C 1
ATOM 2951 O O . LYS A 1 379 ? 5.520 -21.617 -3.122 1.00 92.31 379 LYS A O 1
ATOM 2956 N N . LEU A 1 380 ? 3.412 -22.001 -3.756 1.00 89.06 380 LEU A N 1
ATOM 2957 C CA . LEU A 1 380 ? 3.668 -22.963 -4.824 1.00 89.06 380 LEU A CA 1
ATOM 2958 C C . LEU A 1 380 ? 3.099 -22.378 -6.120 1.00 89.06 380 LEU A C 1
ATOM 2960 O O . LEU A 1 380 ? 1.934 -21.977 -6.142 1.00 89.06 380 LEU A O 1
ATOM 2964 N N . LEU A 1 381 ? 3.909 -22.312 -7.174 1.00 83.75 381 LEU A N 1
ATOM 2965 C CA . LEU A 1 381 ? 3.513 -21.934 -8.531 1.00 83.75 381 LEU A CA 1
ATOM 2966 C C . LEU A 1 381 ? 3.559 -23.186 -9.401 1.00 83.75 381 LEU A C 1
ATOM 2968 O O . LEU A 1 381 ? 4.631 -23.756 -9.597 1.00 83.75 381 LEU A O 1
ATOM 2972 N N . PHE A 1 382 ? 2.411 -23.607 -9.916 1.00 80.12 382 PHE A N 1
ATOM 2973 C CA . PHE A 1 382 ? 2.275 -24.779 -10.768 1.00 80.12 382 PHE A CA 1
ATOM 2974 C C . PHE A 1 382 ? 2.025 -24.369 -12.226 1.00 80.12 382 PHE A C 1
ATOM 2976 O O . PHE A 1 382 ? 1.076 -23.634 -12.517 1.00 80.12 382 PHE A O 1
ATOM 2983 N N . LEU A 1 383 ? 2.847 -24.969 -13.092 1.00 67.50 383 LEU A N 1
ATOM 2984 C CA . LEU A 1 383 ? 2.643 -25.241 -14.516 1.00 67.50 383 LEU A CA 1
ATOM 2985 C C . LEU A 1 383 ? 2.509 -24.092 -15.541 1.00 67.50 383 LEU A C 1
ATOM 2987 O O . LEU A 1 383 ? 1.713 -23.168 -15.411 1.00 67.50 383 LEU A O 1
ATOM 2991 N N . ASN A 1 384 ? 3.188 -24.296 -16.680 1.00 55.88 384 ASN A N 1
ATOM 2992 C CA . ASN A 1 384 ? 2.640 -24.035 -18.017 1.00 55.88 384 ASN A CA 1
ATOM 2993 C C . ASN A 1 384 ? 2.956 -25.277 -18.889 1.00 55.88 384 ASN A C 1
ATOM 2995 O O . ASN A 1 384 ? 4.128 -25.603 -19.060 1.00 55.88 384 ASN A O 1
ATOM 2999 N N . ALA A 1 385 ? 1.933 -25.959 -19.415 1.00 60.84 385 ALA A N 1
ATOM 3000 C CA . ALA A 1 385 ? 1.951 -27.092 -20.367 1.00 60.84 385 ALA A CA 1
ATOM 3001 C C . ALA A 1 385 ? 2.807 -28.372 -20.108 1.00 60.84 385 ALA A C 1
ATOM 3003 O O . ALA A 1 385 ? 2.301 -29.445 -20.412 1.00 60.84 385 ALA A O 1
ATOM 3004 N N . TRP A 1 386 ? 4.045 -28.311 -19.591 1.00 56.66 386 TRP A N 1
ATOM 3005 C CA . TRP A 1 386 ? 4.981 -29.465 -19.549 1.00 56.66 386 TRP A CA 1
ATOM 3006 C C . TRP A 1 386 ? 5.646 -29.756 -18.189 1.00 56.66 386 TRP A C 1
ATOM 3008 O O . TRP A 1 386 ? 6.204 -30.834 -18.004 1.00 56.66 386 TRP A O 1
ATOM 3018 N N . SER A 1 387 ? 5.637 -28.816 -17.241 1.00 58.00 387 SER A N 1
ATOM 3019 C CA . SER A 1 387 ? 6.143 -29.050 -15.877 1.00 58.00 387 SER A CA 1
ATOM 3020 C C . SER A 1 387 ? 5.055 -29.661 -14.973 1.00 58.00 387 SER A C 1
ATOM 3022 O O . SER A 1 387 ? 4.004 -30.081 -15.445 1.00 58.00 387 SER A O 1
ATOM 3024 N N . LEU A 1 388 ? 5.270 -29.694 -13.655 1.00 67.44 388 LEU A N 1
ATOM 3025 C CA . LEU A 1 388 ? 4.178 -29.808 -12.675 1.00 67.44 388 LEU A CA 1
ATOM 3026 C C . LEU A 1 388 ? 4.269 -28.623 -11.715 1.00 67.44 388 LEU A C 1
ATOM 3028 O O . LEU A 1 388 ? 3.469 -27.690 -11.779 1.00 67.44 388 LEU A O 1
ATOM 3032 N N . LEU A 1 389 ? 5.322 -28.603 -10.901 1.00 72.75 389 LEU A N 1
ATOM 3033 C CA . LEU A 1 389 ? 5.721 -27.443 -10.113 1.00 72.75 389 LEU A CA 1
ATOM 3034 C C . LEU A 1 389 ? 6.690 -26.576 -10.938 1.00 72.75 389 LEU A C 1
ATOM 3036 O O . LEU A 1 389 ? 7.702 -27.071 -11.423 1.00 72.75 389 LEU A O 1
ATOM 3040 N N . GLU A 1 390 ? 6.388 -25.290 -11.114 1.00 81.44 390 GLU A N 1
ATOM 3041 C CA . GLU A 1 390 ? 7.273 -24.324 -11.785 1.00 81.44 390 GLU A CA 1
ATOM 3042 C C . GLU A 1 390 ? 8.230 -23.682 -10.765 1.00 81.44 390 GLU A C 1
ATOM 3044 O O . GLU A 1 390 ? 9.448 -23.685 -10.959 1.00 81.44 390 GLU A O 1
ATOM 3049 N N . ARG A 1 391 ? 7.689 -23.173 -9.645 1.00 87.44 391 ARG A N 1
ATOM 3050 C CA . ARG A 1 391 ? 8.465 -22.567 -8.546 1.00 87.44 391 ARG A CA 1
ATOM 3051 C C . ARG A 1 391 ? 7.846 -22.827 -7.168 1.00 87.44 391 ARG A C 1
ATOM 3053 O O . ARG A 1 391 ? 6.631 -22.951 -7.029 1.00 87.44 391 ARG A O 1
ATOM 3060 N N . TYR A 1 392 ? 8.684 -22.824 -6.139 1.00 90.81 392 TYR A N 1
ATOM 3061 C CA . TYR A 1 392 ? 8.329 -22.888 -4.722 1.00 90.81 392 TYR A CA 1
ATOM 3062 C C . TYR A 1 392 ? 9.006 -21.732 -3.979 1.00 90.81 392 TYR A C 1
ATOM 3064 O O . TYR A 1 392 ? 10.194 -21.488 -4.159 1.00 90.81 392 TYR A O 1
ATOM 3072 N N . GLU A 1 393 ? 8.259 -21.004 -3.153 1.00 92.88 393 GLU A N 1
ATOM 3073 C CA . GLU A 1 393 ? 8.753 -19.861 -2.381 1.00 92.88 393 GLU A CA 1
ATOM 3074 C C . GLU A 1 393 ? 8.432 -20.052 -0.895 1.00 92.88 393 GLU A C 1
ATOM 3076 O O . GLU A 1 393 ? 7.265 -20.163 -0.517 1.00 92.88 393 GLU A O 1
ATOM 3081 N N . VAL A 1 394 ? 9.443 -20.026 -0.029 1.00 93.56 394 VAL A N 1
ATOM 3082 C CA . VAL A 1 394 ? 9.291 -20.100 1.431 1.00 93.56 394 VAL A CA 1
ATOM 3083 C C . VAL A 1 394 ? 9.780 -18.797 2.047 1.00 93.56 394 VAL A C 1
ATOM 3085 O O . VAL A 1 394 ? 10.980 -18.606 2.223 1.00 93.56 394 VAL A O 1
ATOM 3088 N N . SER A 1 395 ? 8.851 -17.896 2.369 1.00 94.38 395 SER A N 1
ATOM 3089 C CA . SER A 1 395 ? 9.118 -16.622 3.046 1.00 94.38 395 SER A CA 1
ATOM 3090 C C . SER A 1 395 ? 8.895 -16.759 4.555 1.00 94.38 395 SER A C 1
ATOM 3092 O O . SER A 1 395 ? 7.764 -16.949 5.001 1.00 94.38 395 SER A O 1
ATOM 3094 N N . LEU A 1 396 ? 9.959 -16.642 5.347 1.00 96.06 396 LEU A N 1
ATOM 3095 C CA . LEU A 1 396 ? 9.919 -16.567 6.807 1.00 96.06 396 LEU A CA 1
ATOM 3096 C C . LEU A 1 396 ? 10.067 -15.104 7.247 1.00 96.06 396 LEU A C 1
ATOM 3098 O O . LEU A 1 396 ? 11.110 -14.485 7.030 1.00 96.06 396 LEU A O 1
ATOM 3102 N N . TYR A 1 397 ? 9.025 -14.562 7.871 1.00 94.19 397 TYR A N 1
ATOM 3103 C CA . TYR A 1 397 ? 8.977 -13.206 8.407 1.00 94.19 397 TYR A CA 1
ATOM 3104 C C . TYR A 1 397 ? 9.265 -13.197 9.910 1.00 94.19 397 TYR A C 1
ATOM 3106 O O . TYR A 1 397 ? 8.766 -14.046 10.650 1.00 94.19 397 TYR A O 1
ATOM 3114 N N . ARG A 1 398 ? 10.009 -12.189 10.371 1.00 95.00 398 ARG A N 1
ATOM 3115 C CA . ARG A 1 398 ? 10.264 -11.884 11.784 1.00 95.00 398 ARG A CA 1
ATOM 3116 C C . ARG A 1 398 ? 10.018 -10.401 12.055 1.00 95.00 398 ARG A C 1
ATOM 3118 O O . ARG A 1 398 ? 10.694 -9.551 11.480 1.00 95.00 398 ARG A O 1
ATOM 3125 N N . LYS A 1 399 ? 9.113 -10.076 12.976 1.00 92.38 399 LYS A N 1
ATOM 3126 C CA . LYS A 1 399 ? 8.971 -8.736 13.565 1.00 92.38 399 LYS A CA 1
ATOM 3127 C C . LYS A 1 399 ? 10.195 -8.509 14.472 1.00 92.38 399 LYS A C 1
ATOM 3129 O O . LYS A 1 399 ? 10.415 -9.266 15.414 1.00 92.38 399 LYS A O 1
ATOM 3134 N N . LEU A 1 400 ? 11.037 -7.525 14.144 1.00 92.56 400 LEU A N 1
ATOM 3135 C CA . LEU A 1 400 ? 12.243 -7.165 14.916 1.00 92.56 400 LEU A CA 1
ATOM 3136 C C . LEU A 1 400 ? 11.959 -6.052 15.934 1.00 92.56 400 LEU A C 1
ATOM 3138 O O . LEU A 1 400 ? 12.616 -5.960 16.963 1.00 92.56 400 LEU A O 1
ATOM 3142 N N . SER A 1 401 ? 10.984 -5.194 15.640 1.00 89.69 401 SER A N 1
ATOM 3143 C CA . SER A 1 401 ? 10.422 -4.197 16.556 1.00 89.69 401 SER A CA 1
ATOM 3144 C C . SER A 1 401 ? 8.994 -3.855 16.110 1.00 89.69 401 SER A C 1
ATOM 3146 O O . SER A 1 401 ? 8.484 -4.455 15.165 1.00 89.69 401 SER A O 1
ATOM 3148 N N . ARG A 1 402 ? 8.359 -2.844 16.723 1.00 86.38 402 ARG A N 1
ATOM 3149 C CA .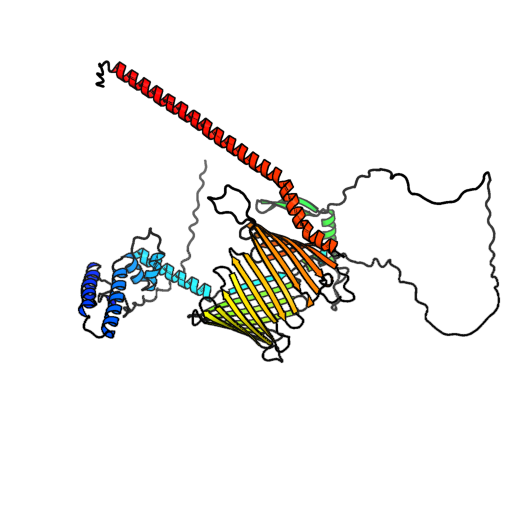 ARG A 1 402 ? 7.053 -2.312 16.277 1.00 86.38 402 ARG A CA 1
ATOM 3150 C C . ARG A 1 402 ? 7.046 -1.789 14.828 1.00 86.38 402 ARG A C 1
ATOM 3152 O O . ARG A 1 402 ? 5.974 -1.538 14.296 1.00 86.38 402 ARG A O 1
ATOM 3159 N N . VAL A 1 403 ? 8.217 -1.564 14.220 1.00 88.06 403 VAL A N 1
ATOM 3160 C CA . VAL A 1 403 ? 8.350 -0.860 12.928 1.00 88.06 403 VAL A CA 1
ATOM 3161 C C . VAL A 1 403 ? 9.304 -1.552 11.947 1.00 88.06 403 VAL A C 1
ATOM 3163 O O . VAL A 1 403 ? 9.179 -1.353 10.742 1.00 88.06 403 VAL A O 1
ATOM 3166 N N . TRP A 1 404 ? 10.264 -2.344 12.441 1.00 92.62 404 TRP A N 1
ATOM 3167 C CA . TRP A 1 404 ? 11.215 -3.108 11.624 1.00 92.62 404 TRP A CA 1
ATOM 3168 C C . TRP A 1 404 ? 10.848 -4.591 11.572 1.00 92.62 404 TRP A C 1
ATOM 3170 O O . TRP A 1 404 ? 10.538 -5.199 12.599 1.00 92.62 404 TRP A O 1
ATOM 3180 N N . SER A 1 405 ? 11.001 -5.192 10.399 1.00 93.69 405 SER A N 1
ATOM 3181 C CA . SER A 1 405 ? 10.798 -6.615 10.135 1.00 93.69 405 SER A CA 1
ATOM 3182 C C . SER A 1 405 ? 11.854 -7.167 9.178 1.00 93.69 405 SER A C 1
ATOM 3184 O O . SER A 1 405 ? 12.439 -6.443 8.375 1.00 93.69 405 SER A O 1
ATOM 3186 N N . LEU A 1 406 ? 12.095 -8.470 9.270 1.00 95.62 406 LEU A N 1
ATOM 3187 C CA . LEU A 1 406 ? 12.998 -9.241 8.422 1.00 95.62 406 LEU A CA 1
ATOM 3188 C C . LEU A 1 406 ? 12.188 -10.306 7.669 1.00 95.62 406 LEU A C 1
ATOM 3190 O O . LEU A 1 406 ? 11.290 -10.909 8.244 1.00 95.62 406 LEU A O 1
ATOM 3194 N N . GLU A 1 407 ? 12.487 -10.514 6.391 1.00 95.25 407 GLU A N 1
ATOM 3195 C CA . GLU A 1 407 ? 11.894 -11.497 5.475 1.00 95.25 407 GLU A CA 1
ATOM 3196 C C . GLU A 1 407 ? 13.031 -12.308 4.844 1.00 95.25 407 GLU A C 1
ATOM 3198 O O . GLU A 1 407 ? 13.762 -11.789 4.002 1.00 95.25 407 GLU A O 1
ATOM 3203 N N . ASN A 1 408 ? 13.152 -13.583 5.205 1.00 95.50 408 ASN A N 1
ATOM 3204 C CA . ASN A 1 408 ? 14.030 -14.530 4.521 1.00 95.50 408 ASN A CA 1
ATOM 3205 C C . ASN A 1 408 ? 13.176 -15.371 3.572 1.00 95.50 408 ASN A C 1
ATOM 3207 O O . ASN A 1 408 ? 12.404 -16.212 4.026 1.00 95.50 408 ASN A O 1
ATOM 3211 N N . THR A 1 409 ? 13.281 -15.135 2.265 1.00 93.88 409 THR A N 1
ATOM 3212 C CA . THR A 1 409 ? 12.569 -15.894 1.230 1.00 93.88 409 THR A CA 1
ATOM 3213 C C . THR A 1 409 ? 13.522 -16.803 0.474 1.00 93.88 409 THR A C 1
ATOM 3215 O O . THR A 1 409 ? 14.361 -16.317 -0.276 1.00 93.88 409 THR A O 1
ATOM 3218 N N . LEU A 1 410 ? 13.365 -18.116 0.622 1.00 91.81 410 LEU A N 1
ATOM 3219 C CA . LEU A 1 410 ? 13.991 -19.091 -0.266 1.00 91.81 410 LEU A CA 1
ATOM 3220 C C . LEU A 1 410 ? 13.078 -19.323 -1.475 1.00 91.81 410 LEU A C 1
ATOM 3222 O O . LEU A 1 410 ? 11.938 -19.748 -1.307 1.00 91.81 410 LEU A O 1
ATOM 3226 N N . ILE A 1 411 ? 13.572 -19.042 -2.678 1.00 89.69 411 ILE A N 1
ATOM 3227 C CA . ILE A 1 411 ? 12.927 -19.372 -3.953 1.00 89.69 411 ILE A CA 1
ATOM 3228 C C . ILE A 1 411 ? 13.642 -20.591 -4.535 1.00 89.69 411 ILE A C 1
ATOM 3230 O O . ILE A 1 411 ? 14.868 -20.617 -4.608 1.00 89.69 411 ILE A O 1
ATOM 3234 N N . MET A 1 412 ? 12.880 -21.587 -4.970 1.00 87.06 412 MET A N 1
ATOM 3235 C CA . MET A 1 412 ? 13.357 -22.781 -5.667 1.00 87.06 412 MET A CA 1
ATOM 3236 C C . MET A 1 412 ? 12.523 -22.980 -6.936 1.00 87.06 412 MET A C 1
ATOM 3238 O O . MET A 1 412 ? 11.346 -22.626 -6.972 1.00 87.06 412 MET A O 1
ATOM 3242 N N . SER A 1 413 ? 13.113 -23.550 -7.980 1.00 80.38 413 SER A N 1
ATOM 3243 C CA . SER A 1 413 ? 12.438 -23.898 -9.233 1.00 80.38 413 SER A CA 1
ATOM 3244 C C . SER A 1 413 ? 12.946 -25.255 -9.717 1.00 80.38 413 SER A C 1
ATOM 3246 O O . SER A 1 413 ? 14.014 -25.694 -9.295 1.00 80.38 413 SER A O 1
ATOM 3248 N N . LEU A 1 414 ? 12.179 -25.924 -10.581 1.00 74.31 414 LEU A N 1
ATOM 3249 C CA . LEU A 1 414 ? 12.655 -27.111 -11.301 1.00 74.31 414 LEU A CA 1
ATOM 3250 C C . LEU A 1 414 ? 13.401 -26.754 -12.600 1.00 74.31 414 LEU A C 1
ATOM 3252 O O . LEU A 1 414 ? 14.093 -27.601 -13.152 1.00 74.31 414 LEU A O 1
ATOM 3256 N N . THR A 1 415 ? 13.264 -25.518 -13.093 1.00 73.38 415 THR A N 1
ATOM 3257 C CA . THR A 1 415 ? 13.859 -25.045 -14.359 1.00 73.38 415 THR A CA 1
ATOM 3258 C C . THR A 1 415 ? 14.935 -23.977 -14.171 1.00 73.38 415 THR A C 1
ATOM 3260 O O . THR A 1 415 ? 15.692 -23.695 -15.094 1.00 73.38 415 THR A O 1
ATOM 3263 N N . GLU A 1 416 ? 14.993 -23.352 -12.996 1.00 75.75 416 GLU A N 1
ATOM 3264 C CA . GLU A 1 416 ? 15.927 -22.276 -12.659 1.00 75.75 416 GLU A CA 1
ATOM 3265 C C . GLU A 1 416 ? 16.633 -22.590 -11.336 1.00 75.75 416 GLU A C 1
ATOM 3267 O O . GLU A 1 416 ? 16.069 -23.224 -10.442 1.00 75.75 416 GLU A O 1
ATOM 3272 N N . ASN A 1 417 ? 17.859 -22.098 -11.174 1.00 80.69 417 ASN A N 1
ATOM 3273 C CA . ASN A 1 417 ? 18.578 -22.246 -9.913 1.00 80.69 417 ASN A CA 1
ATOM 3274 C C . ASN A 1 417 ? 17.896 -21.465 -8.778 1.00 80.69 417 ASN A C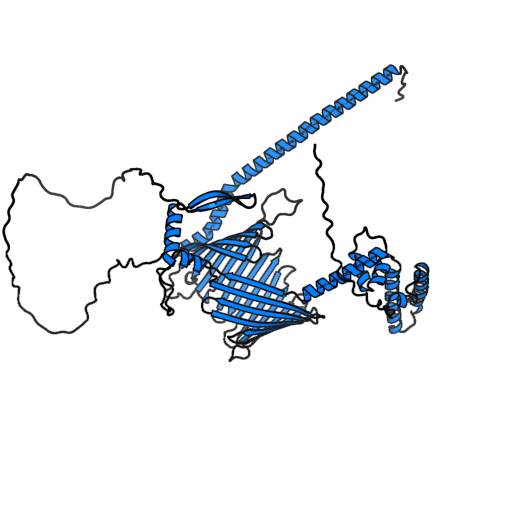 1
ATOM 3276 O O . ASN A 1 417 ? 17.387 -20.361 -8.978 1.00 80.69 417 ASN A O 1
ATOM 3280 N N . GLY A 1 418 ? 17.928 -22.028 -7.568 1.00 84.56 418 GLY A N 1
ATOM 3281 C CA . GLY A 1 418 ? 17.339 -21.400 -6.386 1.00 84.56 418 GLY A CA 1
ATOM 3282 C C . GLY A 1 418 ? 17.992 -20.064 -6.010 1.00 84.56 418 GLY A C 1
ATOM 3283 O O . GLY A 1 418 ? 19.186 -19.847 -6.232 1.00 84.56 418 GLY A O 1
ATOM 3284 N N . VAL A 1 419 ? 17.196 -19.176 -5.408 1.00 90.50 419 VAL A N 1
ATOM 3285 C CA . VAL A 1 419 ? 17.606 -17.841 -4.951 1.00 90.50 419 VAL A CA 1
ATOM 3286 C C . VAL A 1 419 ? 17.126 -17.614 -3.518 1.00 90.50 419 VAL A C 1
ATOM 3288 O O . VAL A 1 419 ? 15.928 -17.603 -3.244 1.00 90.50 419 VAL A O 1
ATOM 3291 N N . LEU A 1 420 ? 18.058 -17.374 -2.600 1.00 93.19 420 LEU A N 1
ATOM 3292 C CA . LEU A 1 420 ? 17.783 -16.906 -1.246 1.00 93.19 420 LEU A CA 1
ATOM 3293 C C . LEU A 1 420 ? 17.744 -15.371 -1.230 1.00 93.19 420 LEU A C 1
ATOM 3295 O O . LEU A 1 420 ? 18.754 -14.719 -1.486 1.00 93.19 420 LEU A O 1
ATOM 3299 N N . LYS A 1 421 ? 16.590 -14.790 -0.898 1.00 94.88 421 LYS A N 1
ATOM 3300 C CA . LYS A 1 421 ? 16.375 -13.349 -0.719 1.00 94.88 421 LYS A CA 1
ATOM 3301 C C . LYS A 1 421 ? 16.170 -13.012 0.760 1.00 94.88 421 LYS A C 1
ATOM 3303 O O . LYS A 1 421 ? 15.094 -13.249 1.305 1.00 94.88 421 LYS A O 1
ATOM 3308 N N . THR A 1 422 ? 17.156 -12.379 1.381 1.00 96.25 422 THR A N 1
ATOM 3309 C CA . THR A 1 422 ? 17.077 -11.823 2.741 1.00 96.25 422 THR A CA 1
ATOM 3310 C C . THR A 1 422 ? 16.747 -10.336 2.662 1.00 96.25 422 THR A C 1
ATOM 3312 O O . THR A 1 422 ? 17.493 -9.584 2.043 1.00 96.25 422 THR A O 1
ATOM 3315 N N . SER A 1 423 ? 15.655 -9.888 3.284 1.00 95.38 423 SER A N 1
ATOM 3316 C CA . SER A 1 423 ? 15.197 -8.489 3.252 1.00 95.38 423 SER A CA 1
ATOM 3317 C C . SER A 1 423 ? 14.910 -7.968 4.657 1.00 95.38 423 SER A C 1
ATOM 3319 O O . SER A 1 423 ? 14.031 -8.485 5.333 1.00 95.38 423 SER A O 1
ATOM 3321 N N . VAL A 1 424 ? 15.584 -6.905 5.088 1.00 96.00 424 VAL A N 1
ATOM 3322 C CA . VAL A 1 424 ? 15.234 -6.151 6.301 1.00 96.00 424 VAL A CA 1
ATOM 3323 C C . VAL A 1 424 ? 14.518 -4.879 5.875 1.00 96.00 424 VAL A C 1
ATOM 3325 O O . VAL A 1 424 ? 15.063 -4.089 5.106 1.00 96.00 424 VAL A O 1
ATOM 3328 N N . PHE A 1 425 ? 13.298 -4.668 6.358 1.00 94.38 425 PHE A N 1
ATOM 3329 C CA . PHE A 1 425 ? 12.470 -3.528 5.984 1.00 94.38 425 PHE A CA 1
ATOM 3330 C C . PHE A 1 425 ? 11.787 -2.864 7.179 1.00 94.38 425 PHE A C 1
ATOM 3332 O O . PHE A 1 425 ? 11.590 -3.453 8.238 1.00 94.38 425 PHE A O 1
ATOM 3339 N N . ARG A 1 426 ? 11.440 -1.596 6.983 1.00 92.12 426 ARG A N 1
ATOM 3340 C CA . ARG A 1 426 ? 10.691 -0.735 7.887 1.00 92.12 426 ARG A CA 1
ATOM 3341 C C . ARG A 1 426 ? 9.581 -0.078 7.088 1.00 92.12 426 ARG A C 1
ATOM 3343 O O . ARG A 1 426 ? 9.866 0.498 6.039 1.00 92.12 426 ARG A O 1
ATOM 3350 N N . PHE A 1 427 ? 8.360 -0.099 7.607 1.00 83.06 427 PHE A N 1
ATOM 3351 C CA . PHE A 1 427 ? 7.259 0.708 7.085 1.00 83.06 427 PHE A CA 1
ATOM 3352 C C . PHE A 1 427 ? 6.789 1.655 8.189 1.00 83.06 427 PHE A C 1
ATOM 3354 O O . PHE A 1 427 ? 6.427 1.209 9.273 1.00 83.06 427 PHE A O 1
ATOM 3361 N N . ALA A 1 428 ? 6.875 2.962 7.947 1.00 78.25 428 ALA A N 1
ATOM 3362 C CA . ALA A 1 428 ? 6.483 3.991 8.905 1.00 78.25 428 ALA A CA 1
ATOM 3363 C C . ALA A 1 428 ? 5.942 5.203 8.152 1.00 78.25 428 ALA A C 1
ATOM 3365 O O . ALA A 1 428 ? 6.550 5.632 7.175 1.00 78.25 428 ALA A O 1
ATOM 3366 N N . ASP A 1 429 ? 4.834 5.774 8.620 1.00 73.44 429 ASP A N 1
ATOM 3367 C CA . ASP A 1 429 ? 4.290 7.032 8.100 1.00 73.44 429 ASP A CA 1
ATOM 3368 C C . ASP A 1 429 ? 4.050 7.029 6.569 1.00 73.44 429 ASP A C 1
ATOM 3370 O O . ASP A 1 429 ? 4.169 8.062 5.918 1.00 73.44 429 ASP A O 1
ATOM 3374 N N . GLY A 1 430 ? 3.768 5.862 5.976 1.00 75.31 430 GLY A N 1
ATOM 3375 C CA . GLY A 1 430 ? 3.615 5.680 4.526 1.00 75.31 430 GLY A CA 1
ATOM 3376 C C . GLY A 1 430 ? 4.924 5.549 3.729 1.00 75.31 430 GLY A C 1
ATOM 3377 O O . GLY A 1 430 ? 4.875 5.215 2.549 1.00 75.31 430 GLY A O 1
ATOM 3378 N N . LEU A 1 431 ? 6.092 5.751 4.350 1.00 81.25 431 LEU A N 1
ATOM 3379 C CA . LEU A 1 431 ? 7.400 5.564 3.720 1.00 81.25 431 LEU A CA 1
ATOM 3380 C C . LEU A 1 431 ? 8.056 4.246 4.146 1.00 81.25 431 LEU A C 1
ATOM 3382 O O . LEU A 1 431 ? 8.131 3.886 5.324 1.00 81.25 431 LEU A O 1
ATOM 3386 N N . ASN A 1 432 ? 8.613 3.549 3.161 1.00 87.62 432 ASN A N 1
ATOM 3387 C CA . ASN A 1 432 ? 9.443 2.372 3.353 1.00 87.62 432 ASN A CA 1
ATOM 3388 C C . ASN A 1 432 ? 10.940 2.724 3.453 1.00 87.62 432 ASN A C 1
ATOM 3390 O O . ASN A 1 432 ? 11.456 3.628 2.792 1.00 87.62 432 ASN A O 1
ATOM 3394 N N . LYS A 1 433 ? 11.666 1.944 4.251 1.00 92.38 433 LYS A N 1
ATOM 3395 C CA . LYS A 1 433 ? 13.117 1.751 4.128 1.00 92.38 433 LYS A CA 1
ATOM 3396 C C . LYS A 1 433 ? 13.354 0.248 4.050 1.00 92.38 433 LYS A C 1
ATOM 3398 O O . LYS A 1 433 ? 12.790 -0.478 4.861 1.00 92.38 433 LYS A O 1
ATOM 3403 N N . SER A 1 434 ? 14.146 -0.241 3.109 1.00 93.88 434 SER A N 1
ATOM 3404 C CA . SER A 1 434 ? 14.419 -1.675 2.982 1.00 93.88 434 SER A CA 1
ATOM 3405 C C . SER A 1 434 ? 15.800 -1.936 2.413 1.00 93.88 434 SER A C 1
ATOM 3407 O O . SER A 1 434 ? 16.142 -1.388 1.373 1.00 93.88 434 SER A O 1
ATOM 3409 N N . PHE A 1 435 ? 16.558 -2.818 3.050 1.00 96.31 435 PHE A N 1
ATOM 3410 C CA . PHE A 1 435 ? 17.770 -3.404 2.498 1.00 96.31 435 PHE A CA 1
ATOM 3411 C C . PHE A 1 435 ? 17.500 -4.875 2.202 1.00 96.31 435 PHE A C 1
ATOM 3413 O O . PHE A 1 435 ? 17.016 -5.599 3.070 1.00 96.31 435 PHE A O 1
ATOM 3420 N N . SER A 1 436 ? 17.789 -5.321 0.985 1.00 94.88 436 SER A N 1
ATOM 3421 C CA . SER A 1 436 ? 17.613 -6.714 0.586 1.00 94.88 436 SER A CA 1
ATOM 3422 C C . SER A 1 436 ? 18.801 -7.234 -0.209 1.00 94.88 436 SER A C 1
ATOM 3424 O O . SER A 1 436 ? 19.398 -6.510 -1.004 1.00 94.88 436 SER A O 1
ATOM 3426 N N . VAL A 1 437 ? 19.133 -8.498 0.025 1.00 95.38 437 VAL A N 1
ATOM 3427 C CA . VAL A 1 437 ? 20.203 -9.241 -0.636 1.00 95.38 437 VAL A CA 1
ATOM 3428 C C . VAL A 1 437 ? 19.580 -10.490 -1.236 1.00 95.38 437 VAL A C 1
ATOM 3430 O O . VAL A 1 437 ? 18.932 -11.248 -0.519 1.00 95.38 437 VAL A O 1
ATOM 3433 N N . SER A 1 438 ? 19.756 -10.696 -2.536 1.00 92.62 438 SER A N 1
ATOM 3434 C CA . SER A 1 438 ? 19.350 -11.913 -3.244 1.00 92.62 438 SER A CA 1
ATOM 3435 C C . SER A 1 438 ? 20.602 -12.644 -3.715 1.00 92.62 438 SER A C 1
ATOM 3437 O O . SER A 1 438 ? 21.440 -12.035 -4.376 1.00 92.62 438 SER A O 1
ATOM 3439 N N . MET A 1 439 ? 20.729 -13.921 -3.362 1.00 90.81 439 MET A N 1
ATOM 3440 C CA . MET A 1 439 ? 21.878 -14.779 -3.650 1.00 90.81 439 MET A CA 1
ATOM 3441 C C . MET A 1 439 ? 21.393 -16.100 -4.255 1.00 90.81 439 MET A C 1
ATOM 3443 O O . MET A 1 439 ? 20.562 -16.782 -3.662 1.00 90.81 439 MET A O 1
ATOM 3447 N N . GLY A 1 440 ? 21.925 -16.474 -5.411 1.00 87.56 440 GLY A N 1
ATOM 3448 C CA . GLY A 1 440 ? 21.655 -17.721 -6.122 1.00 87.56 440 GLY A CA 1
ATOM 3449 C C . GLY A 1 440 ? 22.737 -17.986 -7.168 1.00 87.56 440 GLY A C 1
ATOM 3450 O O . GLY A 1 440 ? 23.653 -17.180 -7.345 1.00 87.56 440 GLY A O 1
ATOM 3451 N N . TYR A 1 441 ? 22.657 -19.109 -7.881 1.00 83.06 441 TYR A N 1
ATOM 3452 C CA . TYR A 1 441 ? 23.665 -19.448 -8.894 1.00 83.06 441 TYR A CA 1
ATOM 3453 C C . TYR A 1 441 ? 23.704 -18.386 -10.007 1.00 83.06 441 TYR A C 1
ATOM 3455 O O . TYR A 1 441 ? 22.701 -18.146 -10.678 1.00 83.06 441 TYR A O 1
ATOM 3463 N N . GLY A 1 442 ? 24.854 -17.728 -10.187 1.00 80.50 442 GLY A N 1
ATOM 3464 C CA . GLY A 1 442 ? 25.024 -16.625 -11.142 1.00 80.50 442 GLY A CA 1
ATOM 3465 C C . GLY A 1 442 ? 24.298 -15.319 -10.776 1.00 80.50 442 GLY A C 1
ATOM 3466 O O . GLY A 1 442 ? 24.428 -14.335 -11.500 1.00 80.50 442 GLY A O 1
ATOM 3467 N N . VAL A 1 443 ? 23.566 -15.270 -9.656 1.00 82.94 443 VAL A N 1
ATOM 3468 C CA . VAL A 1 443 ? 22.747 -14.119 -9.248 1.00 82.94 443 VAL A CA 1
ATOM 3469 C C . VAL A 1 443 ? 23.154 -13.650 -7.857 1.00 82.94 443 VAL A C 1
ATOM 3471 O O . VAL A 1 443 ? 22.835 -14.275 -6.853 1.00 82.94 443 VAL A O 1
ATOM 3474 N N . LEU A 1 444 ? 23.797 -12.488 -7.794 1.00 88.81 444 LEU A N 1
ATOM 3475 C CA . LEU A 1 444 ? 23.978 -11.727 -6.563 1.00 88.81 444 LEU A CA 1
ATOM 3476 C C . LEU A 1 444 ? 23.430 -10.329 -6.813 1.00 88.81 444 LEU A C 1
ATOM 3478 O O . LEU A 1 444 ? 23.879 -9.663 -7.744 1.00 88.81 444 LEU A O 1
ATOM 3482 N N . ALA A 1 445 ? 22.457 -9.907 -6.008 1.00 90.31 445 ALA A N 1
ATOM 3483 C CA . ALA A 1 445 ? 21.809 -8.608 -6.112 1.00 90.31 445 ALA A CA 1
ATOM 3484 C C . ALA A 1 445 ? 21.626 -7.969 -4.730 1.00 90.31 445 ALA A C 1
ATOM 3486 O O . ALA A 1 445 ? 20.991 -8.551 -3.852 1.00 90.31 445 ALA A O 1
ATOM 3487 N N . PHE A 1 446 ? 22.123 -6.747 -4.554 1.00 94.00 446 PHE A N 1
ATOM 3488 C CA . PHE A 1 446 ? 21.857 -5.904 -3.388 1.00 94.00 446 PHE A CA 1
ATOM 3489 C C . PHE A 1 446 ? 20.879 -4.806 -3.795 1.00 94.00 446 PHE A C 1
ATOM 3491 O O . PHE A 1 446 ? 21.148 -4.089 -4.755 1.00 94.00 446 PHE A O 1
ATOM 3498 N N . VAL A 1 447 ? 19.765 -4.650 -3.079 1.00 93.88 447 VAL A N 1
ATOM 3499 C CA . VAL A 1 447 ? 18.785 -3.579 -3.307 1.00 93.88 447 VAL A CA 1
ATOM 3500 C C . VAL A 1 447 ? 18.478 -2.871 -1.992 1.00 93.88 447 VAL A C 1
ATOM 3502 O O . VAL A 1 447 ? 17.839 -3.434 -1.100 1.00 93.88 447 VAL A O 1
ATOM 3505 N N . LEU A 1 448 ? 18.931 -1.623 -1.889 1.00 95.88 448 LEU A N 1
ATOM 3506 C CA . LEU A 1 448 ? 18.621 -0.678 -0.823 1.00 95.88 448 LEU A CA 1
ATOM 3507 C C . LEU A 1 448 ? 17.593 0.341 -1.328 1.00 95.88 448 LEU A C 1
ATOM 3509 O O . LEU A 1 448 ? 17.772 0.947 -2.381 1.00 95.88 448 LEU A O 1
ATOM 3513 N N . TYR A 1 449 ? 16.560 0.579 -0.530 1.00 94.00 449 TYR A N 1
ATOM 3514 C CA . TYR A 1 449 ? 15.595 1.657 -0.692 1.00 94.00 449 TYR A CA 1
ATOM 3515 C C . TYR A 1 449 ? 15.493 2.446 0.617 1.00 94.00 449 TYR A C 1
ATOM 3517 O O . TYR A 1 449 ? 15.394 1.859 1.697 1.00 94.00 449 TYR A O 1
ATOM 3525 N N . ASN A 1 450 ? 15.491 3.774 0.542 1.00 93.25 450 ASN A N 1
ATOM 3526 C CA . ASN A 1 450 ? 15.454 4.655 1.706 1.00 93.25 450 ASN A CA 1
ATOM 3527 C C . ASN A 1 450 ? 14.535 5.861 1.454 1.00 93.25 450 ASN A C 1
ATOM 3529 O O . ASN A 1 450 ? 14.947 6.827 0.819 1.00 93.25 450 ASN A O 1
ATOM 3533 N N . GLY A 1 451 ? 13.302 5.816 1.969 1.00 90.44 451 GLY A N 1
ATOM 3534 C CA . GLY A 1 451 ? 12.396 6.967 2.008 1.00 90.44 451 GLY A CA 1
ATOM 3535 C C . GLY A 1 451 ? 12.617 7.853 3.241 1.00 90.44 451 GLY A C 1
ATOM 3536 O O . GLY A 1 451 ? 12.814 7.352 4.355 1.00 90.44 451 GLY A O 1
ATOM 3537 N N . SER A 1 452 ? 12.558 9.175 3.076 1.00 86.25 452 SER A N 1
ATOM 3538 C CA . SER A 1 452 ? 12.544 10.155 4.178 1.00 86.25 452 SER A CA 1
ATOM 3539 C C . SER A 1 452 ? 11.745 11.411 3.829 1.00 86.25 452 SER A C 1
ATOM 3541 O O . SER A 1 452 ? 11.909 11.949 2.738 1.00 86.25 452 SER A O 1
ATOM 3543 N N . PHE A 1 453 ? 10.935 11.916 4.763 1.00 82.75 453 PHE A N 1
ATOM 3544 C CA . PHE A 1 453 ? 10.211 13.181 4.594 1.00 82.75 453 PHE A CA 1
ATOM 3545 C C . PHE A 1 453 ? 11.144 14.398 4.581 1.00 82.75 453 PHE A C 1
ATOM 3547 O O . PHE A 1 453 ? 12.120 14.460 5.329 1.00 82.75 453 PHE A O 1
ATOM 3554 N N . ILE A 1 454 ? 10.787 15.395 3.772 1.00 76.12 454 ILE A N 1
ATOM 3555 C CA . ILE A 1 454 ? 11.371 16.735 3.791 1.00 76.12 454 ILE A CA 1
ATOM 3556 C C . ILE A 1 454 ? 10.561 17.566 4.791 1.00 76.12 454 ILE A C 1
ATOM 3558 O O . ILE A 1 454 ? 9.480 18.060 4.472 1.00 76.12 454 ILE A O 1
ATOM 3562 N N . THR A 1 455 ? 11.065 17.732 6.013 1.00 64.38 455 THR A N 1
ATOM 3563 C CA . THR A 1 455 ? 10.472 18.678 6.969 1.00 64.38 455 THR A CA 1
ATOM 3564 C C . THR A 1 455 ? 10.899 20.098 6.614 1.00 64.38 455 THR A C 1
ATOM 3566 O O . THR A 1 455 ? 12.083 20.429 6.732 1.00 64.38 455 THR A O 1
ATOM 3569 N N . SER A 1 456 ? 9.952 20.956 6.216 1.00 56.06 456 SER A N 1
ATOM 3570 C CA . SER A 1 456 ? 10.224 22.397 6.170 1.00 56.06 456 SER A CA 1
ATOM 3571 C C . SER A 1 456 ? 10.559 22.873 7.580 1.00 56.06 456 SER A C 1
ATOM 3573 O O . SER A 1 456 ? 9.857 22.538 8.534 1.00 56.06 456 SER A O 1
ATOM 3575 N N . ASN A 1 457 ? 11.646 23.627 7.732 1.00 53.62 457 ASN A N 1
ATOM 3576 C CA . ASN A 1 457 ? 12.164 24.011 9.047 1.00 53.62 457 ASN A CA 1
ATOM 3577 C C . ASN A 1 457 ? 11.507 25.307 9.565 1.00 53.62 457 ASN A C 1
ATOM 3579 O O . ASN A 1 457 ? 12.170 26.177 10.135 1.00 53.62 457 ASN A O 1
ATOM 3583 N N . ASP A 1 458 ? 10.199 25.439 9.330 1.00 53.81 458 ASP A N 1
ATOM 3584 C CA . ASP A 1 458 ? 9.364 26.558 9.760 1.00 53.81 458 ASP A CA 1
ATOM 3585 C C . ASP A 1 458 ? 9.098 26.448 11.268 1.00 53.81 458 ASP A C 1
ATOM 3587 O O . ASP A 1 458 ? 8.086 25.913 11.718 1.00 53.81 458 ASP A O 1
ATOM 3591 N N . LYS A 1 459 ? 10.046 26.969 12.058 1.00 48.66 459 LYS A N 1
ATOM 3592 C CA . LYS A 1 459 ? 10.134 26.889 13.533 1.00 48.66 459 LYS A CA 1
ATOM 3593 C C . LYS A 1 459 ? 8.947 27.471 14.340 1.00 48.66 459 LYS A C 1
ATOM 3595 O O . LYS A 1 459 ? 9.094 27.683 15.537 1.00 48.66 459 LYS A O 1
ATOM 3600 N N . LYS A 1 460 ? 7.798 27.765 13.721 1.00 46.91 460 LYS A N 1
ATOM 3601 C CA . LYS A 1 460 ? 6.550 28.189 14.388 1.00 46.91 460 LYS A CA 1
ATOM 3602 C C . LYS A 1 460 ? 5.271 27.579 13.773 1.00 46.91 460 LYS A C 1
ATOM 3604 O O . LYS A 1 460 ? 4.222 28.212 13.783 1.00 46.91 460 LYS A O 1
ATOM 3609 N N . LYS A 1 461 ? 5.339 26.335 13.280 1.00 43.22 461 LYS A N 1
ATOM 3610 C CA . LYS A 1 461 ? 4.189 25.407 13.257 1.00 43.22 461 LYS A CA 1
ATOM 3611 C C . LYS A 1 461 ? 4.481 24.215 14.171 1.00 43.22 461 LYS A C 1
ATOM 3613 O O . LYS A 1 461 ? 4.967 23.176 13.725 1.00 43.22 461 LYS A O 1
ATOM 3618 N N . GLU A 1 462 ? 4.245 24.410 15.468 1.00 44.25 462 GLU A N 1
ATOM 3619 C CA . GLU A 1 462 ? 4.286 23.327 16.467 1.00 44.25 462 GLU A CA 1
ATOM 3620 C C . GLU A 1 462 ? 2.916 23.074 17.121 1.00 44.25 462 GLU A C 1
ATOM 3622 O O . GLU A 1 462 ? 2.666 21.953 17.545 1.00 44.25 462 GLU A O 1
ATOM 3627 N N . GLU A 1 463 ? 1.995 24.046 17.087 1.00 47.00 463 GLU A N 1
ATOM 3628 C CA . GLU A 1 463 ? 0.593 23.894 17.528 1.00 47.00 463 GLU A CA 1
ATOM 3629 C C . GLU A 1 463 ? -0.326 23.326 16.431 1.00 47.00 463 GLU A C 1
ATOM 3631 O O . GLU A 1 463 ? -1.279 22.611 16.722 1.00 47.00 463 GLU A O 1
ATOM 3636 N N . THR A 1 464 ? -0.023 23.587 15.153 1.00 39.69 464 THR A N 1
ATOM 3637 C CA . THR A 1 464 ? -0.648 22.890 14.015 1.00 39.69 464 THR A CA 1
ATOM 3638 C C . THR A 1 464 ? 0.372 21.960 13.370 1.00 39.69 464 THR A C 1
ATOM 3640 O O . THR A 1 464 ? 1.520 22.348 13.144 1.00 39.69 464 THR A O 1
ATOM 3643 N N . GLY A 1 465 ? -0.038 20.712 13.119 1.00 45.09 465 GLY A N 1
ATOM 3644 C CA . GLY A 1 465 ? 0.861 19.607 12.782 1.00 45.09 465 GLY A CA 1
ATOM 3645 C C . GLY A 1 465 ? 1.809 19.896 11.613 1.00 45.09 465 GLY A C 1
ATOM 3646 O O . GLY A 1 465 ? 1.427 20.499 10.611 1.00 45.09 465 GLY A O 1
ATOM 3647 N N . LYS A 1 466 ? 3.061 19.435 11.740 1.00 47.28 466 LYS A N 1
ATOM 3648 C CA . LYS A 1 466 ? 4.145 19.651 10.767 1.00 47.28 466 LYS A CA 1
ATOM 3649 C C . LYS A 1 466 ? 3.802 19.033 9.404 1.00 47.28 466 LYS A C 1
ATOM 3651 O O . LYS A 1 466 ? 4.034 17.847 9.176 1.00 47.28 466 LYS A O 1
ATOM 3656 N N . GLU A 1 467 ? 3.263 19.858 8.505 1.00 53.53 467 GLU A N 1
ATOM 3657 C CA . GLU A 1 467 ? 2.866 19.489 7.142 1.00 53.53 467 GLU A CA 1
ATOM 3658 C C . GLU A 1 467 ? 4.005 18.779 6.389 1.00 53.53 467 GLU A C 1
ATOM 3660 O O . GLU A 1 467 ? 5.039 19.370 6.062 1.00 53.53 467 GLU A O 1
ATOM 3665 N N . LYS A 1 468 ? 3.800 17.499 6.066 1.00 62.03 468 LYS A N 1
ATOM 3666 C CA . LYS A 1 468 ? 4.746 16.658 5.317 1.00 62.03 468 LYS A CA 1
ATOM 3667 C C . LYS A 1 468 ? 4.681 16.965 3.812 1.00 62.03 468 LYS A C 1
ATOM 3669 O O . LYS A 1 468 ? 4.261 16.134 3.010 1.00 62.03 468 LYS A O 1
ATOM 3674 N N . ARG A 1 469 ? 5.102 18.178 3.432 1.00 71.69 469 ARG A N 1
ATOM 3675 C CA . ARG A 1 469 ? 5.003 18.726 2.060 1.00 71.69 469 ARG A CA 1
ATOM 3676 C C . ARG A 1 469 ? 5.828 17.993 0.994 1.00 71.69 469 ARG A C 1
ATOM 3678 O O . ARG A 1 469 ? 5.657 18.266 -0.186 1.00 71.69 469 ARG A O 1
ATOM 3685 N N . GLY A 1 470 ? 6.715 17.072 1.360 1.00 83.19 470 GLY A N 1
ATOM 3686 C CA . GLY A 1 470 ? 7.482 16.294 0.388 1.00 83.19 470 GLY A CA 1
ATOM 3687 C C . GLY A 1 470 ? 8.304 15.176 1.014 1.00 83.19 470 GLY A C 1
ATOM 3688 O O . GLY A 1 470 ? 8.432 15.087 2.238 1.00 83.19 470 GLY A O 1
ATOM 3689 N N . PHE A 1 471 ? 8.878 14.323 0.173 1.00 86.62 471 PHE A N 1
ATOM 3690 C CA . PHE A 1 471 ? 9.743 13.215 0.571 1.00 86.62 471 PHE A CA 1
ATOM 3691 C C . PHE A 1 471 ? 10.828 12.959 -0.478 1.00 86.62 471 PHE A C 1
ATOM 3693 O O . PHE A 1 471 ? 10.668 13.270 -1.651 1.00 86.62 471 PHE A O 1
ATOM 3700 N N . ILE A 1 472 ? 11.944 12.382 -0.048 1.00 89.75 472 ILE A N 1
ATOM 3701 C CA . ILE A 1 472 ? 13.014 11.898 -0.921 1.00 89.75 472 ILE A CA 1
ATOM 3702 C C . ILE A 1 472 ? 13.038 10.377 -0.805 1.00 89.75 472 ILE A C 1
ATOM 3704 O O . ILE A 1 472 ? 13.092 9.850 0.310 1.00 89.75 472 ILE A O 1
ATOM 3708 N N . SER A 1 473 ? 13.004 9.683 -1.939 1.00 90.38 473 SER A N 1
ATOM 3709 C CA . SER A 1 473 ? 13.377 8.272 -2.042 1.00 90.38 473 SER A CA 1
ATOM 3710 C C . SER A 1 473 ? 14.811 8.165 -2.567 1.00 90.38 473 SER A C 1
ATOM 3712 O O . SER A 1 473 ? 15.259 8.969 -3.383 1.00 90.38 473 SER A O 1
ATOM 3714 N N . GLN A 1 474 ? 15.557 7.176 -2.086 1.00 92.94 474 GLN A N 1
ATOM 3715 C CA . GLN A 1 474 ? 16.864 6.793 -2.620 1.00 92.94 474 GLN A CA 1
ATOM 3716 C C . GLN A 1 474 ? 16.818 5.301 -2.924 1.00 92.94 474 GLN A C 1
ATOM 3718 O O . GLN A 1 474 ? 16.408 4.526 -2.062 1.00 92.94 474 GLN A O 1
ATOM 3723 N N . THR A 1 475 ? 17.241 4.905 -4.121 1.00 93.12 475 THR A N 1
ATOM 3724 C CA . THR A 1 475 ? 17.276 3.511 -4.573 1.00 93.12 475 THR A CA 1
ATOM 3725 C C . THR A 1 475 ? 18.681 3.177 -5.054 1.00 93.12 475 THR A C 1
ATOM 3727 O O . THR A 1 475 ? 19.194 3.808 -5.974 1.00 93.12 475 THR A O 1
ATOM 3730 N N . VAL A 1 476 ? 19.305 2.168 -4.454 1.00 93.31 476 VAL A N 1
ATOM 3731 C CA . VAL A 1 476 ? 20.579 1.596 -4.904 1.00 93.31 476 VAL A CA 1
ATOM 3732 C C . VAL A 1 476 ? 20.332 0.131 -5.207 1.00 93.31 476 VAL A C 1
ATOM 3734 O O . VAL A 1 476 ? 19.914 -0.618 -4.330 1.00 93.31 476 VAL A O 1
ATOM 3737 N N . SER A 1 477 ? 20.605 -0.278 -6.438 1.00 91.25 477 SER A N 1
ATOM 3738 C CA . SER A 1 477 ? 20.550 -1.668 -6.881 1.00 91.25 477 SER A CA 1
ATOM 3739 C C . SER A 1 477 ? 21.888 -2.047 -7.509 1.00 91.25 477 SER A C 1
ATOM 3741 O O . SER A 1 477 ? 22.394 -1.328 -8.364 1.00 91.25 477 SER A O 1
ATOM 3743 N N . LEU A 1 478 ? 22.497 -3.142 -7.064 1.00 89.62 478 LEU A N 1
ATOM 3744 C CA . LEU A 1 478 ? 23.812 -3.597 -7.516 1.00 89.62 478 LEU A CA 1
ATOM 3745 C C . LEU A 1 478 ? 23.734 -5.091 -7.812 1.00 89.62 478 LEU A C 1
ATOM 3747 O O . LEU A 1 478 ? 23.509 -5.877 -6.895 1.00 89.62 478 LEU A O 1
ATOM 3751 N N . LEU A 1 479 ? 23.926 -5.472 -9.073 1.00 86.62 479 LEU A N 1
ATOM 3752 C CA . LEU A 1 479 ? 23.945 -6.851 -9.552 1.00 86.62 479 LEU A CA 1
ATOM 3753 C C . LEU A 1 479 ? 25.365 -7.182 -10.062 1.00 86.62 479 LEU A C 1
ATOM 3755 O O . LEU A 1 479 ? 25.593 -7.240 -11.274 1.00 86.62 479 LEU A O 1
ATOM 3759 N N . PRO A 1 480 ? 26.364 -7.344 -9.165 1.00 80.00 480 PRO A N 1
ATOM 3760 C CA . PRO A 1 480 ? 27.771 -7.501 -9.549 1.00 80.00 480 PRO A CA 1
ATOM 3761 C C . PRO A 1 480 ? 28.024 -8.631 -10.556 1.00 80.00 480 PRO A C 1
ATOM 3763 O O . PRO A 1 480 ? 28.802 -8.435 -11.485 1.00 80.00 480 PRO A O 1
ATOM 3766 N N . LEU A 1 481 ? 27.337 -9.774 -10.429 1.00 78.25 481 LEU A N 1
ATOM 3767 C CA . LEU A 1 481 ? 27.528 -10.917 -11.334 1.00 78.25 481 LEU A CA 1
ATOM 3768 C C . LEU A 1 481 ? 26.984 -10.681 -12.752 1.00 78.25 481 LEU A C 1
ATOM 3770 O O . LEU A 1 481 ? 27.527 -11.239 -13.700 1.00 78.25 481 LEU A O 1
ATOM 3774 N N . SER A 1 482 ? 25.977 -9.816 -12.929 1.00 73.88 482 SER A N 1
ATOM 3775 C CA . SER A 1 482 ? 25.501 -9.416 -14.262 1.00 73.88 482 SER A CA 1
ATOM 3776 C C . SER A 1 482 ? 26.227 -8.183 -14.812 1.00 73.88 482 SER A C 1
ATOM 3778 O O . SER A 1 482 ? 25.845 -7.667 -15.860 1.00 73.88 482 SER A O 1
ATOM 3780 N N . GLY A 1 483 ? 27.220 -7.651 -14.090 1.00 74.69 483 GLY A N 1
ATOM 3781 C CA . GLY A 1 483 ? 27.932 -6.437 -14.480 1.00 74.69 483 GLY A CA 1
ATOM 3782 C C . GLY A 1 483 ? 27.049 -5.184 -14.547 1.00 74.69 483 GLY A C 1
ATOM 3783 O O . GLY A 1 483 ? 27.390 -4.266 -15.289 1.00 74.69 483 GLY A O 1
ATOM 3784 N N . PHE A 1 484 ? 25.936 -5.116 -13.803 1.00 81.25 484 PHE A N 1
ATOM 3785 C CA . PHE A 1 484 ? 24.980 -3.999 -13.860 1.00 81.25 484 PHE A CA 1
ATOM 3786 C C . PHE A 1 484 ? 24.586 -3.490 -12.469 1.00 81.25 484 PHE A C 1
ATOM 3788 O O . PHE A 1 484 ? 24.400 -4.271 -11.542 1.00 81.25 484 PHE A O 1
ATOM 3795 N N . GLY A 1 485 ? 24.402 -2.184 -12.311 1.00 86.38 485 GLY A N 1
ATOM 3796 C CA . GLY A 1 485 ? 23.794 -1.604 -11.115 1.00 86.38 485 GLY A CA 1
ATOM 3797 C C . GLY A 1 485 ? 23.143 -0.265 -11.424 1.00 86.38 485 GLY A C 1
ATOM 3798 O O . GLY A 1 485 ? 23.597 0.438 -12.312 1.00 86.38 485 GLY A O 1
ATOM 3799 N N . ARG A 1 486 ? 22.095 0.115 -10.701 1.00 89.94 486 ARG A N 1
ATOM 3800 C CA . ARG A 1 486 ? 21.408 1.401 -10.857 1.00 89.94 486 ARG A CA 1
ATOM 3801 C C . ARG A 1 486 ? 21.329 2.108 -9.515 1.00 89.94 486 ARG A C 1
ATOM 3803 O O . ARG A 1 486 ? 20.770 1.561 -8.560 1.00 89.94 486 ARG A O 1
ATOM 3810 N N . ILE A 1 487 ? 21.867 3.322 -9.457 1.00 90.94 487 ILE A N 1
ATOM 3811 C CA . ILE A 1 487 ? 21.765 4.233 -8.313 1.00 90.94 487 ILE A CA 1
ATOM 3812 C C . ILE A 1 487 ? 20.864 5.391 -8.718 1.00 90.94 487 ILE A C 1
ATOM 3814 O O . ILE A 1 487 ? 21.065 5.980 -9.772 1.00 90.94 487 ILE A O 1
ATOM 3818 N N . GLY A 1 488 ? 19.896 5.754 -7.886 1.00 90.88 488 GLY A N 1
ATOM 3819 C CA . GLY A 1 488 ? 19.045 6.904 -8.146 1.00 90.88 488 GLY A CA 1
ATOM 3820 C C . GLY A 1 488 ? 18.360 7.460 -6.908 1.00 90.88 488 GLY A C 1
ATOM 3821 O O . GLY A 1 488 ? 18.371 6.859 -5.831 1.00 90.88 488 GLY A O 1
ATOM 3822 N N . PHE A 1 489 ? 17.746 8.621 -7.077 1.00 91.94 489 PHE A N 1
ATOM 3823 C CA . PHE A 1 489 ? 16.878 9.248 -6.092 1.00 91.94 489 PHE A CA 1
ATOM 3824 C C . PHE A 1 489 ? 15.670 9.874 -6.791 1.00 91.94 489 PHE A C 1
ATOM 3826 O O . PHE A 1 489 ? 15.774 10.327 -7.929 1.00 91.94 489 PHE A O 1
ATOM 3833 N N . GLU A 1 490 ? 14.537 9.933 -6.100 1.00 91.25 490 GLU A N 1
ATOM 3834 C CA . GLU A 1 490 ? 13.388 10.736 -6.515 1.00 91.25 490 GLU A CA 1
ATOM 3835 C C . GLU A 1 490 ? 13.091 11.743 -5.401 1.00 91.25 490 GLU A C 1
ATOM 3837 O O . GLU A 1 490 ? 12.872 11.361 -4.249 1.00 91.25 490 GLU A O 1
ATOM 3842 N N . ALA A 1 491 ? 13.090 13.034 -5.721 1.00 90.44 491 ALA A N 1
ATOM 3843 C CA . ALA A 1 491 ? 12.655 14.083 -4.806 1.00 90.44 491 ALA A CA 1
ATOM 3844 C C . ALA A 1 491 ? 11.219 14.483 -5.159 1.00 90.44 491 ALA A C 1
ATOM 3846 O O . ALA A 1 491 ? 10.981 15.011 -6.242 1.00 90.44 491 ALA A O 1
ATOM 3847 N N . TRP A 1 492 ? 10.278 14.232 -4.250 1.00 89.75 492 TRP A N 1
ATOM 3848 C CA . TRP A 1 492 ? 8.844 14.459 -4.420 1.00 89.75 492 TRP A CA 1
ATOM 3849 C C . TRP A 1 492 ? 8.340 15.604 -3.537 1.00 89.75 492 TRP A C 1
ATOM 3851 O O . TRP A 1 492 ? 8.703 15.723 -2.364 1.00 89.75 492 TRP A O 1
ATOM 3861 N N . TYR A 1 493 ? 7.441 16.408 -4.093 1.00 87.25 493 TYR A N 1
ATOM 3862 C CA . TYR A 1 493 ? 6.702 17.483 -3.445 1.00 87.25 493 TYR A CA 1
ATOM 3863 C C . TYR A 1 493 ? 5.200 17.245 -3.630 1.00 87.25 493 TYR A C 1
ATOM 3865 O O . TYR A 1 493 ? 4.711 17.103 -4.752 1.00 87.25 493 TYR A O 1
ATOM 3873 N N . ASN A 1 494 ? 4.463 17.202 -2.525 1.00 84.94 494 ASN A N 1
ATOM 3874 C CA . ASN A 1 494 ? 3.021 16.993 -2.511 1.00 84.94 494 ASN A CA 1
ATOM 3875 C C . ASN A 1 494 ? 2.336 18.354 -2.685 1.00 84.94 494 ASN A C 1
ATOM 3877 O O . ASN A 1 494 ? 2.389 19.194 -1.786 1.00 84.94 494 ASN A O 1
ATOM 3881 N N . THR A 1 495 ? 1.707 18.584 -3.839 1.00 82.31 495 THR A N 1
ATOM 3882 C CA . THR A 1 495 ? 0.920 19.805 -4.095 1.00 82.31 495 THR A CA 1
ATOM 3883 C C . THR A 1 495 ? -0.501 19.692 -3.544 1.00 82.31 495 THR A C 1
ATOM 3885 O O . THR A 1 495 ? -1.135 20.701 -3.256 1.00 82.31 495 THR A O 1
ATOM 3888 N N . SER A 1 496 ? -0.992 18.463 -3.384 1.00 80.69 496 SER A N 1
ATOM 3889 C CA . SER A 1 496 ? -2.291 18.100 -2.822 1.00 80.69 496 SER A CA 1
ATOM 3890 C C . SER A 1 496 ? -2.202 16.673 -2.264 1.00 80.69 496 SER A C 1
ATOM 3892 O O . SER A 1 496 ? -1.284 15.932 -2.609 1.00 80.69 496 SER A O 1
ATOM 3894 N N . GLU A 1 497 ? -3.176 16.236 -1.467 1.00 77.88 497 GLU A N 1
ATOM 3895 C CA . GLU A 1 497 ? -3.306 14.830 -1.038 1.00 77.88 497 GLU A CA 1
ATOM 3896 C C . GLU A 1 497 ? -3.380 13.855 -2.228 1.00 77.88 497 GLU A C 1
ATOM 3898 O O . GLU A 1 497 ? -2.974 12.698 -2.138 1.00 77.88 497 GLU A O 1
ATOM 3903 N N . TRP A 1 498 ? -3.877 14.343 -3.367 1.00 78.44 498 TRP A N 1
ATOM 3904 C CA . TRP A 1 498 ? -4.121 13.557 -4.574 1.00 78.44 498 TRP A CA 1
ATOM 3905 C C . TRP A 1 498 ? -3.059 13.737 -5.664 1.00 78.44 498 TRP A C 1
ATOM 3907 O O . TRP A 1 498 ? -3.171 13.075 -6.701 1.00 78.44 498 TRP A O 1
ATOM 3917 N N . GLN A 1 499 ? -2.098 14.655 -5.479 1.00 85.12 499 GLN A N 1
ATOM 3918 C CA . GLN A 1 499 ? -1.118 15.049 -6.497 1.00 85.12 499 GLN A CA 1
ATOM 3919 C C . GLN A 1 499 ? 0.277 15.307 -5.916 1.00 85.12 499 GLN A C 1
ATOM 3921 O O . GLN A 1 499 ? 0.443 16.132 -5.012 1.00 85.12 499 GLN A O 1
ATOM 3926 N N . SER A 1 500 ? 1.291 14.685 -6.522 1.00 86.81 500 SER A N 1
ATOM 3927 C CA . SER A 1 500 ? 2.698 14.963 -6.225 1.00 86.81 500 SER A CA 1
ATOM 3928 C C . SER A 1 500 ? 3.487 15.200 -7.512 1.00 86.81 500 SER A C 1
ATOM 3930 O O . SER A 1 500 ? 3.329 14.495 -8.509 1.00 86.81 500 SER A O 1
ATOM 3932 N N . ILE A 1 501 ? 4.360 16.201 -7.478 1.00 90.81 501 ILE A N 1
ATOM 3933 C CA . ILE A 1 501 ? 5.343 16.505 -8.523 1.00 90.81 501 ILE A CA 1
ATOM 3934 C C . ILE A 1 501 ? 6.710 16.075 -7.997 1.00 90.81 501 ILE A C 1
ATOM 3936 O O . ILE A 1 501 ? 6.979 16.221 -6.806 1.00 90.81 501 ILE A O 1
ATOM 3940 N N . GLY A 1 502 ? 7.594 15.571 -8.847 1.00 90.56 502 GLY A N 1
ATOM 3941 C CA . GLY A 1 502 ? 8.942 15.211 -8.435 1.00 90.56 502 GLY A CA 1
ATOM 3942 C C . GLY A 1 502 ? 9.982 15.297 -9.541 1.00 90.56 502 GLY A C 1
ATOM 3943 O O . GLY A 1 502 ? 9.671 15.474 -10.718 1.00 90.56 502 GLY A O 1
ATOM 3944 N N . ILE A 1 503 ? 11.239 15.158 -9.135 1.00 91.88 503 ILE A N 1
ATOM 3945 C CA . ILE A 1 503 ? 12.390 15.035 -10.030 1.00 91.88 503 ILE A CA 1
ATOM 3946 C C . ILE A 1 503 ? 13.116 13.741 -9.671 1.00 91.88 503 ILE A C 1
ATOM 3948 O O . ILE A 1 503 ? 13.558 13.560 -8.533 1.00 91.88 503 ILE A O 1
ATOM 3952 N N . GLY A 1 504 ? 13.216 12.847 -10.647 1.00 91.25 504 GLY A N 1
ATOM 3953 C CA . GLY A 1 504 ? 14.024 11.641 -10.602 1.00 91.25 504 GLY A CA 1
ATOM 3954 C C . GLY A 1 504 ? 15.416 11.889 -11.174 1.00 91.25 504 GLY A C 1
ATOM 3955 O O . GLY A 1 504 ? 15.588 12.600 -12.165 1.00 91.25 504 GLY A O 1
ATOM 3956 N N . PHE A 1 505 ? 16.415 11.261 -10.568 1.00 91.81 505 PHE A N 1
ATOM 3957 C CA . PHE A 1 505 ? 17.732 11.064 -11.159 1.00 91.81 505 PHE A CA 1
ATOM 3958 C C . PHE A 1 505 ? 18.115 9.595 -11.016 1.00 91.81 505 PHE A C 1
ATOM 3960 O O . PHE A 1 505 ? 18.020 9.043 -9.918 1.00 91.81 505 PHE A O 1
ATOM 3967 N N . ALA A 1 506 ? 18.566 8.963 -12.097 1.00 90.06 506 ALA A N 1
ATOM 3968 C CA . ALA A 1 506 ? 19.093 7.605 -12.061 1.00 90.06 506 ALA A CA 1
ATOM 3969 C C . ALA A 1 506 ? 20.332 7.457 -12.950 1.00 90.06 506 ALA A C 1
ATOM 3971 O O . ALA A 1 506 ? 20.315 7.791 -14.132 1.00 90.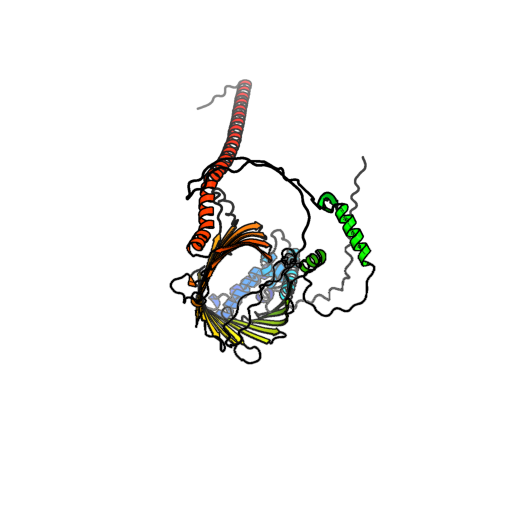06 506 ALA A O 1
ATOM 3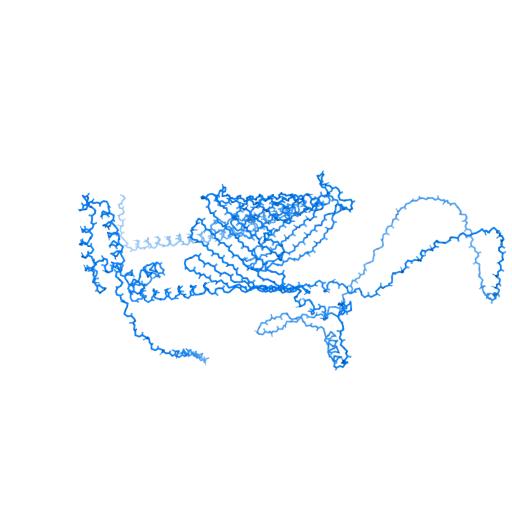972 N N . THR A 1 507 ? 21.386 6.904 -12.364 1.00 88.62 507 THR A N 1
ATOM 3973 C CA . THR A 1 507 ? 22.618 6.463 -13.009 1.00 88.62 507 THR A CA 1
ATOM 3974 C C . THR A 1 507 ? 22.577 4.944 -13.132 1.00 88.62 507 THR A C 1
ATOM 3976 O O . THR A 1 507 ? 22.713 4.239 -12.128 1.00 88.62 507 THR A O 1
ATOM 3979 N N . ASP A 1 508 ? 22.423 4.433 -14.352 1.00 86.06 508 ASP A N 1
ATOM 3980 C CA . ASP A 1 508 ? 22.673 3.021 -14.653 1.00 86.06 508 ASP A CA 1
ATOM 3981 C C . ASP A 1 508 ? 24.176 2.827 -14.939 1.00 86.06 508 ASP A C 1
ATOM 3983 O O . ASP A 1 508 ? 24.770 3.559 -15.730 1.00 86.06 508 ASP A O 1
ATOM 3987 N N . LEU A 1 509 ? 24.799 1.857 -14.273 1.00 82.12 509 LEU A N 1
ATOM 3988 C CA . LEU A 1 509 ? 26.235 1.582 -14.208 1.00 82.12 509 LEU A CA 1
ATOM 3989 C C . LEU A 1 509 ? 26.553 0.228 -14.848 1.00 82.12 509 LEU A C 1
ATOM 3991 O O . LEU A 1 509 ? 26.022 -0.799 -14.420 1.00 82.12 509 LEU A O 1
ATOM 3995 N N . SER A 1 510 ? 27.532 0.185 -15.753 1.00 73.38 510 SER A N 1
ATOM 3996 C CA . SER A 1 510 ? 28.244 -1.060 -16.053 1.00 73.38 510 SER A CA 1
ATOM 3997 C C . SER A 1 510 ? 29.253 -1.360 -14.932 1.00 73.38 510 SER A C 1
ATOM 3999 O O . SER A 1 510 ? 30.289 -0.703 -14.828 1.00 73.38 510 SER A O 1
ATOM 4001 N N . LEU A 1 511 ? 28.987 -2.359 -14.087 1.00 63.41 511 LEU A N 1
ATOM 4002 C CA . LEU A 1 511 ? 29.848 -2.738 -12.953 1.00 63.41 511 LEU A CA 1
ATOM 4003 C C . LEU A 1 511 ? 31.159 -3.438 -13.361 1.00 63.41 511 LEU A C 1
ATOM 4005 O O . LEU A 1 511 ? 31.957 -3.763 -12.488 1.00 63.41 511 LEU A O 1
ATOM 4009 N N . SER A 1 512 ? 31.455 -3.554 -14.661 1.00 54.84 512 SER A N 1
ATOM 4010 C CA . SER A 1 512 ? 32.822 -3.767 -15.177 1.00 54.84 512 SER A CA 1
ATOM 4011 C C . SER A 1 512 ? 33.804 -2.643 -14.788 1.00 54.84 512 SER A C 1
ATOM 4013 O O . SER A 1 512 ? 35.010 -2.779 -14.979 1.00 54.84 512 SER A O 1
ATOM 4015 N N . ILE A 1 513 ? 33.285 -1.541 -14.234 1.00 48.44 513 ILE A N 1
ATOM 4016 C CA . ILE A 1 513 ? 34.027 -0.449 -13.594 1.00 48.44 513 ILE A CA 1
ATOM 4017 C C . ILE A 1 513 ? 34.529 -0.826 -12.180 1.00 48.44 513 ILE A C 1
ATOM 4019 O O . ILE A 1 513 ? 35.526 -0.269 -11.725 1.00 48.44 513 ILE A O 1
ATOM 4023 N N . LEU A 1 514 ? 33.866 -1.749 -11.468 1.00 50.00 514 LEU A N 1
ATOM 4024 C CA . LEU A 1 514 ? 34.288 -2.177 -10.129 1.00 50.00 514 LEU A CA 1
ATOM 4025 C C . LEU A 1 514 ? 35.363 -3.278 -10.218 1.00 50.00 514 LEU A C 1
ATOM 4027 O O . LEU A 1 514 ? 35.212 -4.199 -11.022 1.00 50.00 514 LEU A O 1
ATOM 4031 N N . PRO A 1 515 ? 36.388 -3.280 -9.342 1.00 48.59 515 PRO A N 1
ATOM 4032 C CA . PRO A 1 515 ? 37.516 -4.225 -9.398 1.00 48.59 515 PRO A CA 1
ATOM 4033 C C . PRO A 1 515 ? 37.163 -5.688 -9.052 1.00 48.59 515 PRO A C 1
ATOM 4035 O O . PRO A 1 515 ? 38.054 -6.522 -8.948 1.00 48.59 515 PRO A O 1
ATOM 4038 N N . ILE A 1 516 ? 35.878 -5.997 -8.860 1.00 49.53 516 ILE A N 1
ATOM 4039 C CA . ILE A 1 516 ? 35.346 -7.313 -8.467 1.00 49.53 516 ILE A CA 1
ATOM 4040 C C . ILE A 1 516 ? 34.657 -8.011 -9.665 1.00 49.53 516 ILE A C 1
ATOM 4042 O O . ILE A 1 516 ? 34.382 -9.206 -9.621 1.00 49.53 516 ILE A O 1
ATOM 4046 N N . GLY A 1 517 ? 34.361 -7.282 -10.749 1.00 44.84 517 GLY A N 1
ATOM 4047 C CA . GLY A 1 517 ? 33.650 -7.818 -11.913 1.00 44.84 517 GLY A CA 1
ATOM 4048 C C . GLY A 1 517 ? 34.568 -8.459 -12.959 1.00 44.84 517 GLY A C 1
ATOM 4049 O O . GLY A 1 517 ? 35.609 -7.902 -13.314 1.00 44.84 517 GLY A O 1
ATOM 4050 N N . TYR A 1 518 ? 34.138 -9.584 -13.540 1.00 46.84 518 TYR A N 1
ATOM 4051 C CA . TYR A 1 518 ? 34.738 -10.107 -14.772 1.00 46.84 518 TYR A CA 1
ATOM 4052 C C . TYR A 1 518 ? 34.642 -9.054 -15.890 1.00 46.84 518 TYR A C 1
ATOM 4054 O O . TYR A 1 518 ? 33.554 -8.572 -16.214 1.00 46.84 518 TYR A O 1
ATOM 4062 N N . LYS A 1 519 ? 35.777 -8.705 -16.510 1.00 45.34 519 LYS A N 1
ATOM 4063 C CA . LYS A 1 519 ? 35.821 -7.755 -17.633 1.00 45.34 519 LYS A CA 1
ATOM 4064 C C . LYS A 1 519 ? 35.122 -8.344 -18.863 1.00 45.34 519 LYS A C 1
ATOM 4066 O O . LYS A 1 519 ? 35.720 -9.103 -19.624 1.00 45.34 519 LYS A O 1
ATOM 4071 N N . THR A 1 520 ? 33.872 -7.952 -19.099 1.00 49.41 520 THR A N 1
ATOM 4072 C CA . THR A 1 520 ? 33.164 -8.239 -20.352 1.00 49.41 520 THR A CA 1
ATOM 4073 C C . THR A 1 520 ? 33.886 -7.549 -21.515 1.00 49.41 520 THR A C 1
ATOM 4075 O O . THR A 1 520 ? 33.903 -6.322 -21.614 1.00 49.41 520 THR A O 1
ATOM 4078 N N . ARG A 1 521 ? 34.509 -8.350 -22.394 1.00 48.53 521 ARG A N 1
ATOM 4079 C CA . ARG A 1 521 ? 35.569 -7.948 -23.349 1.00 48.53 521 ARG A CA 1
ATOM 4080 C C . ARG A 1 521 ? 35.303 -6.663 -24.152 1.00 48.53 521 ARG A C 1
ATOM 4082 O O . ARG A 1 521 ? 36.249 -5.932 -24.422 1.00 48.53 521 ARG A O 1
ATOM 4089 N N . ASN A 1 522 ? 34.042 -6.372 -24.486 1.00 47.22 522 ASN A N 1
ATOM 4090 C CA . ASN A 1 522 ? 33.653 -5.231 -25.327 1.00 47.22 522 ASN A CA 1
ATOM 4091 C C . ASN A 1 522 ? 32.839 -4.131 -24.609 1.00 47.22 522 ASN A C 1
ATOM 4093 O O . ASN A 1 522 ? 32.549 -3.104 -25.225 1.00 47.22 522 ASN A O 1
ATOM 4097 N N . SER A 1 523 ? 32.473 -4.285 -23.329 1.00 52.78 523 SER A N 1
ATOM 4098 C CA . SER A 1 523 ? 31.694 -3.255 -22.622 1.00 52.78 523 SER A CA 1
ATOM 4099 C C . SER A 1 523 ? 32.601 -2.136 -22.108 1.00 52.78 523 SER A C 1
ATOM 4101 O O . SER A 1 523 ? 32.979 -2.120 -20.933 1.00 52.78 523 SER A O 1
ATOM 4103 N N . ARG A 1 524 ? 32.925 -1.165 -22.979 1.00 53.22 524 ARG A N 1
ATOM 4104 C CA . ARG A 1 524 ? 33.505 0.127 -22.557 1.00 53.22 524 ARG A CA 1
ATOM 4105 C C . ARG A 1 524 ? 32.644 0.687 -21.419 1.00 53.22 524 ARG A C 1
ATOM 4107 O O . ARG A 1 524 ? 31.435 0.804 -21.604 1.00 53.22 524 ARG A O 1
ATOM 4114 N N . GLY A 1 525 ? 33.264 0.992 -20.275 1.00 60.47 525 GLY A N 1
ATOM 4115 C CA . GLY A 1 525 ? 32.605 1.267 -18.989 1.00 60.47 525 GLY A CA 1
ATOM 4116 C C . GLY A 1 525 ? 31.770 2.549 -18.957 1.00 60.47 525 GLY A C 1
ATOM 4117 O O . GLY A 1 525 ? 32.147 3.525 -18.315 1.00 60.47 525 GLY A O 1
ATOM 4118 N N . ARG A 1 526 ? 30.652 2.547 -19.681 1.00 71.75 526 ARG A N 1
ATOM 4119 C CA . ARG A 1 526 ? 29.715 3.658 -19.814 1.00 71.75 526 ARG A CA 1
ATOM 4120 C C . ARG A 1 526 ? 28.624 3.552 -18.754 1.00 71.75 526 ARG A C 1
ATOM 4122 O O . ARG A 1 526 ? 28.043 2.486 -18.567 1.00 71.75 526 ARG A O 1
ATOM 4129 N N . ALA A 1 527 ? 28.298 4.677 -18.133 1.00 79.19 527 ALA A N 1
ATOM 4130 C CA . ALA A 1 527 ? 27.080 4.834 -17.349 1.00 79.19 527 ALA A CA 1
ATOM 4131 C C . ALA A 1 527 ? 26.100 5.765 -18.071 1.00 79.19 527 ALA A C 1
ATOM 4133 O O . ALA A 1 527 ? 26.523 6.726 -18.721 1.00 79.19 527 ALA A O 1
ATOM 4134 N N . THR A 1 528 ? 24.802 5.509 -17.933 1.00 82.62 528 THR A N 1
ATOM 4135 C CA . THR A 1 528 ? 23.742 6.390 -18.439 1.00 82.62 528 THR A CA 1
ATOM 4136 C C . THR A 1 528 ? 23.087 7.123 -17.279 1.00 82.62 528 THR A C 1
ATOM 4138 O O . THR A 1 528 ? 22.400 6.521 -16.457 1.00 82.62 528 THR A O 1
ATOM 4141 N N . ASN A 1 529 ? 23.315 8.434 -17.215 1.00 85.38 529 ASN A N 1
ATOM 4142 C CA . ASN A 1 529 ? 22.669 9.339 -16.272 1.00 85.38 529 ASN A CA 1
ATOM 4143 C C . ASN A 1 529 ? 21.364 9.836 -16.892 1.00 85.38 529 ASN A C 1
ATOM 4145 O O . ASN A 1 529 ? 21.386 10.434 -17.965 1.00 85.38 529 ASN A O 1
ATOM 4149 N N . THR A 1 530 ? 20.244 9.622 -16.215 1.00 87.56 530 THR A N 1
ATOM 4150 C CA . THR A 1 530 ? 18.912 10.057 -16.641 1.00 87.56 530 THR A CA 1
ATOM 4151 C C . THR A 1 530 ? 18.324 11.008 -15.608 1.00 87.56 530 THR A C 1
ATOM 4153 O O . THR A 1 530 ? 18.350 10.724 -14.411 1.00 87.56 530 THR A O 1
ATOM 4156 N N . ILE A 1 531 ? 17.808 12.146 -16.071 1.00 89.38 531 ILE A N 1
ATOM 4157 C CA . ILE A 1 531 ? 16.992 13.076 -15.286 1.00 89.38 531 ILE A CA 1
ATOM 4158 C C . ILE A 1 531 ? 15.559 12.923 -15.787 1.00 89.38 531 ILE A C 1
ATOM 4160 O O . ILE A 1 531 ? 15.307 13.119 -16.979 1.00 89.38 531 ILE A O 1
ATOM 4164 N N . SER A 1 532 ? 14.623 12.596 -14.898 1.00 88.69 532 SER A N 1
ATOM 4165 C CA . SER A 1 532 ? 13.201 12.498 -15.225 1.00 88.69 532 SER A CA 1
ATOM 4166 C C . SER A 1 532 ? 12.354 13.478 -14.416 1.00 88.69 532 SER A C 1
ATOM 4168 O O . SER A 1 532 ? 12.582 13.713 -13.231 1.00 88.69 532 SER A O 1
ATOM 4170 N N . PHE A 1 533 ? 11.356 14.070 -15.067 1.00 90.88 533 PHE A N 1
ATOM 4171 C CA . PHE A 1 533 ? 10.266 14.764 -14.396 1.00 90.88 533 PHE A CA 1
ATOM 4172 C C . PHE A 1 533 ? 9.188 13.740 -14.047 1.00 90.88 533 PHE A C 1
ATOM 4174 O O . PHE A 1 533 ? 8.795 12.924 -14.886 1.00 90.88 533 PHE A O 1
ATOM 4181 N N . LEU A 1 534 ? 8.724 13.777 -12.803 1.00 89.75 534 LEU A N 1
ATOM 4182 C CA . LEU A 1 534 ? 7.780 12.823 -12.242 1.00 89.75 534 LEU A CA 1
ATOM 4183 C C . LEU A 1 534 ? 6.486 13.549 -11.878 1.00 89.75 534 LEU A C 1
ATOM 4185 O O . LEU A 1 534 ? 6.506 14.587 -11.220 1.00 89.75 534 LEU A O 1
ATOM 4189 N N . TYR A 1 535 ? 5.350 12.984 -12.270 1.00 90.31 535 TYR A N 1
ATOM 4190 C CA . TYR A 1 535 ? 4.034 13.474 -11.871 1.00 90.31 535 TYR A CA 1
ATOM 4191 C C . TYR A 1 535 ? 3.147 12.308 -11.453 1.00 90.31 535 TYR A C 1
ATOM 4193 O O . TYR A 1 535 ? 3.090 11.281 -12.135 1.00 90.31 535 TYR A O 1
ATOM 4201 N N . THR A 1 536 ? 2.427 12.464 -10.348 1.00 88.19 536 THR A N 1
ATOM 4202 C CA . THR A 1 536 ? 1.413 11.510 -9.903 1.00 88.19 536 THR A CA 1
ATOM 4203 C C . THR A 1 536 ? 0.080 12.195 -9.648 1.00 88.19 536 THR A C 1
ATOM 4205 O O . THR A 1 536 ? 0.015 13.265 -9.048 1.00 88.19 536 THR A O 1
ATOM 4208 N N . ARG A 1 537 ? -1.004 11.534 -10.069 1.00 85.75 537 ARG A N 1
ATOM 4209 C CA . ARG A 1 537 ? -2.385 11.884 -9.713 1.00 85.75 537 ARG A CA 1
ATOM 4210 C C . ARG A 1 537 ? -3.172 10.611 -9.418 1.00 85.75 537 ARG A C 1
ATOM 4212 O O . ARG A 1 537 ? -3.411 9.808 -10.321 1.00 85.75 537 ARG A O 1
ATOM 4219 N N . LYS A 1 538 ? -3.575 10.412 -8.160 1.00 79.31 538 LYS A N 1
ATOM 4220 C CA . LYS A 1 538 ? -4.174 9.154 -7.662 1.00 79.31 538 LYS A CA 1
ATOM 4221 C C . LYS A 1 538 ? -3.357 7.914 -8.095 1.00 79.31 538 LYS A C 1
ATOM 4223 O O . LYS A 1 538 ? -2.260 7.713 -7.591 1.00 79.31 538 LYS A O 1
ATOM 4228 N N . GLN A 1 539 ? -3.864 7.093 -9.023 1.00 74.69 539 GLN A N 1
ATOM 4229 C CA . GLN A 1 539 ? -3.188 5.874 -9.512 1.00 74.69 539 GLN A CA 1
ATOM 4230 C C . GLN A 1 539 ? -2.341 6.076 -10.785 1.00 74.69 539 GLN A C 1
ATOM 4232 O O . GLN A 1 539 ? -1.693 5.135 -11.249 1.00 74.69 539 GLN A O 1
ATOM 4237 N N . HIS A 1 540 ? -2.342 7.275 -11.371 1.00 75.75 540 HIS A N 1
ATOM 4238 C CA . HIS A 1 540 ? -1.585 7.583 -12.584 1.00 75.75 540 HIS A CA 1
ATOM 4239 C C . HIS A 1 540 ? -0.205 8.130 -12.198 1.00 75.75 540 HIS A C 1
ATOM 4241 O O . HIS A 1 540 ? -0.131 9.185 -11.574 1.00 75.75 540 HIS A O 1
ATOM 4247 N N . ARG A 1 541 ? 0.875 7.430 -12.578 1.00 81.94 541 ARG A N 1
ATOM 4248 C CA . ARG A 1 541 ? 2.257 7.946 -12.580 1.00 81.94 541 ARG A CA 1
ATOM 4249 C C . ARG A 1 541 ? 2.651 8.240 -14.023 1.00 81.94 541 ARG A C 1
ATOM 4251 O O . ARG A 1 541 ? 2.544 7.359 -14.873 1.00 81.94 541 ARG A O 1
ATOM 4258 N N . ILE A 1 542 ? 3.111 9.458 -14.271 1.00 84.19 542 ILE A N 1
ATOM 4259 C CA . ILE A 1 542 ? 3.739 9.898 -15.513 1.00 84.19 542 ILE A CA 1
ATOM 4260 C C . ILE A 1 542 ? 5.213 10.148 -15.194 1.00 84.19 542 ILE A C 1
ATOM 4262 O O . ILE A 1 542 ? 5.541 10.774 -14.186 1.00 84.19 542 ILE A O 1
ATOM 4266 N N . GLU A 1 543 ? 6.096 9.640 -16.045 1.00 83.94 543 GLU A N 1
ATOM 4267 C CA . GLU A 1 543 ? 7.536 9.847 -15.952 1.00 83.94 543 GLU A CA 1
ATOM 4268 C C . GLU A 1 543 ? 8.051 10.277 -17.324 1.00 83.94 543 GLU A C 1
ATOM 4270 O O . GLU A 1 543 ? 7.888 9.558 -18.309 1.00 83.94 543 GLU A O 1
ATOM 4275 N N . ILE A 1 544 ? 8.629 11.475 -17.385 1.00 85.50 544 ILE A N 1
ATOM 4276 C CA . ILE A 1 544 ? 9.143 12.089 -18.609 1.00 85.50 544 ILE A CA 1
ATOM 4277 C C . ILE A 1 544 ? 10.665 12.173 -18.466 1.00 85.50 544 ILE A C 1
ATOM 4279 O O . ILE A 1 544 ? 11.131 12.974 -17.655 1.00 85.50 544 ILE A O 1
ATOM 4283 N N . PRO A 1 545 ? 11.468 11.384 -19.202 1.00 83.38 545 PRO A N 1
ATOM 4284 C CA . PRO A 1 545 ? 12.911 11.593 -19.245 1.00 83.38 545 PRO A CA 1
ATOM 4285 C C . PRO A 1 545 ? 13.193 12.939 -19.928 1.00 83.38 545 PRO A C 1
ATOM 4287 O O . PRO A 1 545 ? 12.928 13.107 -21.115 1.00 83.38 545 PRO A O 1
ATOM 4290 N N . VAL A 1 546 ? 13.699 13.906 -19.163 1.00 83.62 546 VAL A N 1
ATOM 4291 C CA . VAL A 1 546 ? 13.999 15.270 -19.634 1.00 83.62 546 VAL A CA 1
ATOM 4292 C C . VAL A 1 546 ? 15.380 15.321 -20.281 1.00 83.62 546 VAL A C 1
ATOM 4294 O O . VAL A 1 546 ? 15.575 16.012 -21.276 1.00 83.62 546 VAL A O 1
ATOM 4297 N N . ALA A 1 547 ? 16.342 14.577 -19.731 1.00 79.62 547 ALA A N 1
ATOM 4298 C CA . ALA A 1 547 ? 17.688 14.482 -20.278 1.00 79.62 547 ALA A CA 1
ATOM 4299 C C . ALA A 1 547 ? 18.320 13.116 -19.984 1.00 79.62 547 ALA A C 1
ATOM 4301 O O . ALA A 1 547 ? 18.125 12.547 -18.907 1.00 79.62 547 ALA A O 1
ATOM 4302 N N . ALA A 1 548 ? 19.113 12.615 -20.932 1.00 79.69 548 ALA A N 1
ATOM 4303 C CA . ALA A 1 548 ? 19.899 11.396 -20.794 1.00 79.69 548 ALA A CA 1
ATOM 4304 C C . ALA A 1 548 ? 21.327 11.643 -21.302 1.00 79.69 548 ALA A C 1
ATOM 4306 O O . ALA A 1 548 ? 21.520 12.056 -22.444 1.00 79.69 548 ALA A O 1
ATOM 4307 N N . PHE A 1 549 ? 22.328 11.385 -20.460 1.00 80.88 549 PHE A N 1
ATOM 4308 C CA . PHE A 1 549 ? 23.738 11.657 -20.738 1.00 80.88 549 PHE A CA 1
ATOM 4309 C C . PHE A 1 549 ? 24.590 10.404 -20.523 1.00 80.88 549 PHE A C 1
ATOM 4311 O O . PHE A 1 549 ? 24.469 9.724 -19.502 1.00 80.88 549 PHE A O 1
ATOM 4318 N N . ILE A 1 550 ? 25.489 10.113 -21.465 1.00 78.50 550 ILE A N 1
ATOM 4319 C CA . ILE A 1 550 ? 26.389 8.956 -21.398 1.00 78.50 550 ILE A CA 1
ATOM 4320 C C . ILE A 1 550 ? 27.746 9.406 -20.848 1.00 78.50 550 ILE A C 1
ATOM 4322 O O . ILE A 1 550 ? 28.449 10.182 -21.487 1.00 78.50 550 ILE A O 1
ATOM 4326 N N . SER A 1 551 ? 28.131 8.897 -19.679 1.00 76.81 551 SER A N 1
ATOM 4327 C CA . SER A 1 551 ? 29.448 9.135 -19.072 1.00 76.81 551 SER A CA 1
ATOM 4328 C C . SER A 1 551 ? 30.375 7.956 -19.361 1.00 76.81 551 SER A C 1
ATOM 4330 O O . SER A 1 551 ? 30.050 6.828 -19.003 1.00 76.81 551 SER A O 1
ATOM 4332 N N . SER A 1 552 ? 31.520 8.192 -20.008 1.00 69.88 552 SER A N 1
ATOM 4333 C CA . SER A 1 552 ? 32.449 7.138 -20.459 1.00 69.88 552 SER A CA 1
ATOM 4334 C C . SER A 1 552 ? 33.507 6.704 -19.441 1.00 69.88 552 SER A C 1
ATOM 4336 O O . SER A 1 552 ? 34.194 5.715 -19.686 1.00 69.88 552 SER A O 1
ATOM 4338 N N . GLU A 1 553 ? 33.664 7.430 -18.332 1.00 70.44 553 GLU A N 1
ATOM 4339 C CA . GLU A 1 553 ? 34.645 7.128 -17.284 1.00 70.44 553 GLU A CA 1
ATOM 4340 C C . GLU A 1 553 ? 34.024 7.287 -15.899 1.00 70.44 553 GLU A C 1
ATOM 4342 O O . GLU A 1 553 ? 33.265 8.228 -15.659 1.00 70.44 553 GLU A O 1
ATOM 4347 N N . PHE A 1 554 ? 34.443 6.451 -14.947 1.00 67.38 554 PHE A N 1
ATOM 4348 C CA . PHE A 1 554 ? 33.968 6.496 -13.562 1.00 67.38 554 PHE A CA 1
ATOM 4349 C C . PHE A 1 554 ? 34.139 7.862 -12.877 1.00 67.38 554 PHE A C 1
ATOM 4351 O O . PHE A 1 554 ? 33.307 8.236 -12.056 1.00 67.38 554 PHE A O 1
ATOM 4358 N N . ARG A 1 555 ? 35.173 8.636 -13.243 1.00 71.50 555 ARG A N 1
ATOM 4359 C CA . ARG A 1 555 ? 35.393 9.999 -12.728 1.00 71.50 555 ARG A CA 1
ATOM 4360 C C . ARG A 1 555 ? 34.205 10.912 -13.036 1.00 71.50 555 ARG A C 1
ATOM 4362 O O . ARG A 1 555 ? 33.679 11.547 -12.127 1.00 71.50 555 ARG A O 1
ATOM 4369 N N . TRP A 1 556 ? 33.731 10.905 -14.283 1.00 73.81 556 TRP A N 1
ATOM 4370 C CA . TRP A 1 556 ? 32.538 11.645 -14.698 1.00 73.81 556 TRP A CA 1
ATOM 4371 C C . TRP A 1 556 ? 31.273 11.104 -14.037 1.00 73.81 556 TRP A C 1
ATOM 4373 O O . TRP A 1 556 ? 30.440 11.890 -13.602 1.00 73.81 556 TRP A O 1
ATOM 4383 N N . VAL A 1 557 ? 31.142 9.781 -13.897 1.00 69.62 557 VAL A N 1
ATOM 4384 C CA . VAL A 1 557 ? 29.993 9.164 -13.210 1.00 69.62 557 VAL A CA 1
ATOM 4385 C C . VAL A 1 557 ? 29.889 9.632 -11.758 1.00 69.62 557 VAL A C 1
ATOM 4387 O O . VAL A 1 557 ? 28.824 10.067 -11.329 1.00 69.62 557 VAL A O 1
ATOM 4390 N N . LEU A 1 558 ? 30.991 9.571 -11.008 1.00 73.81 558 LEU A N 1
ATOM 4391 C CA . LEU A 1 558 ? 31.029 9.966 -9.601 1.00 73.81 558 LEU A CA 1
ATOM 4392 C C . LEU A 1 558 ? 30.845 11.481 -9.441 1.00 73.81 558 LEU A C 1
ATOM 4394 O O . LEU A 1 558 ? 30.130 11.905 -8.536 1.00 73.81 558 LEU A O 1
ATOM 4398 N N . LEU A 1 559 ? 31.404 12.284 -10.354 1.00 78.31 559 LEU A N 1
ATOM 4399 C CA . LEU A 1 559 ? 31.141 13.722 -10.434 1.00 78.31 559 LEU A CA 1
ATOM 4400 C C . LEU A 1 559 ? 29.639 13.982 -10.616 1.00 78.31 559 LEU A C 1
ATOM 4402 O O . LEU A 1 559 ? 29.047 14.631 -9.762 1.00 78.31 559 LEU A O 1
ATOM 4406 N N . TRP A 1 560 ? 29.001 13.404 -11.641 1.00 77.00 560 TRP A N 1
ATOM 4407 C CA . TRP A 1 560 ? 27.567 13.576 -11.915 1.00 77.00 560 TRP A CA 1
ATOM 4408 C C . TRP A 1 560 ? 26.653 13.064 -10.798 1.00 77.00 560 TRP A C 1
ATOM 4410 O O . TRP A 1 560 ? 25.610 13.662 -10.558 1.00 77.00 560 TRP A O 1
ATOM 4420 N N . LEU A 1 561 ? 27.027 11.993 -10.096 1.00 74.94 561 LEU A N 1
ATOM 4421 C CA . LEU A 1 561 ? 26.270 11.474 -8.952 1.00 74.94 561 LEU A CA 1
ATOM 4422 C C . LEU A 1 561 ? 26.366 12.426 -7.745 1.00 74.94 561 LEU A C 1
ATOM 4424 O O . LEU A 1 561 ? 25.389 12.621 -7.020 1.00 74.94 561 LEU A O 1
ATOM 4428 N N . MET A 1 562 ? 27.514 13.088 -7.571 1.00 79.31 562 MET A N 1
ATOM 4429 C CA . MET A 1 562 ? 27.705 14.134 -6.564 1.00 79.31 562 MET A CA 1
ATOM 4430 C C . MET A 1 562 ? 27.127 15.495 -6.984 1.00 79.31 562 MET A C 1
ATOM 4432 O O . MET A 1 562 ? 26.765 16.272 -6.100 1.00 79.31 562 MET A O 1
ATOM 4436 N N . THR A 1 563 ? 26.979 15.794 -8.282 1.00 79.94 563 THR A N 1
ATOM 4437 C CA . THR A 1 563 ? 26.494 17.096 -8.778 1.00 79.94 563 THR A CA 1
ATOM 4438 C C . THR A 1 563 ? 25.157 17.508 -8.150 1.00 79.94 563 THR A C 1
ATOM 4440 O O . THR A 1 563 ? 25.131 18.587 -7.565 1.00 79.94 563 THR A O 1
ATOM 4443 N N . PRO A 1 564 ? 24.076 16.698 -8.125 1.00 76.50 564 PRO A N 1
ATOM 4444 C CA . PRO A 1 564 ? 22.835 17.082 -7.447 1.00 76.50 564 PRO A CA 1
ATOM 4445 C C . PRO A 1 564 ? 23.003 17.377 -5.952 1.00 76.50 564 PRO A C 1
ATOM 4447 O O . PRO A 1 564 ? 22.336 18.265 -5.424 1.00 76.50 564 PRO A O 1
ATOM 4450 N N . TRP A 1 565 ? 23.911 16.681 -5.260 1.00 79.31 565 TRP A N 1
ATOM 4451 C CA . TRP A 1 565 ? 24.181 16.914 -3.838 1.00 79.31 565 TRP A CA 1
ATOM 4452 C C . TRP A 1 565 ? 24.989 18.194 -3.604 1.00 79.31 565 TRP A C 1
ATOM 4454 O O . TRP A 1 565 ? 24.667 18.959 -2.693 1.00 79.31 565 TRP A O 1
ATOM 4464 N N . VAL A 1 566 ? 25.988 18.472 -4.448 1.00 81.94 566 VAL A N 1
ATOM 4465 C CA . VAL A 1 566 ? 26.759 19.724 -4.429 1.00 81.94 566 VAL A CA 1
ATOM 4466 C C . VAL A 1 566 ? 25.866 20.902 -4.819 1.00 81.94 566 VAL A C 1
ATOM 4468 O O . VAL A 1 566 ? 25.847 21.894 -4.099 1.00 81.94 566 VAL A O 1
ATOM 4471 N N . CYS A 1 567 ? 25.050 20.777 -5.867 1.00 80.62 567 CYS A N 1
ATOM 4472 C CA . CYS A 1 567 ? 24.048 21.769 -6.251 1.00 80.62 567 CYS A CA 1
ATOM 4473 C C . CYS A 1 567 ? 23.027 22.000 -5.131 1.00 80.62 567 CYS A C 1
ATOM 4475 O O . CYS A 1 567 ? 22.754 23.150 -4.811 1.00 80.62 567 CYS A O 1
ATOM 4477 N N . TYR A 1 568 ? 22.521 20.957 -4.463 1.00 78.25 568 TYR A N 1
ATOM 4478 C CA . TYR A 1 568 ? 21.641 21.117 -3.300 1.00 78.25 568 TYR A CA 1
ATOM 4479 C C . TYR A 1 568 ? 22.345 21.811 -2.123 1.00 78.25 568 TYR A C 1
ATOM 4481 O O . TYR A 1 568 ? 21.756 22.679 -1.481 1.00 78.25 568 TYR A O 1
ATOM 4489 N N . ARG A 1 569 ? 23.612 21.480 -1.836 1.00 80.25 569 ARG A N 1
ATOM 4490 C CA . ARG A 1 569 ? 24.406 22.145 -0.789 1.00 80.25 569 ARG A CA 1
ATOM 4491 C C . ARG A 1 569 ? 24.663 23.616 -1.121 1.00 80.25 569 ARG A C 1
ATOM 4493 O O . ARG A 1 569 ? 24.398 24.464 -0.272 1.00 80.25 569 ARG A O 1
ATOM 4500 N N . ALA A 1 570 ? 25.110 23.916 -2.337 1.00 82.25 570 ALA A N 1
ATOM 4501 C CA . ALA A 1 570 ? 25.365 25.268 -2.823 1.00 82.25 570 ALA A CA 1
ATOM 4502 C C . ALA A 1 570 ? 24.076 26.099 -2.864 1.00 82.25 570 ALA A C 1
ATOM 4504 O O . ALA A 1 570 ? 24.038 27.183 -2.288 1.00 82.25 570 ALA A O 1
ATOM 4505 N N . ALA A 1 571 ? 22.991 25.559 -3.428 1.00 78.94 571 ALA A N 1
ATOM 4506 C CA . ALA A 1 571 ? 21.677 26.193 -3.420 1.00 78.94 571 ALA A CA 1
ATOM 4507 C C . ALA A 1 571 ? 21.181 26.428 -1.990 1.00 78.94 571 ALA A C 1
ATOM 4509 O O . ALA A 1 571 ? 20.706 27.514 -1.695 1.00 78.94 571 ALA A O 1
ATOM 4510 N N . ARG A 1 572 ? 21.349 25.480 -1.057 1.00 78.56 572 ARG A N 1
ATOM 4511 C CA . ARG A 1 572 ? 20.964 25.673 0.351 1.00 78.56 572 ARG A CA 1
ATOM 4512 C C . ARG A 1 572 ? 21.792 26.755 1.054 1.00 78.56 572 ARG A C 1
ATOM 4514 O O . ARG A 1 572 ? 21.251 27.435 1.920 1.00 78.56 572 ARG A O 1
ATOM 4521 N N . VAL A 1 573 ? 23.065 26.932 0.694 1.00 81.62 573 VAL A N 1
ATOM 4522 C CA . VAL A 1 573 ? 23.917 28.020 1.209 1.00 81.62 573 VAL A CA 1
ATOM 4523 C C . VAL A 1 573 ? 23.525 29.365 0.588 1.00 81.62 573 VAL A C 1
ATOM 4525 O O . VAL A 1 573 ? 23.287 30.310 1.333 1.00 81.62 573 VAL A O 1
ATOM 4528 N N . ALA A 1 574 ? 23.359 29.443 -0.735 1.00 79.75 574 ALA A N 1
ATOM 4529 C CA . ALA A 1 574 ? 22.940 30.652 -1.456 1.00 79.75 574 ALA A CA 1
ATOM 4530 C C . ALA A 1 574 ? 21.496 31.085 -1.128 1.00 79.75 574 ALA A C 1
ATOM 4532 O O . ALA A 1 574 ? 21.184 32.272 -1.076 1.00 79.75 574 ALA A O 1
ATOM 4533 N N . TRP A 1 575 ? 20.619 30.129 -0.824 1.00 79.44 575 TRP A N 1
ATOM 4534 C CA . TRP A 1 575 ? 19.256 30.360 -0.346 1.00 79.44 575 TRP A CA 1
ATOM 4535 C C . TRP A 1 575 ? 19.208 30.677 1.155 1.00 79.44 575 TRP A C 1
ATOM 4537 O O . TRP A 1 575 ? 18.199 31.186 1.632 1.00 79.44 575 TRP A O 1
ATOM 4547 N N . HIS A 1 576 ? 20.281 30.442 1.925 1.00 76.94 576 HIS A N 1
ATOM 4548 C CA . HIS A 1 576 ? 20.302 30.786 3.348 1.00 76.94 576 HIS A CA 1
ATOM 4549 C C . HIS A 1 576 ? 20.152 32.298 3.622 1.00 76.94 576 HIS A C 1
ATOM 4551 O O . HIS A 1 576 ? 19.334 32.627 4.489 1.00 76.94 576 HIS A O 1
ATOM 4557 N N . PRO A 1 577 ? 20.848 33.234 2.934 1.00 80.31 577 PRO A N 1
ATOM 4558 C CA . PRO A 1 577 ? 20.578 34.663 3.084 1.00 80.31 577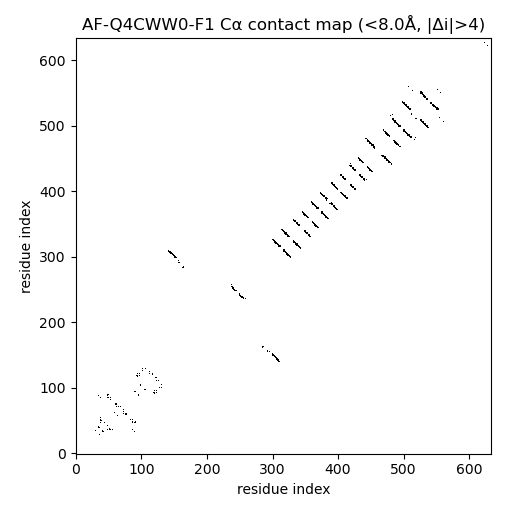 PRO A CA 1
ATOM 4559 C C . PRO A 1 577 ? 19.165 35.035 2.621 1.00 80.31 577 PRO A C 1
ATOM 4561 O O . PRO A 1 577 ? 18.531 35.839 3.293 1.00 80.31 577 PRO A O 1
ATOM 4564 N N . PHE A 1 578 ? 18.619 34.402 1.573 1.00 77.06 578 PHE A N 1
ATOM 4565 C CA . PHE A 1 578 ? 17.239 34.646 1.125 1.00 77.06 578 PHE A CA 1
ATOM 4566 C C . PHE A 1 578 ? 16.185 34.136 2.126 1.00 77.06 578 PHE A C 1
ATOM 4568 O O . PHE A 1 578 ? 15.190 34.805 2.395 1.00 77.06 578 PHE A O 1
ATOM 4575 N N . GLN A 1 579 ? 16.418 32.989 2.771 1.00 74.50 579 GLN A N 1
ATOM 4576 C CA . GLN A 1 579 ? 15.611 32.537 3.906 1.00 74.50 579 GLN A CA 1
ATOM 4577 C C . GLN A 1 579 ? 15.752 33.472 5.107 1.00 74.50 579 GLN A C 1
ATOM 4579 O O . GLN A 1 579 ? 14.749 33.767 5.748 1.00 74.50 579 GLN A O 1
ATOM 4584 N N . ARG A 1 580 ? 16.958 33.972 5.412 1.00 78.12 580 ARG A N 1
ATOM 4585 C CA . ARG A 1 580 ? 17.153 34.949 6.496 1.00 78.12 580 ARG A CA 1
ATOM 4586 C C . ARG A 1 580 ? 16.451 36.270 6.194 1.00 78.12 580 ARG A C 1
ATOM 4588 O O . ARG A 1 580 ? 15.807 36.785 7.098 1.00 78.12 580 ARG A O 1
ATOM 4595 N N . SER A 1 581 ? 16.508 36.789 4.967 1.00 78.06 581 SER A N 1
ATOM 4596 C CA . SER A 1 581 ? 15.819 38.029 4.592 1.00 78.06 581 SER A CA 1
ATOM 4597 C C . SER A 1 581 ? 14.302 37.846 4.559 1.00 78.06 581 SER A C 1
ATOM 4599 O O . SER A 1 581 ? 13.607 38.663 5.150 1.00 78.06 581 SER A O 1
ATOM 4601 N N . ARG A 1 582 ? 13.780 36.743 4.001 1.00 76.06 582 ARG A N 1
ATOM 4602 C CA . ARG A 1 582 ? 12.338 36.435 4.014 1.00 76.06 582 ARG A CA 1
ATOM 4603 C C . ARG A 1 582 ? 11.796 36.206 5.429 1.00 76.06 582 ARG A C 1
ATOM 4605 O O . ARG A 1 582 ? 10.705 36.670 5.752 1.00 76.06 582 ARG A O 1
ATOM 4612 N N . LEU A 1 583 ? 12.553 35.533 6.298 1.00 74.94 583 LEU A N 1
ATOM 4613 C CA . LEU A 1 583 ? 12.207 35.427 7.718 1.00 74.94 583 LEU A CA 1
ATOM 4614 C C . LEU A 1 583 ? 12.307 36.791 8.412 1.00 74.94 583 LEU A C 1
ATOM 4616 O O . LEU A 1 583 ? 11.427 37.123 9.195 1.00 74.94 583 LEU A O 1
ATOM 4620 N N . ALA A 1 584 ? 13.319 37.609 8.111 1.00 80.31 584 ALA A N 1
ATOM 4621 C CA . ALA A 1 584 ? 13.466 38.948 8.680 1.00 80.31 584 ALA A CA 1
ATOM 4622 C C . ALA A 1 584 ? 12.362 39.916 8.226 1.00 80.31 584 ALA A C 1
ATOM 4624 O O . ALA A 1 584 ? 11.925 40.726 9.037 1.00 80.31 584 ALA A O 1
ATOM 4625 N N . THR A 1 585 ? 11.855 39.822 6.991 1.00 82.19 585 THR A N 1
ATOM 4626 C CA . THR A 1 585 ? 10.686 40.599 6.546 1.00 82.19 585 THR A CA 1
ATOM 4627 C C . THR A 1 585 ? 9.416 40.136 7.249 1.00 82.19 585 THR A C 1
ATOM 4629 O O . THR A 1 585 ? 8.695 40.984 7.760 1.00 82.19 585 THR A O 1
ATOM 4632 N N . ILE A 1 586 ? 9.196 38.823 7.403 1.00 81.38 586 ILE A N 1
ATOM 4633 C CA . ILE A 1 586 ? 8.067 38.284 8.187 1.00 81.38 586 ILE A CA 1
ATOM 4634 C C . ILE A 1 586 ? 8.169 38.708 9.663 1.00 81.38 586 ILE A C 1
ATOM 4636 O O . ILE A 1 586 ? 7.179 39.124 10.258 1.00 81.38 586 ILE A O 1
ATOM 4640 N N . TYR A 1 587 ? 9.362 38.677 10.266 1.00 81.88 587 TYR A N 1
ATOM 4641 C CA . TYR A 1 587 ? 9.585 39.188 11.622 1.00 81.88 587 TYR A CA 1
ATOM 4642 C C . TYR A 1 587 ? 9.469 40.717 11.711 1.00 81.88 587 TYR A C 1
ATOM 4644 O O . TYR A 1 587 ? 9.106 41.223 12.768 1.00 81.88 587 TYR A O 1
ATOM 4652 N N . ARG A 1 588 ? 9.749 41.469 10.637 1.00 83.75 588 ARG A N 1
ATOM 4653 C CA . ARG A 1 588 ? 9.550 42.926 10.578 1.00 83.75 588 ARG A CA 1
ATOM 4654 C C . ARG A 1 588 ? 8.069 43.280 10.463 1.00 83.75 588 ARG A C 1
ATOM 4656 O O . ARG A 1 588 ? 7.643 44.172 11.182 1.00 83.75 588 ARG A O 1
ATOM 4663 N N . GLN A 1 589 ? 7.301 42.563 9.641 1.00 84.81 589 GLN A N 1
ATOM 4664 C CA . GLN A 1 589 ? 5.838 42.674 9.572 1.00 84.81 589 GLN A CA 1
ATOM 4665 C C . GLN A 1 589 ? 5.221 42.347 10.933 1.00 84.81 589 GLN A C 1
ATOM 4667 O O . GLN A 1 589 ? 4.595 43.216 11.526 1.00 84.81 589 GLN A O 1
ATOM 4672 N N . ARG A 1 590 ? 5.575 41.202 11.533 1.00 82.38 590 ARG A N 1
ATOM 4673 C CA . ARG A 1 590 ? 5.137 40.847 12.894 1.00 82.38 590 ARG A CA 1
ATOM 4674 C C . ARG A 1 590 ? 5.550 41.853 13.964 1.00 82.38 590 ARG A C 1
ATOM 4676 O O . ARG A 1 590 ? 4.791 42.086 14.888 1.00 82.38 590 ARG A O 1
ATOM 4683 N N . ARG A 1 591 ? 6.718 42.497 13.857 1.00 83.38 591 ARG A N 1
ATOM 4684 C CA . ARG A 1 591 ? 7.116 43.598 14.760 1.00 83.38 591 ARG A CA 1
ATOM 4685 C C . ARG A 1 591 ? 6.351 44.903 14.515 1.00 83.38 591 ARG A C 1
ATOM 4687 O O . ARG A 1 591 ? 6.328 45.733 15.416 1.00 83.38 591 ARG A O 1
ATOM 4694 N N . LEU A 1 592 ? 5.784 45.113 13.328 1.00 85.00 592 LEU A N 1
ATOM 4695 C CA . LEU A 1 592 ? 4.898 46.242 13.037 1.00 85.00 592 LEU A CA 1
ATOM 4696 C C . LEU A 1 592 ? 3.480 45.944 13.534 1.00 85.00 592 LEU A C 1
ATOM 4698 O O . LEU A 1 592 ? 2.938 46.771 14.253 1.00 85.00 592 LEU A O 1
ATOM 4702 N N . GLU A 1 593 ? 2.955 44.744 13.270 1.00 85.62 593 GLU A N 1
ATOM 4703 C CA . GLU A 1 593 ? 1.695 44.220 13.824 1.00 85.62 593 GLU A CA 1
ATOM 4704 C C . GLU A 1 593 ? 1.686 44.357 15.359 1.00 85.62 593 GLU A C 1
ATOM 4706 O O . GLU A 1 593 ? 0.862 45.081 15.918 1.00 85.62 593 GLU A O 1
ATOM 4711 N N . HIS A 1 594 ? 2.700 43.807 16.038 1.00 86.62 594 HIS A N 1
ATOM 4712 C CA . HIS A 1 594 ? 2.824 43.890 17.499 1.00 86.62 594 HIS A CA 1
ATOM 4713 C C . HIS A 1 594 ? 3.020 45.327 18.018 1.00 86.62 594 HIS A C 1
ATOM 4715 O O . HIS A 1 594 ? 2.645 45.629 19.146 1.00 86.62 594 HIS A O 1
ATOM 4721 N N . ARG A 1 595 ? 3.593 46.240 17.215 1.00 86.69 595 ARG A N 1
ATOM 4722 C CA . ARG A 1 595 ? 3.642 47.673 17.563 1.00 86.69 595 ARG A CA 1
ATOM 4723 C C . ARG A 1 595 ? 2.263 48.306 17.460 1.00 86.69 595 ARG A C 1
ATOM 4725 O O . ARG A 1 595 ? 1.853 48.955 18.409 1.00 86.69 595 ARG A O 1
ATOM 4732 N N . THR A 1 596 ? 1.529 48.068 16.374 1.00 87.12 596 THR A N 1
ATOM 4733 C CA . THR A 1 596 ? 0.164 48.588 16.222 1.00 87.12 596 THR A CA 1
ATOM 4734 C C . THR A 1 596 ? -0.779 48.055 17.299 1.00 87.12 596 THR A C 1
ATOM 4736 O O . THR A 1 596 ? -1.578 48.824 17.818 1.00 87.12 596 THR A O 1
ATOM 4739 N N . GLU A 1 597 ? -0.629 46.796 17.724 1.00 90.50 597 GLU A N 1
ATOM 4740 C CA . GLU A 1 597 ? -1.335 46.241 18.888 1.00 90.50 597 GLU A CA 1
ATOM 4741 C C . GLU A 1 597 ? -0.955 46.956 20.194 1.00 90.50 597 GLU A C 1
ATOM 4743 O O . GLU A 1 597 ? -1.837 47.344 20.954 1.00 90.50 597 GLU A O 1
ATOM 4748 N N . MET A 1 598 ? 0.341 47.167 20.453 1.00 90.62 598 MET A N 1
ATOM 4749 C CA . MET A 1 598 ? 0.837 47.824 21.673 1.00 90.62 598 MET A CA 1
ATOM 4750 C C . MET A 1 598 ? 0.491 49.317 21.736 1.00 90.62 598 MET A C 1
ATOM 4752 O O . MET A 1 598 ? 0.197 49.838 22.810 1.00 90.62 598 MET A O 1
ATOM 4756 N N . ASP A 1 599 ? 0.506 50.016 20.603 1.00 92.31 599 ASP A N 1
ATOM 4757 C CA . ASP A 1 599 ? 0.120 51.424 20.516 1.00 92.31 599 ASP A CA 1
ATOM 4758 C C . ASP A 1 599 ? -1.407 51.576 20.640 1.00 92.31 599 ASP A C 1
ATOM 4760 O O . ASP A 1 599 ? -1.871 52.454 21.366 1.00 92.31 599 ASP A O 1
ATOM 4764 N N . LEU A 1 600 ? -2.195 50.663 20.053 1.00 91.94 600 LEU A N 1
ATOM 4765 C CA . LEU A 1 600 ? -3.648 50.580 20.251 1.00 91.94 600 LEU A CA 1
ATOM 4766 C C . LEU A 1 600 ? -4.006 50.231 21.705 1.00 91.94 600 LEU A C 1
ATOM 4768 O O . LEU A 1 600 ? -4.930 50.822 22.263 1.00 91.94 600 LEU A O 1
ATOM 4772 N N . ALA A 1 601 ? -3.253 49.337 22.352 1.00 92.00 601 ALA A N 1
ATOM 4773 C CA . ALA A 1 601 ? -3.392 49.038 23.776 1.00 92.00 601 ALA A CA 1
ATOM 4774 C C . ALA A 1 601 ? -3.029 50.247 24.656 1.00 92.00 601 ALA A C 1
ATOM 4776 O O . ALA A 1 601 ? -3.757 50.544 25.599 1.00 92.00 601 ALA A O 1
ATOM 4777 N N . ARG A 1 602 ? -1.970 51.004 24.322 1.00 94.75 602 ARG A N 1
ATOM 4778 C CA . ARG A 1 602 ? -1.622 52.255 25.025 1.00 94.75 602 ARG A CA 1
ATOM 4779 C C . ARG A 1 602 ? -2.717 53.312 24.871 1.00 94.75 602 ARG A C 1
ATOM 4781 O O . ARG A 1 602 ? -3.034 53.996 25.838 1.00 94.75 602 ARG A O 1
ATOM 4788 N N . VAL A 1 603 ? -3.314 53.435 23.684 1.00 93.88 603 VAL A N 1
ATOM 4789 C CA . VAL A 1 603 ? -4.445 54.344 23.437 1.00 93.88 603 VAL A CA 1
ATOM 4790 C C . VAL A 1 603 ? -5.677 53.918 24.241 1.00 93.88 603 VAL A C 1
ATOM 4792 O O . VAL A 1 603 ? -6.271 54.767 24.901 1.00 93.88 603 VAL A O 1
ATOM 4795 N N . ARG A 1 604 ? -6.023 52.621 24.275 1.00 94.19 604 ARG A N 1
ATOM 4796 C CA . ARG A 1 604 ? -7.100 52.100 25.141 1.00 94.19 604 ARG A CA 1
ATOM 4797 C C . ARG A 1 604 ? -6.845 52.410 26.615 1.00 94.19 604 ARG A C 1
ATOM 4799 O O . ARG A 1 604 ? -7.683 53.061 27.227 1.00 94.19 604 ARG A O 1
ATOM 4806 N N . ALA A 1 605 ? -5.661 52.085 27.135 1.00 95.50 605 ALA A N 1
ATOM 4807 C CA . ALA A 1 605 ? -5.285 52.377 28.518 1.00 95.50 605 ALA A CA 1
ATOM 4808 C C . ALA A 1 605 ? -5.355 53.883 28.852 1.00 95.50 605 ALA A C 1
ATOM 4810 O O . ALA A 1 605 ? -5.816 54.251 29.927 1.00 95.50 605 ALA A O 1
ATOM 4811 N N . MET A 1 606 ? -4.972 54.770 27.924 1.00 96.62 606 MET A N 1
ATOM 4812 C CA . MET A 1 606 ? -5.110 56.227 28.091 1.00 96.62 606 MET A CA 1
ATOM 4813 C C . MET A 1 606 ? -6.577 56.692 28.103 1.00 96.62 606 MET A C 1
ATOM 4815 O O . MET A 1 606 ? -6.915 57.631 28.824 1.00 96.62 606 MET A O 1
ATOM 4819 N N . HIS A 1 607 ? -7.462 56.058 27.327 1.00 95.75 607 HIS A N 1
ATOM 4820 C CA . HIS A 1 607 ? -8.902 56.331 27.384 1.00 95.75 607 HIS A CA 1
ATOM 4821 C C . HIS A 1 607 ? -9.547 55.774 28.659 1.00 95.75 607 HIS A C 1
ATOM 4823 O O . HIS A 1 607 ? -10.371 56.458 29.259 1.00 95.75 607 HIS A O 1
ATOM 4829 N N . GLU A 1 608 ? -9.144 54.585 29.105 1.00 94.38 608 GLU A N 1
ATOM 4830 C CA . GLU A 1 608 ? -9.584 53.964 30.359 1.00 94.38 608 GLU A CA 1
ATOM 4831 C C . GLU A 1 608 ? -9.150 54.806 31.571 1.00 94.38 608 GLU A C 1
ATOM 4833 O O . GLU A 1 608 ? -9.980 55.131 32.417 1.00 94.38 608 GLU A O 1
ATOM 4838 N N . GLN A 1 609 ? -7.894 55.268 31.610 1.00 94.00 609 GLN A N 1
ATOM 4839 C CA . GLN A 1 609 ? -7.396 56.192 32.637 1.00 94.00 609 GLN A CA 1
ATOM 4840 C C . GLN A 1 609 ? -8.188 57.505 32.664 1.00 94.00 609 GLN A C 1
ATOM 4842 O O . GLN A 1 609 ? -8.651 57.910 33.728 1.00 94.00 609 GLN A O 1
ATOM 4847 N N . LYS A 1 610 ? -8.424 58.137 31.505 1.00 95.12 610 LYS A N 1
ATOM 4848 C CA . LYS A 1 610 ? -9.243 59.360 31.424 1.00 95.12 610 LYS A CA 1
ATOM 4849 C C . LYS A 1 610 ? -10.705 59.128 31.807 1.00 95.12 610 LYS A C 1
ATOM 4851 O O . LYS A 1 610 ? -11.321 60.012 32.392 1.00 95.12 610 LYS A O 1
ATOM 4856 N N . ALA A 1 611 ? -11.271 57.959 31.511 1.00 93.50 611 ALA A N 1
ATOM 4857 C CA . ALA A 1 611 ? -12.617 57.608 31.951 1.00 93.50 611 ALA A CA 1
ATOM 4858 C C . ALA A 1 611 ? -12.681 57.467 33.482 1.00 93.50 611 ALA A C 1
ATOM 4860 O O . ALA A 1 611 ? -13.595 58.005 34.100 1.00 93.50 611 ALA A O 1
ATOM 4861 N N . VAL A 1 612 ? -11.687 56.822 34.103 1.00 93.00 612 VAL A N 1
ATOM 4862 C CA . VAL A 1 612 ? -11.560 56.716 35.569 1.00 93.00 612 VAL A CA 1
ATOM 4863 C C . VAL A 1 612 ? -11.326 58.086 36.225 1.00 93.00 612 VAL A C 1
ATOM 4865 O O . VAL A 1 612 ? -11.901 58.366 37.275 1.00 93.00 612 VAL A O 1
ATOM 4868 N N . GLU A 1 613 ? -10.549 58.972 35.601 1.00 94.31 613 GLU A N 1
ATOM 4869 C CA . GLU A 1 613 ? -10.338 60.354 36.057 1.00 94.31 613 GLU A CA 1
ATOM 4870 C C . GLU A 1 613 ? -11.627 61.191 35.977 1.00 94.31 613 GLU A C 1
ATOM 4872 O O . GLU A 1 613 ? -12.018 61.821 36.956 1.00 94.31 613 GLU A O 1
ATOM 4877 N N . VAL A 1 614 ? -12.357 61.135 34.858 1.00 93.88 614 VAL A N 1
ATOM 4878 C CA . VAL A 1 614 ? -13.657 61.815 34.715 1.00 93.88 614 VAL A CA 1
ATOM 4879 C C . VAL A 1 614 ? -14.701 61.243 35.680 1.00 93.88 614 VAL A C 1
ATOM 4881 O O . VAL A 1 614 ? -15.510 62.000 36.213 1.00 93.88 614 VAL A O 1
ATOM 4884 N N . LEU A 1 615 ? -14.679 59.934 35.957 1.00 92.12 615 LEU A N 1
ATOM 4885 C CA . LEU A 1 615 ? -15.540 59.319 36.972 1.00 92.12 615 LEU A CA 1
ATOM 4886 C C . LEU A 1 615 ? -15.168 59.767 38.392 1.00 92.12 615 LEU A C 1
ATOM 4888 O O . LEU A 1 615 ? -16.067 60.096 39.159 1.00 92.12 615 LEU A O 1
ATOM 4892 N N . SER A 1 616 ? -13.882 59.851 38.748 1.00 92.12 616 SER A N 1
ATOM 4893 C CA . SER A 1 616 ? -13.475 60.303 40.088 1.00 92.12 616 SER A CA 1
ATOM 4894 C C . SER A 1 616 ? -13.741 61.797 40.309 1.00 92.12 616 SER A C 1
ATOM 4896 O O . SER A 1 616 ? -14.216 62.176 41.379 1.00 92.12 616 SER A O 1
ATOM 4898 N N . LEU A 1 617 ? -13.559 62.638 39.284 1.00 91.88 617 LEU A N 1
ATOM 4899 C CA . LEU A 1 617 ? -13.988 64.041 39.303 1.00 91.88 617 LEU A CA 1
ATOM 4900 C C . LEU A 1 617 ? -15.514 64.174 39.397 1.00 91.88 617 LEU A C 1
ATOM 4902 O O . LEU A 1 617 ? -16.008 65.007 40.152 1.00 91.88 617 LEU A O 1
ATOM 4906 N N . ARG A 1 618 ? -16.281 63.339 38.682 1.00 90.19 618 ARG A N 1
ATOM 4907 C CA . ARG A 1 618 ? -17.750 63.323 38.777 1.00 90.19 618 ARG A CA 1
ATOM 4908 C C . ARG A 1 618 ? -18.235 62.878 40.157 1.00 90.19 618 ARG A C 1
ATOM 4910 O O . ARG A 1 618 ? -19.219 63.435 40.635 1.00 90.19 618 ARG A O 1
ATOM 4917 N N . ASN A 1 619 ? -17.552 61.924 40.789 1.00 85.88 619 ASN A N 1
ATOM 4918 C CA . ASN A 1 619 ? -17.845 61.498 42.156 1.00 85.88 619 ASN A CA 1
ATOM 4919 C C . ASN A 1 619 ? -17.537 62.623 43.153 1.00 85.88 619 ASN A C 1
ATOM 4921 O O . ASN A 1 619 ? -18.428 62.993 43.907 1.00 85.88 619 ASN A O 1
ATOM 4925 N N . ARG A 1 620 ? -16.364 63.268 43.069 1.00 85.56 620 ARG A N 1
ATOM 4926 C CA . ARG A 1 620 ? -16.034 64.444 43.900 1.00 85.56 620 ARG A CA 1
ATOM 4927 C C . ARG A 1 620 ? -17.032 65.590 43.739 1.00 85.56 620 ARG A C 1
ATOM 4929 O O . ARG A 1 620 ? -17.502 66.132 44.727 1.00 85.56 620 ARG A O 1
ATOM 4936 N N . LEU A 1 621 ? -17.435 65.915 42.509 1.00 85.81 621 LEU A N 1
ATOM 4937 C CA . LEU A 1 621 ? -18.463 66.933 42.251 1.00 85.81 621 LEU A CA 1
ATOM 4938 C C . LEU A 1 621 ? -19.866 66.519 42.733 1.00 85.81 621 LEU A C 1
ATOM 4940 O O . LEU A 1 621 ? -20.730 67.380 42.901 1.00 85.81 621 LEU A O 1
ATOM 4944 N N . ALA A 1 622 ? -20.126 65.223 42.933 1.00 81.38 622 ALA A N 1
ATOM 4945 C CA . ALA A 1 622 ? -21.339 64.744 43.590 1.00 81.38 622 ALA A CA 1
ATOM 4946 C C . ALA A 1 622 ? -21.216 64.845 45.120 1.00 81.38 622 ALA A C 1
ATOM 4948 O O . ALA A 1 622 ? -22.143 65.334 45.756 1.00 81.38 622 ALA A O 1
ATOM 4949 N N . GLU A 1 623 ? -20.071 64.466 45.693 1.00 79.81 623 GLU A N 1
ATOM 4950 C CA . GLU A 1 623 ? -19.737 64.607 47.119 1.00 79.81 623 GLU A CA 1
ATOM 4951 C C . GLU A 1 623 ? -19.806 66.081 47.568 1.00 79.81 623 GLU A C 1
ATOM 4953 O O . GLU A 1 623 ? -20.514 66.401 48.522 1.00 79.81 623 GLU A O 1
ATOM 4958 N N . GLU A 1 624 ? -19.185 67.002 46.822 1.00 80.56 624 GLU A N 1
ATOM 4959 C CA . GLU A 1 624 ? -19.268 68.453 47.056 1.00 80.56 624 GLU A CA 1
ATOM 4960 C C . GLU A 1 624 ? -20.713 68.971 46.972 1.00 80.56 624 GLU A C 1
ATOM 4962 O O . GLU A 1 624 ? -21.147 69.740 47.830 1.00 80.56 624 GLU A O 1
ATOM 4967 N N . LYS A 1 625 ? -21.497 68.518 45.982 1.00 76.50 625 LYS A N 1
ATOM 4968 C CA . LYS A 1 625 ? -22.922 68.881 45.849 1.00 76.50 625 LYS A CA 1
ATOM 4969 C C . LYS A 1 625 ? -23.812 68.323 46.955 1.00 76.50 625 LYS A C 1
ATOM 4971 O O . LYS A 1 625 ? -24.867 68.899 47.210 1.00 76.50 625 LYS A O 1
ATOM 4976 N N . ILE A 1 626 ? -23.427 67.211 47.575 1.00 68.69 626 ILE A N 1
ATOM 4977 C CA . ILE A 1 626 ? -24.145 66.625 48.711 1.00 68.69 626 ILE A CA 1
ATOM 4978 C C . ILE A 1 626 ? -23.930 67.471 49.978 1.00 68.69 626 ILE A C 1
ATOM 4980 O O . ILE A 1 626 ? -24.770 67.427 50.874 1.00 68.69 626 ILE A O 1
ATOM 4984 N N . GLY A 1 627 ? -22.865 68.283 50.045 1.00 54.03 627 GLY A N 1
ATOM 4985 C CA . GLY A 1 627 ? -22.668 69.308 51.082 1.00 54.03 627 GLY A CA 1
ATOM 4986 C C . GLY A 1 627 ? -22.541 68.766 52.512 1.00 54.03 627 GLY A C 1
ATOM 4987 O O . GLY A 1 627 ? -22.588 69.532 53.473 1.00 54.03 627 GLY A O 1
ATOM 4988 N N . GLY A 1 628 ? -22.412 67.446 52.659 1.00 58.88 628 GLY A N 1
ATOM 4989 C CA . GLY A 1 628 ? -22.349 66.743 53.932 1.00 58.88 628 GLY A CA 1
ATOM 4990 C C . GLY A 1 628 ? -20.909 66.449 54.334 1.00 58.88 628 GLY A C 1
ATOM 4991 O O . GLY A 1 628 ? -20.121 65.952 53.533 1.00 58.88 628 GLY A O 1
ATOM 4992 N N . LEU A 1 629 ? -20.579 66.717 55.597 1.00 53.47 629 LEU A N 1
ATOM 4993 C CA . LEU A 1 629 ? -19.286 66.387 56.192 1.00 53.47 629 LEU A CA 1
ATOM 4994 C C . LEU A 1 629 ? -19.102 64.858 56.252 1.00 53.47 629 LEU A C 1
ATOM 4996 O O . LEU A 1 629 ? -19.540 64.212 57.205 1.00 53.47 629 LEU A O 1
ATOM 5000 N N . VAL A 1 630 ? -18.453 64.270 55.243 1.00 58.66 630 VAL A N 1
ATOM 5001 C CA . VAL A 1 630 ? -18.109 62.841 55.245 1.00 58.66 630 VAL A CA 1
ATOM 5002 C C . VAL A 1 630 ? -16.960 62.608 56.226 1.00 58.66 630 VAL A C 1
ATOM 5004 O O . VAL A 1 630 ? -15.786 62.757 55.888 1.00 58.66 630 VAL A O 1
ATOM 5007 N N . ILE A 1 631 ? -17.305 62.240 57.460 1.00 53.91 631 ILE A N 1
ATOM 5008 C CA . ILE A 1 631 ? -16.339 61.786 58.463 1.00 53.91 631 ILE A CA 1
ATOM 5009 C C . ILE A 1 631 ? -15.846 60.397 58.045 1.00 53.91 631 ILE A C 1
ATOM 5011 O O . ILE A 1 631 ? -16.481 59.380 58.326 1.00 53.91 631 ILE A O 1
ATOM 5015 N N . ILE A 1 632 ? -14.710 60.359 57.351 1.00 57.88 632 ILE A N 1
ATOM 5016 C CA . ILE A 1 632 ? -13.974 59.121 57.101 1.00 57.88 632 ILE A CA 1
ATOM 5017 C C . ILE A 1 632 ? -13.255 58.752 58.402 1.00 57.88 632 ILE A C 1
ATOM 5019 O O . ILE A 1 632 ? -12.204 59.313 58.711 1.00 57.88 632 ILE A O 1
ATOM 5023 N N . ASN A 1 633 ? -13.816 57.809 59.161 1.00 50.97 633 ASN A N 1
ATOM 5024 C CA . ASN A 1 633 ? -13.041 57.104 60.180 1.00 50.97 633 ASN A CA 1
ATOM 5025 C C . ASN A 1 633 ? -11.964 56.271 59.469 1.00 50.97 633 ASN A C 1
ATOM 5027 O O . ASN A 1 633 ? -12.293 55.446 58.612 1.00 50.97 633 ASN A O 1
ATOM 5031 N N . ALA A 1 634 ? -10.704 56.524 59.823 1.00 51.69 634 ALA A N 1
ATOM 5032 C CA . ALA A 1 634 ? -9.534 55.752 59.407 1.00 51.69 634 ALA A CA 1
ATOM 5033 C C . ALA A 1 634 ? -9.256 54.590 60.376 1.00 51.69 634 ALA A C 1
ATOM 5035 O O . ALA A 1 634 ? -9.632 54.725 61.564 1.00 51.69 634 ALA A O 1
#

Solvent-accessible surface area (backbone atoms only — not comparable to full-atom values): 37002 Å² total; per-residue (Å²): 145,77,80,87,77,86,78,81,75,76,80,76,76,74,78,76,75,80,69,75,80,68,78,76,77,75,75,71,78,56,88,86,32,50,42,54,63,45,73,46,62,89,87,55,51,63,71,54,53,54,49,36,44,58,53,50,52,67,60,42,34,62,83,81,43,70,88,54,58,70,69,54,50,48,53,31,48,54,51,39,49,51,37,52,53,27,48,59,38,58,65,39,63,62,37,30,26,14,28,76,61,58,35,81,65,18,43,66,50,56,82,73,58,64,86,84,70,78,52,44,72,55,43,21,51,51,43,56,47,50,52,53,51,53,50,51,53,48,52,48,57,37,59,40,66,47,74,48,76,46,75,39,65,53,64,62,66,73,72,53,74,69,81,57,88,80,75,86,66,82,81,77,82,82,81,82,80,91,72,86,88,84,88,84,92,81,83,82,88,82,92,83,93,83,92,80,86,91,85,93,79,85,88,85,88,90,83,78,90,77,84,82,89,86,88,82,81,89,83,92,84,86,86,86,86,91,78,93,78,85,86,82,89,79,83,80,64,59,42,82,43,82,44,74,54,98,87,42,83,40,85,40,79,42,66,33,71,68,58,49,51,54,48,52,56,54,61,63,61,67,79,75,83,81,90,82,87,83,74,94,66,77,86,61,71,78,62,45,73,67,54,34,51,52,56,35,71,39,59,54,27,42,37,41,33,41,31,41,33,35,67,40,90,85,52,36,36,40,36,40,38,40,38,41,33,41,42,76,94,48,74,47,52,30,42,32,41,33,42,35,39,41,91,45,101,46,38,36,40,35,43,32,42,38,40,34,90,90,40,51,36,41,35,45,35,40,39,34,54,79,49,100,46,34,34,42,36,43,36,40,34,32,32,58,99,77,64,58,63,46,34,40,35,44,33,42,35,35,56,75,51,102,48,34,35,36,36,44,30,42,37,40,40,80,88,49,76,43,35,43,33,43,32,44,35,32,64,52,97,91,37,49,34,33,45,32,41,34,42,35,80,81,40,43,36,42,40,40,39,43,48,47,74,45,74,74,85,60,92,84,48,79,93,50,78,76,67,74,46,22,34,35,41,36,40,41,36,41,23,58,68,75,30,36,29,40,44,33,35,36,45,37,36,48,84,44,101,56,30,36,43,30,44,34,38,39,37,40,37,39,32,53,68,42,98,84,33,77,72,57,93,80,66,73,45,42,28,43,39,35,36,27,45,34,40,36,46,79,91,48,76,48,77,45,78,75,46,77,46,80,32,70,44,68,68,54,46,55,48,59,66,42,41,65,57,50,51,50,51,50,49,53,57,68,42,42,60,54,51,50,49,55,50,47,50,52,51,47,50,52,54,46,54,54,42,55,52,50,52,51,48,51,51,50,52,52,50,53,51,50,50,53,49,54,48,51,51,51,48,50,58,47,52,61,72,63,72,62,87,79,81,77,83,128

Secondary structure (DSSP, 8-state):
------------------------------TTSHHHHTT--TT--HHHHHHHHHHHHHHS-GGGGTTS-HHHHHHHHHHHHHHHHHHHHHHSHHHHHHHHHHTHHHHHHGGGS-TT---HHHHHHHHHHHHHHHHHHHHHHHT-EEEEEEEE--THHHHS--------SPPPPPPPP----------------------------------------------------PPP-----EEEEEEEETTEEEEEEEEPHHHHHHHHHHHHGGGS----PPP-PPPPTT--HHHHHHHHHS-SEEEEEEEEEEEETTTEEEEEEEEEEEETTEEEEEEEEEEEEEEETTEEEEEEEEEETTEEEEEEEEEEESSSSEEEEEEEEE-STT-SEEEEEEEEEEE-SSSEEEEEEEEEESSS--EEEEEEEEEETTEEEEEEEEEETTEEEEEEEEEEE-----TT-SSS-----EEEEEEEEEEGGGTEEEEEEEEEEEEETTEEEEEEEEEEEEGGGSTTS---TT----EEEEEEEEEEETTEEEEEEEEEEEE-SHHHHHHHHHHHHHHHHHHHHHHHHHHHHHHHHHHHHHHHHHHHHHHHHHHHHHHHHHHHHHHHHHHHHHHHHH--------

Radius of gyration: 44.8 Å; Cα contacts (8 Å, |Δi|>4): 851; chains: 1; bounding box: 113×99×143 Å

pLDDT: mean 70.3, std 23.54, range [18.42, 96.62]